Protein AF-A0A067CZQ4-F1 (afdb_monomer_lite)

pLDDT: mean 78.73, std 13.31, range [30.05, 96.69]

Structure (mmCIF, N/CA/C/O backbone):
data_AF-A0A067CZQ4-F1
#
_entry.id   AF-A0A067CZQ4-F1
#
loop_
_atom_site.group_PDB
_atom_site.id
_atom_site.type_symbol
_atom_site.label_atom_id
_atom_site.label_alt_id
_atom_site.label_comp_id
_atom_site.label_asym_id
_atom_site.label_entity_id
_atom_site.label_seq_id
_atom_site.pdbx_PDB_ins_code
_atom_site.Cartn_x
_atom_site.Cartn_y
_atom_site.Cartn_z
_atom_site.occupancy
_atom_site.B_iso_or_equiv
_atom_site.auth_seq_id
_atom_site.auth_comp_id
_atom_site.auth_asym_id
_atom_site.auth_atom_id
_atom_site.pdbx_PDB_model_num
ATOM 1 N N . MET A 1 1 ? -3.164 3.197 13.784 1.00 30.05 1 MET A N 1
ATOM 2 C CA . MET A 1 1 ? -3.552 1.801 13.519 1.00 30.05 1 MET A CA 1
ATOM 3 C C . MET A 1 1 ? -5.019 1.728 13.877 1.00 30.05 1 MET A C 1
ATOM 5 O O . MET A 1 1 ? -5.330 1.657 15.057 1.00 30.05 1 MET A O 1
ATOM 9 N N . ASP A 1 2 ? -5.895 1.887 12.885 1.00 39.47 2 ASP A N 1
ATOM 10 C CA . ASP A 1 2 ? -7.339 1.704 13.065 1.00 39.47 2 ASP A CA 1
ATOM 11 C C . ASP A 1 2 ? -7.541 0.216 13.352 1.00 39.47 2 ASP A C 1
ATOM 13 O O . ASP A 1 2 ? -7.455 -0.596 12.438 1.00 39.47 2 ASP A O 1
ATOM 17 N N . SER A 1 3 ? -7.626 -0.162 14.625 1.00 44.22 3 SER A N 1
ATOM 18 C CA . SER A 1 3 ? -7.657 -1.563 15.040 1.00 44.22 3 SER A CA 1
ATOM 19 C C . SER A 1 3 ? -9.029 -1.899 15.615 1.00 44.22 3 SER A C 1
ATOM 21 O O . SER A 1 3 ? -9.411 -1.411 16.672 1.00 44.22 3 SER A O 1
ATOM 23 N N . GLY A 1 4 ? -9.763 -2.741 14.885 1.00 53.41 4 GLY A N 1
ATOM 24 C CA . GLY A 1 4 ? -10.615 -3.786 15.451 1.00 53.41 4 GLY A CA 1
ATOM 25 C C . GLY A 1 4 ? -12.120 -3.548 15.400 1.00 53.41 4 GLY A C 1
ATOM 26 O O . GLY A 1 4 ? -12.855 -4.451 15.005 1.00 53.41 4 GLY A O 1
ATOM 27 N N . TYR A 1 5 ? -12.599 -2.364 15.794 1.00 62.78 5 TYR A N 1
ATOM 28 C CA . TYR A 1 5 ? -14.003 -2.236 16.228 1.00 62.78 5 TYR A CA 1
ATOM 29 C C . TYR A 1 5 ? -14.887 -1.297 15.396 1.00 62.78 5 TYR A C 1
ATOM 31 O O . TYR A 1 5 ? -16.045 -1.064 15.745 1.00 62.78 5 TYR A O 1
ATOM 39 N N . SER A 1 6 ? -14.375 -0.762 14.284 1.00 64.56 6 SER A N 1
ATOM 40 C CA . SER A 1 6 ? -15.075 0.269 13.495 1.00 64.56 6 SER A CA 1
ATOM 41 C C . SER A 1 6 ? -16.430 -0.177 12.920 1.00 64.56 6 SER A C 1
ATOM 43 O O . SER A 1 6 ? -17.340 0.639 12.796 1.00 64.56 6 SER A O 1
ATOM 45 N N . GLY A 1 7 ? -16.606 -1.465 12.617 1.00 71.31 7 GLY A N 1
ATOM 46 C CA . GLY A 1 7 ? -17.822 -2.006 12.007 1.00 71.31 7 GLY A CA 1
ATOM 47 C C . GLY A 1 7 ? -18.922 -2.452 12.977 1.00 71.31 7 GLY A C 1
ATOM 48 O O . GLY A 1 7 ? -20.035 -2.724 12.525 1.00 71.31 7 GLY A O 1
ATOM 49 N N . TYR A 1 8 ? -18.689 -2.508 14.295 1.00 76.19 8 TYR A N 1
ATOM 50 C CA . TYR A 1 8 ? -19.726 -2.943 15.251 1.00 76.19 8 TYR A CA 1
ATOM 51 C C . TYR A 1 8 ? -20.922 -2.000 15.358 1.00 76.19 8 TYR A C 1
ATOM 53 O O . TYR A 1 8 ? -22.048 -2.502 15.324 1.00 76.19 8 TYR A O 1
ATOM 61 N N . PRO A 1 9 ? -20.745 -0.667 15.470 1.00 74.12 9 PRO A N 1
ATOM 62 C CA . PRO A 1 9 ? -21.879 0.258 15.475 1.00 74.12 9 PRO A CA 1
ATOM 63 C C . PRO A 1 9 ? -22.804 0.022 14.278 1.00 74.12 9 PRO A C 1
ATOM 65 O O . PRO A 1 9 ? -24.026 -0.033 14.410 1.00 74.12 9 PRO A O 1
ATOM 68 N N . THR A 1 10 ? -22.194 -0.204 13.116 1.00 75.38 10 THR A N 1
ATOM 69 C CA . THR A 1 10 ? -22.863 -0.515 11.859 1.00 75.38 10 THR A CA 1
ATOM 70 C C . THR A 1 10 ? -23.594 -1.861 11.892 1.00 75.38 10 THR A C 1
ATOM 72 O O . THR A 1 10 ? -24.752 -1.941 11.466 1.00 75.38 10 THR A O 1
ATOM 75 N N . LEU A 1 11 ? -22.939 -2.920 12.379 1.00 79.38 11 LEU A N 1
ATOM 76 C CA . LEU A 1 11 ? -23.550 -4.241 12.530 1.00 79.38 11 LEU A CA 1
ATOM 77 C C . LEU A 1 11 ? -24.815 -4.128 13.391 1.00 79.38 11 LEU A C 1
ATOM 79 O O . LEU A 1 11 ? -25.890 -4.573 13.001 1.00 79.38 11 LEU A O 1
ATOM 83 N N . LEU A 1 12 ? -24.713 -3.435 14.520 1.00 77.12 12 LEU A N 1
ATOM 84 C CA . LEU A 1 12 ? -25.805 -3.285 15.475 1.00 77.12 12 LEU A CA 1
ATOM 85 C C . LEU A 1 12 ? -26.935 -2.407 14.942 1.00 77.12 12 LEU A C 1
ATOM 87 O O . LEU A 1 12 ? -28.098 -2.755 15.112 1.00 77.12 12 LEU A O 1
ATOM 91 N N . ALA A 1 13 ? -26.627 -1.337 14.207 1.00 77.31 13 ALA A N 1
ATOM 92 C CA . ALA A 1 13 ? -27.644 -0.554 13.507 1.00 77.31 13 ALA A CA 1
ATOM 93 C C . ALA A 1 13 ? -28.374 -1.369 12.422 1.00 77.31 13 ALA A C 1
ATOM 95 O O . ALA A 1 13 ? -29.557 -1.145 12.172 1.00 77.31 13 ALA A O 1
ATOM 96 N N . THR A 1 14 ? -27.681 -2.313 11.777 1.00 81.50 14 THR A N 1
ATOM 97 C CA . THR A 1 14 ? -28.240 -3.145 10.700 1.00 81.50 14 THR A CA 1
ATOM 98 C C . THR A 1 14 ? -29.171 -4.232 11.231 1.00 81.50 14 THR A C 1
ATOM 100 O O . THR A 1 14 ? -30.248 -4.440 10.674 1.00 81.50 14 THR A O 1
ATOM 103 N N . PHE A 1 15 ? -28.767 -4.925 12.297 1.00 82.88 15 PHE A N 1
ATOM 104 C CA . PHE A 1 15 ? -29.570 -5.988 12.905 1.00 82.88 15 PHE A CA 1
ATOM 105 C C . PHE A 1 15 ? -30.594 -5.458 13.923 1.00 82.88 15 PHE A C 1
ATOM 107 O O . PHE A 1 15 ? -31.581 -6.140 14.201 1.00 82.88 15 PHE A O 1
ATOM 114 N N . GLY A 1 16 ? -30.409 -4.235 14.428 1.00 80.62 16 GLY A N 1
ATOM 115 C CA . GLY A 1 16 ? -31.331 -3.563 15.340 1.00 80.62 16 GLY A CA 1
ATOM 116 C C . GLY A 1 16 ? -31.624 -4.397 16.586 1.00 80.62 16 GLY A C 1
ATOM 117 O O . GLY A 1 16 ? -30.732 -5.016 17.163 1.00 80.62 16 GLY A O 1
ATOM 118 N N . ASP A 1 17 ? -32.901 -4.468 16.956 1.00 80.62 17 ASP A N 1
ATOM 119 C CA . ASP A 1 17 ? -33.373 -5.175 18.154 1.00 80.62 17 ASP A CA 1
ATOM 120 C C . ASP A 1 17 ? -33.202 -6.705 18.089 1.00 80.62 17 ASP A C 1
ATOM 122 O O . ASP A 1 17 ? -33.404 -7.391 19.090 1.00 80.62 17 ASP A O 1
ATOM 126 N N . LEU A 1 18 ? -32.827 -7.264 16.929 1.00 81.56 18 LEU A N 1
ATOM 127 C CA . LEU A 1 18 ? -32.521 -8.694 16.805 1.00 81.56 18 LEU A CA 1
ATOM 128 C C . LEU A 1 18 ? -31.219 -9.072 17.505 1.00 81.56 18 LEU A C 1
ATOM 130 O O . LEU A 1 18 ? -30.957 -10.261 17.681 1.00 81.56 18 LEU A O 1
ATOM 134 N N . VAL A 1 19 ? -30.388 -8.089 17.847 1.00 78.69 19 VAL A N 1
ATOM 135 C CA . VAL A 1 19 ? -29.086 -8.293 18.464 1.00 78.69 19 VAL A CA 1
ATOM 136 C C . VAL A 1 19 ? -28.979 -7.456 19.720 1.00 78.69 19 VAL A C 1
ATOM 138 O O . VAL A 1 19 ? -28.894 -6.232 19.685 1.00 78.69 19 VAL A O 1
ATOM 141 N N . ARG A 1 20 ? -28.891 -8.144 20.852 1.00 80.62 20 ARG A N 1
ATOM 142 C CA . ARG A 1 20 ? -28.494 -7.555 22.118 1.00 80.62 20 ARG A CA 1
ATOM 143 C C . ARG A 1 20 ? -26.996 -7.733 22.305 1.00 80.62 20 ARG A C 1
ATOM 145 O O . ARG A 1 20 ? -26.544 -8.828 22.621 1.00 80.62 20 ARG A O 1
ATOM 152 N N . PHE A 1 21 ? -26.254 -6.649 22.116 1.00 80.31 21 PHE A N 1
ATOM 153 C CA . PHE A 1 21 ? -24.850 -6.548 22.503 1.00 80.31 21 PHE A CA 1
ATOM 154 C C . PHE A 1 21 ? -24.740 -6.455 24.025 1.00 80.31 21 PHE A C 1
ATOM 156 O O . PHE A 1 21 ? -25.475 -5.689 24.646 1.00 80.31 21 PHE A O 1
ATOM 163 N N . THR A 1 22 ? -23.842 -7.215 24.639 1.00 80.94 22 THR A N 1
ATOM 164 C CA . THR A 1 22 ? -23.490 -7.056 26.055 1.00 80.94 22 THR A CA 1
ATOM 165 C C . THR A 1 22 ? -21.972 -7.194 26.202 1.00 80.94 22 THR A C 1
ATOM 167 O O . THR A 1 22 ? -21.436 -8.254 25.863 1.00 80.94 22 THR A O 1
ATOM 170 N N . PRO A 1 23 ? -21.265 -6.123 26.618 1.00 81.94 23 PRO A N 1
ATOM 171 C CA . PRO A 1 23 ? -19.828 -6.185 26.847 1.00 81.94 23 PRO A CA 1
ATOM 172 C C . PRO A 1 23 ? -19.539 -6.912 28.162 1.00 81.94 23 PRO A C 1
ATOM 174 O O . PRO A 1 23 ? -20.279 -6.735 29.129 1.00 81.94 23 PRO A O 1
ATOM 177 N N . HIS A 1 24 ? -18.460 -7.688 28.190 1.00 84.88 24 HIS A N 1
ATOM 178 C CA . HIS A 1 24 ? -17.907 -8.284 29.401 1.00 84.88 24 HIS A CA 1
ATOM 179 C C . HIS A 1 24 ? -16.457 -7.859 29.589 1.00 84.88 24 HIS A C 1
ATOM 181 O O . HIS A 1 24 ? -15.715 -7.684 28.617 1.00 84.88 24 HIS A O 1
ATOM 187 N N . PHE A 1 25 ? -16.059 -7.722 30.847 1.00 86.19 25 PHE A N 1
ATOM 188 C CA . PHE A 1 25 ? -14.769 -7.158 31.232 1.00 86.19 25 PHE A CA 1
ATOM 189 C C . PHE A 1 25 ? -13.936 -8.190 31.970 1.00 86.19 25 PHE A C 1
ATOM 191 O O . PHE A 1 25 ? -14.467 -8.983 32.751 1.00 86.19 25 PHE A O 1
ATOM 198 N N . GLU A 1 26 ? -12.626 -8.185 31.725 1.00 86.19 26 GLU A N 1
ATOM 199 C CA . GLU A 1 26 ? -11.723 -9.114 32.393 1.00 86.19 26 GLU A CA 1
ATOM 200 C C . GLU A 1 26 ? -11.608 -8.761 33.872 1.00 86.19 26 GLU A C 1
ATOM 202 O O . GLU A 1 26 ? -10.860 -7.871 34.272 1.00 86.19 26 GLU A O 1
ATOM 207 N N . MET A 1 27 ? -12.387 -9.462 34.689 1.00 88.50 27 MET A N 1
ATOM 208 C CA . MET A 1 27 ? -12.544 -9.156 36.099 1.00 88.50 27 MET A CA 1
ATOM 209 C C . MET A 1 27 ? -12.575 -10.427 36.938 1.00 88.50 27 MET A C 1
ATOM 211 O O . MET A 1 27 ? -13.267 -11.401 36.635 1.00 88.50 27 MET A O 1
ATOM 215 N N . TYR A 1 28 ? -11.867 -10.385 38.060 1.00 88.25 28 TYR A N 1
ATOM 216 C CA . TYR A 1 28 ? -11.765 -11.485 39.004 1.00 88.25 28 TYR A CA 1
ATOM 217 C C . TYR A 1 28 ? -12.162 -11.027 40.399 1.00 88.25 28 TYR A C 1
ATOM 219 O O . TYR A 1 28 ? -11.927 -9.890 40.804 1.00 88.25 28 TYR A O 1
ATOM 227 N N . ARG A 1 29 ? -12.759 -11.934 41.171 1.00 88.69 29 ARG A N 1
ATOM 228 C CA . ARG A 1 29 ? -13.016 -11.672 42.585 1.00 88.69 29 ARG A CA 1
ATOM 229 C C . ARG A 1 29 ? -11.698 -11.590 43.339 1.00 88.69 29 ARG A C 1
ATOM 231 O O . ARG A 1 29 ? -10.853 -12.472 43.189 1.00 88.69 29 ARG A O 1
ATOM 238 N N . ALA A 1 30 ? -11.582 -10.602 44.219 1.00 88.81 30 ALA A N 1
ATOM 239 C CA . ALA A 1 30 ? -10.378 -10.384 45.006 1.00 88.81 30 ALA A CA 1
ATOM 240 C C . ALA A 1 30 ? -9.949 -11.618 45.806 1.00 88.81 30 ALA A C 1
ATOM 242 O O . ALA A 1 30 ? -8.774 -11.965 45.808 1.00 88.81 30 ALA A O 1
ATOM 243 N N . ASP A 1 31 ? -10.879 -12.350 46.416 1.00 86.62 31 ASP A N 1
ATOM 244 C CA . ASP A 1 31 ? -10.545 -13.553 47.180 1.00 86.62 31 ASP A CA 1
ATOM 245 C C . ASP A 1 31 ? -10.052 -14.717 46.305 1.00 86.62 31 ASP A C 1
ATOM 247 O O . ASP A 1 31 ? -9.091 -15.394 46.669 1.00 86.62 31 ASP A O 1
ATOM 251 N N . ALA A 1 32 ? -10.651 -14.908 45.128 1.00 84.88 32 ALA A N 1
ATOM 252 C CA . ALA A 1 32 ? -10.211 -15.893 44.141 1.00 84.88 32 ALA A CA 1
ATOM 253 C C . ALA A 1 32 ? -8.842 -15.541 43.530 1.00 84.88 32 ALA A C 1
ATOM 255 O O . ALA A 1 32 ? -8.086 -16.440 43.171 1.00 84.88 32 ALA A O 1
ATOM 256 N N . TRP A 1 33 ? -8.513 -14.248 43.462 1.00 84.56 33 TRP A N 1
ATOM 257 C CA . TRP A 1 33 ? -7.228 -13.727 42.986 1.00 84.56 33 TRP A CA 1
ATOM 258 C C . TRP A 1 33 ? -6.114 -13.768 44.051 1.00 84.56 33 TRP A C 1
ATOM 260 O O . TRP A 1 33 ? -4.967 -13.434 43.772 1.00 84.56 33 TRP A O 1
ATOM 270 N N . GLY A 1 34 ? -6.429 -14.168 45.290 1.00 86.06 34 GLY A N 1
ATOM 271 C CA . GLY A 1 34 ? -5.477 -14.163 46.411 1.00 86.06 34 GLY A CA 1
ATOM 272 C C . GLY A 1 34 ? -5.373 -12.823 47.152 1.00 86.06 34 GLY A C 1
ATOM 273 O O . GLY A 1 34 ? -4.539 -12.673 48.039 1.00 86.06 34 GLY A O 1
ATOM 274 N N . CYS A 1 35 ? -6.259 -11.879 46.843 1.00 86.69 35 CYS A N 1
ATOM 275 C CA . CYS A 1 35 ? -6.392 -10.553 47.445 1.00 86.69 35 CYS A CA 1
ATOM 276 C C . CYS A 1 35 ? -7.585 -10.462 48.415 1.00 86.69 35 CYS A C 1
ATOM 278 O O . CYS A 1 35 ? -8.273 -9.446 48.473 1.00 86.69 35 CYS A O 1
ATOM 280 N N . GLY A 1 36 ? -7.848 -11.528 49.181 1.00 74.56 36 GLY A N 1
ATOM 281 C CA . GLY A 1 36 ? -8.959 -11.578 50.145 1.00 74.56 36 GLY A CA 1
ATOM 282 C C . GLY A 1 36 ? -8.897 -10.488 51.225 1.00 74.56 36 GLY A C 1
ATOM 283 O O . GLY A 1 36 ? -9.942 -10.064 51.713 1.00 74.56 36 GLY A O 1
ATOM 284 N N . ASP A 1 37 ? -7.693 -9.997 51.538 1.00 73.12 37 ASP A N 1
ATOM 285 C CA . ASP A 1 37 ? -7.477 -8.739 52.255 1.00 73.12 37 ASP A CA 1
ATOM 286 C C . ASP A 1 37 ? -6.598 -7.807 51.407 1.00 73.12 37 ASP A C 1
ATOM 288 O O . ASP A 1 37 ? -5.368 -7.890 51.391 1.00 73.12 37 ASP A O 1
ATOM 292 N N . VAL A 1 38 ? -7.253 -6.918 50.656 1.00 65.06 38 VAL A N 1
ATOM 293 C CA . VAL A 1 38 ? -6.615 -5.986 49.710 1.00 65.06 38 VAL A CA 1
ATOM 294 C C . VAL A 1 38 ? -5.631 -5.027 50.405 1.00 65.06 38 VAL A C 1
ATOM 296 O O . VAL A 1 38 ? -4.807 -4.402 49.740 1.00 65.06 38 VAL A O 1
ATOM 299 N N . SER A 1 39 ? -5.701 -4.908 51.738 1.00 63.69 39 SER A N 1
ATOM 300 C CA . SER A 1 39 ? -4.852 -4.019 52.536 1.00 63.69 39 SER A CA 1
ATOM 301 C C . SER A 1 39 ? -3.487 -4.614 52.909 1.00 63.69 39 SER A C 1
ATOM 303 O O . SER A 1 39 ? -2.581 -3.859 53.263 1.00 63.69 39 SER A O 1
ATOM 305 N N . GLU A 1 40 ? -3.305 -5.936 52.794 1.00 59.56 40 GLU A N 1
ATOM 306 C CA . GLU A 1 40 ? -2.112 -6.626 53.313 1.00 59.56 40 GLU A CA 1
ATOM 307 C C . GLU A 1 40 ? -1.017 -6.896 52.263 1.00 59.56 40 GLU A C 1
ATOM 309 O O . GLU A 1 40 ? 0.138 -7.127 52.626 1.00 59.56 40 GLU A O 1
ATOM 314 N N . ALA A 1 41 ? -1.328 -6.812 50.965 1.00 71.06 41 ALA A N 1
ATOM 315 C CA . ALA A 1 41 ? -0.369 -7.035 49.881 1.00 71.06 41 ALA A CA 1
ATOM 316 C C . ALA A 1 41 ? -0.279 -5.813 48.956 1.00 71.06 41 ALA A C 1
ATOM 318 O O . ALA A 1 41 ? -1.262 -5.421 48.330 1.00 71.06 41 ALA A O 1
ATOM 319 N N . SER A 1 42 ? 0.922 -5.235 48.820 1.00 73.88 42 SER A N 1
ATOM 320 C CA . SER A 1 42 ? 1.166 -4.046 47.985 1.00 73.88 42 SER A CA 1
ATOM 321 C C . SER A 1 42 ? 0.739 -4.231 46.526 1.00 73.88 42 SER A C 1
ATOM 323 O O . SER A 1 42 ? 0.325 -3.269 45.893 1.00 73.88 42 SER A O 1
ATOM 325 N N . LEU A 1 43 ? 0.797 -5.466 46.018 1.00 80.94 43 LEU A N 1
ATOM 326 C CA . LEU A 1 43 ? 0.327 -5.826 44.680 1.00 80.94 43 LEU A CA 1
ATOM 327 C C . LEU A 1 43 ? -1.208 -5.754 44.575 1.00 80.94 43 LEU A C 1
ATOM 329 O O . LEU A 1 43 ? -1.739 -5.156 43.649 1.00 80.94 43 LEU A O 1
ATOM 333 N N . CYS A 1 44 ? -1.939 -6.289 45.556 1.00 86.19 44 CYS A N 1
ATOM 334 C CA . CYS A 1 44 ? -3.405 -6.239 45.579 1.00 86.19 44 CYS A CA 1
ATOM 335 C C . CYS A 1 44 ? -3.930 -4.802 45.644 1.00 86.19 44 CYS A C 1
ATOM 337 O O . CYS A 1 44 ? -4.939 -4.472 45.026 1.00 86.19 44 CYS A O 1
ATOM 339 N N . ALA A 1 45 ? -3.211 -3.927 46.349 1.00 84.44 45 ALA A N 1
ATOM 340 C CA . ALA A 1 45 ? -3.529 -2.509 46.395 1.00 84.44 45 ALA A CA 1
ATOM 341 C C . ALA A 1 45 ? -3.333 -1.788 45.048 1.00 84.44 45 ALA A C 1
ATOM 343 O O . ALA A 1 45 ? -3.881 -0.701 44.906 1.00 84.44 45 ALA A O 1
ATOM 344 N N . ALA A 1 46 ? -2.593 -2.345 44.087 1.00 85.44 46 ALA A N 1
ATOM 345 C CA . ALA A 1 46 ? -2.457 -1.801 42.730 1.00 85.44 46 ALA A CA 1
ATOM 346 C C . ALA A 1 46 ? -3.426 -2.466 41.735 1.00 85.44 46 ALA A C 1
ATOM 348 O O . ALA A 1 46 ? -3.907 -1.823 40.815 1.00 85.44 46 ALA A O 1
ATOM 349 N N . LEU A 1 47 ? -3.778 -3.738 41.945 1.00 88.31 47 LEU A N 1
ATOM 350 C CA . LEU A 1 47 ? -4.573 -4.511 40.981 1.00 88.31 47 LEU A CA 1
ATOM 351 C C . LEU A 1 47 ? -6.085 -4.519 41.240 1.00 88.31 47 LEU A C 1
ATOM 353 O O . LEU A 1 47 ? -6.851 -4.916 40.363 1.00 88.31 47 LEU A O 1
ATOM 357 N N . CYS A 1 48 ? -6.523 -4.146 42.447 1.00 89.88 48 CYS A N 1
ATOM 358 C CA . CYS A 1 48 ? -7.894 -4.392 42.891 1.00 89.88 48 CYS A CA 1
ATOM 359 C C . CYS A 1 48 ? -8.599 -3.153 43.454 1.00 89.88 48 CYS A C 1
ATOM 361 O O . CYS A 1 48 ? -8.032 -2.404 44.252 1.00 89.88 48 CYS A O 1
ATOM 363 N N . VAL A 1 49 ? -9.886 -2.994 43.144 1.00 89.38 49 VAL A N 1
ATOM 364 C CA . VAL A 1 49 ? -10.785 -1.994 43.741 1.00 89.38 49 VAL A CA 1
ATOM 365 C C . VAL A 1 49 ? -12.153 -2.621 44.022 1.00 89.38 49 VAL A C 1
ATOM 367 O O . VAL A 1 49 ? -12.654 -3.416 43.234 1.00 89.38 49 VAL A O 1
ATOM 370 N N . ASP A 1 50 ? -12.746 -2.306 45.179 1.00 86.94 50 ASP A N 1
ATOM 371 C CA . ASP A 1 50 ? -14.107 -2.727 45.560 1.00 86.94 50 ASP A CA 1
ATOM 372 C C . ASP A 1 50 ? -14.395 -4.241 45.425 1.00 86.94 50 ASP A C 1
ATOM 374 O O . ASP A 1 50 ? -15.508 -4.665 45.116 1.00 86.94 50 ASP A O 1
ATOM 378 N N . GLY A 1 51 ? -13.388 -5.081 45.688 1.00 86.94 51 GLY A N 1
ATOM 379 C CA . GLY A 1 51 ? -13.511 -6.544 45.640 1.00 86.94 51 GLY A CA 1
ATOM 380 C C . GLY A 1 51 ? -13.368 -7.160 44.244 1.00 86.94 51 GLY A C 1
ATOM 381 O O . GLY A 1 51 ? -13.437 -8.386 44.122 1.00 86.94 51 GLY A O 1
ATOM 382 N N . ALA A 1 52 ? -13.119 -6.341 43.224 1.00 90.75 52 ALA A N 1
ATOM 383 C CA . ALA A 1 52 ? -12.715 -6.767 41.895 1.00 90.75 52 ALA A CA 1
ATOM 384 C C . ALA A 1 52 ? -11.218 -6.540 41.667 1.00 90.75 52 ALA A C 1
ATOM 386 O O . ALA A 1 52 ? -10.650 -5.578 42.177 1.00 90.75 52 ALA A O 1
ATOM 387 N N . CYS A 1 53 ? -10.599 -7.419 40.888 1.00 90.75 53 CYS A N 1
ATOM 388 C CA . CYS A 1 53 ? -9.206 -7.348 40.462 1.00 90.75 53 CYS A CA 1
ATOM 389 C C . CYS A 1 53 ? -9.105 -7.624 38.964 1.00 90.75 53 CYS A C 1
ATOM 391 O O . CYS A 1 53 ? -9.914 -8.383 38.425 1.00 90.75 53 CYS A O 1
ATOM 393 N N . THR A 1 54 ? -8.080 -7.079 38.321 1.00 90.25 54 THR A N 1
ATOM 394 C CA . THR A 1 54 ? -7.700 -7.445 36.952 1.00 90.25 54 THR A CA 1
ATOM 395 C C . THR A 1 54 ? -6.179 -7.460 36.796 1.00 90.25 54 THR A C 1
ATOM 397 O O . THR A 1 54 ? -5.446 -7.188 37.752 1.00 90.25 54 THR A O 1
ATOM 400 N N . TYR A 1 55 ? -5.714 -7.865 35.620 1.00 85.94 55 TYR A N 1
ATOM 401 C CA . TYR A 1 55 ? -4.302 -7.961 35.287 1.00 85.94 55 TYR A CA 1
ATOM 402 C C . TYR A 1 55 ? -3.716 -6.595 34.905 1.00 85.94 55 TYR A C 1
ATOM 404 O O . TYR A 1 55 ? -4.413 -5.725 34.390 1.00 85.94 55 TYR A O 1
ATOM 412 N N . ASP A 1 56 ? -2.423 -6.432 35.159 1.00 81.69 56 ASP A N 1
ATOM 413 C CA . ASP A 1 56 ? -1.624 -5.294 34.711 1.00 81.69 56 ASP A CA 1
ATOM 414 C C . ASP A 1 56 ? -1.164 -5.552 33.267 1.00 81.69 56 ASP A C 1
ATOM 416 O O . ASP A 1 56 ? -0.398 -6.494 33.062 1.00 81.69 56 ASP A O 1
ATOM 420 N N . PRO A 1 57 ? -1.624 -4.802 32.250 1.00 77.50 57 PRO A N 1
ATOM 421 C CA . PRO A 1 57 ? -1.362 -5.119 30.845 1.00 77.50 57 PRO A CA 1
ATOM 422 C C . PRO A 1 57 ? 0.125 -5.228 30.488 1.00 77.50 57 PRO A C 1
ATOM 424 O O . PRO A 1 57 ? 0.478 -5.948 29.550 1.00 77.50 57 PRO A O 1
ATOM 427 N N . GLU A 1 58 ? 0.990 -4.528 31.220 1.00 73.25 58 GLU A N 1
ATOM 428 C CA . GLU A 1 58 ? 2.434 -4.525 31.020 1.00 73.25 58 GLU A CA 1
ATOM 429 C C . GLU A 1 58 ? 3.163 -5.649 31.789 1.00 73.25 58 GLU A C 1
ATOM 431 O O . GLU A 1 58 ? 4.359 -5.861 31.574 1.00 73.25 58 GLU A O 1
ATOM 436 N N . ASP A 1 59 ? 2.441 -6.419 32.613 1.00 73.88 59 ASP A N 1
ATOM 437 C CA . ASP A 1 59 ? 2.972 -7.407 33.568 1.00 73.88 59 ASP A CA 1
ATOM 438 C C . ASP A 1 59 ? 4.020 -6.810 34.516 1.00 73.88 59 ASP A C 1
ATOM 440 O O . ASP A 1 59 ? 4.985 -7.473 34.921 1.00 73.88 59 ASP A O 1
ATOM 444 N N . ASP A 1 60 ? 3.884 -5.527 34.855 1.00 70.25 60 ASP A N 1
ATOM 445 C CA . ASP A 1 60 ? 4.843 -4.880 35.729 1.00 70.25 60 ASP A CA 1
ATOM 446 C C . ASP A 1 60 ? 4.183 -3.883 36.680 1.00 70.25 60 ASP A C 1
ATOM 448 O O . ASP A 1 60 ? 3.501 -2.955 36.292 1.00 70.25 60 ASP A O 1
ATOM 452 N N . ALA A 1 61 ? 4.434 -4.044 37.979 1.00 57.88 61 ALA A N 1
ATOM 453 C CA . ALA A 1 61 ? 3.751 -3.269 39.015 1.00 57.88 61 ALA A CA 1
ATOM 454 C C . ALA A 1 61 ? 4.214 -1.796 39.124 1.00 57.88 61 ALA A C 1
ATOM 456 O O . ALA A 1 61 ? 4.040 -1.183 40.182 1.00 57.88 61 ALA A O 1
ATOM 457 N N . THR A 1 62 ? 4.930 -1.254 38.131 1.00 61.91 62 THR A N 1
ATOM 458 C CA . THR A 1 62 ? 5.679 0.008 38.278 1.00 61.91 62 THR A CA 1
ATOM 459 C C . THR A 1 62 ? 5.665 0.945 37.072 1.00 61.91 62 THR A C 1
ATOM 461 O O . THR A 1 62 ? 5.970 2.130 37.241 1.00 61.91 62 THR A O 1
ATOM 464 N N . LEU A 1 63 ? 5.353 0.459 35.876 1.00 66.94 63 LEU A N 1
ATOM 465 C CA . LEU A 1 63 ? 5.367 1.195 34.621 1.00 66.94 63 LEU A CA 1
ATOM 466 C C . LEU A 1 63 ? 4.097 0.865 33.841 1.00 66.94 63 LEU A C 1
ATOM 468 O O . LEU A 1 63 ? 3.856 -0.278 33.497 1.00 66.94 63 LEU A O 1
ATOM 472 N N . GLY A 1 64 ? 3.353 1.899 33.460 1.00 73.56 64 GLY A N 1
ATOM 473 C CA . GLY A 1 64 ? 2.161 1.719 32.636 1.00 73.56 64 GLY A CA 1
ATOM 474 C C . GLY A 1 64 ? 0.881 1.844 33.440 1.00 73.56 64 GLY A C 1
ATOM 475 O O . GLY A 1 64 ? 0.800 2.725 34.300 1.00 73.56 64 GLY A O 1
ATOM 476 N N . LEU A 1 65 ? -0.122 1.064 33.051 1.00 77.81 65 LEU A N 1
ATOM 477 C CA . LEU A 1 65 ? -1.444 1.038 33.662 1.00 77.81 65 LEU A CA 1
ATOM 478 C C . LEU A 1 65 ? -1.480 -0.111 34.665 1.00 77.81 65 LEU A C 1
ATOM 480 O O . LEU A 1 65 ? -1.257 -1.254 34.290 1.00 77.81 65 LEU A O 1
ATOM 484 N N . ASP A 1 66 ? -1.827 0.164 35.918 1.00 85.94 66 ASP A N 1
ATOM 485 C CA . ASP A 1 66 ? -2.074 -0.930 36.856 1.00 85.94 66 ASP A CA 1
ATOM 486 C C . ASP A 1 66 ? -3.498 -1.501 36.690 1.00 85.94 66 ASP A C 1
ATOM 488 O O . ASP A 1 66 ? -4.345 -0.981 35.954 1.00 85.94 66 ASP A O 1
ATOM 492 N N . GLY A 1 67 ? -3.800 -2.595 37.392 1.00 87.31 67 GLY A N 1
ATOM 493 C CA . GLY A 1 67 ? -5.132 -3.200 37.328 1.00 87.31 67 GLY A CA 1
ATOM 494 C C . GLY A 1 67 ? -6.259 -2.250 37.774 1.00 87.31 67 GLY A C 1
ATOM 495 O O . GLY A 1 67 ? -7.369 -2.329 37.251 1.00 87.31 67 GLY A O 1
ATOM 496 N N . LYS A 1 68 ? -6.018 -1.304 38.692 1.00 87.88 68 LYS A N 1
ATOM 497 C CA . LYS A 1 68 ? -7.034 -0.298 39.052 1.00 87.88 68 LYS A CA 1
ATOM 498 C C . LYS A 1 68 ? -7.292 0.680 37.917 1.00 87.88 68 LYS A C 1
ATOM 500 O O . LYS A 1 68 ? -8.445 1.067 37.721 1.00 87.88 68 LYS A O 1
ATOM 505 N N . ASP A 1 69 ? -6.253 1.067 37.189 1.00 88.19 69 ASP A N 1
ATOM 506 C CA . ASP A 1 69 ? -6.375 1.931 36.022 1.00 88.19 69 ASP A CA 1
ATOM 507 C C . ASP A 1 69 ? -7.196 1.242 34.920 1.00 88.19 69 ASP A C 1
ATOM 509 O O . ASP A 1 69 ? -8.101 1.854 34.347 1.00 88.19 69 ASP A O 1
ATOM 513 N N . VAL A 1 70 ? -6.966 -0.057 34.690 1.00 88.75 70 VAL A N 1
ATOM 514 C CA . VAL A 1 70 ? -7.774 -0.876 33.768 1.00 88.75 70 VAL A CA 1
ATOM 515 C C . VAL A 1 70 ? -9.237 -0.935 34.219 1.00 88.75 70 VAL A C 1
ATOM 517 O O . VAL A 1 70 ? -10.130 -0.623 33.434 1.00 88.75 70 VAL A O 1
ATOM 520 N N . LEU A 1 71 ? -9.508 -1.215 35.498 1.00 90.56 71 LEU A N 1
ATOM 521 C CA . LEU A 1 71 ? -10.879 -1.233 36.033 1.00 90.56 71 LEU A CA 1
ATOM 522 C C . LEU A 1 71 ? -11.577 0.135 35.913 1.00 90.56 71 LEU A C 1
ATOM 524 O O . LEU A 1 71 ? -12.785 0.206 35.668 1.00 90.56 71 LEU A O 1
ATOM 528 N N . ALA A 1 72 ? -10.825 1.234 36.036 1.00 90.25 72 ALA A N 1
ATOM 529 C CA . ALA A 1 72 ? -11.328 2.588 35.816 1.00 90.25 72 ALA A CA 1
ATOM 530 C C . ALA A 1 72 ? -11.662 2.866 34.336 1.00 90.25 72 ALA A C 1
ATOM 532 O O . ALA A 1 72 ? -12.602 3.611 34.038 1.00 90.25 72 ALA A O 1
ATOM 533 N N . HIS A 1 73 ? -10.925 2.268 33.401 1.00 90.69 73 HIS A N 1
ATOM 534 C CA . HIS A 1 73 ? -11.244 2.298 31.974 1.00 90.69 73 HIS A CA 1
ATOM 535 C C . HIS A 1 73 ? -12.476 1.438 31.644 1.00 90.69 73 HIS A C 1
ATOM 537 O O . HIS A 1 73 ? -13.340 1.878 30.880 1.00 90.69 73 HIS A O 1
ATOM 543 N N . ASP A 1 74 ? -12.614 0.274 32.278 1.00 90.50 74 ASP A N 1
ATOM 544 C CA . ASP A 1 74 ? -13.737 -0.646 32.080 1.00 90.50 74 ASP A CA 1
ATOM 545 C C . ASP A 1 74 ? -15.070 -0.030 32.512 1.00 90.50 74 ASP A C 1
ATOM 547 O O . ASP A 1 74 ? -16.031 -0.002 31.738 1.00 90.50 74 ASP A O 1
ATOM 551 N N . ILE A 1 75 ? -15.126 0.567 33.709 1.00 91.44 75 ILE A N 1
ATOM 552 C CA . ILE A 1 75 ? -16.334 1.269 34.162 1.00 91.44 75 ILE A CA 1
ATOM 553 C C . ILE A 1 75 ? -16.667 2.471 33.268 1.00 91.44 75 ILE A C 1
ATOM 555 O O . ILE A 1 75 ? -17.841 2.762 33.034 1.00 91.44 75 ILE A O 1
ATOM 559 N N . LEU A 1 76 ? -15.662 3.171 32.732 1.00 91.62 76 LEU A N 1
ATOM 560 C CA . LEU A 1 76 ? -15.889 4.278 31.805 1.00 91.62 76 LEU A CA 1
ATOM 561 C C . LEU A 1 76 ? -16.564 3.784 30.519 1.00 91.62 76 LEU A C 1
ATOM 563 O O . LEU A 1 76 ? -17.539 4.394 30.067 1.00 91.62 76 LEU A O 1
ATOM 567 N N . ALA A 1 77 ? -16.088 2.670 29.961 1.00 90.25 77 ALA A N 1
ATOM 568 C CA . ALA A 1 77 ? -16.694 2.032 28.798 1.00 90.25 77 ALA A CA 1
ATOM 569 C C . ALA A 1 77 ? -18.110 1.513 29.106 1.00 90.25 77 ALA A C 1
ATOM 571 O O . ALA A 1 77 ? -19.038 1.758 28.330 1.00 90.25 77 ALA A O 1
ATOM 572 N N . PHE A 1 78 ? -18.317 0.883 30.265 1.00 89.75 78 PHE A N 1
ATOM 573 C CA . PHE A 1 78 ? -19.633 0.425 30.720 1.00 89.75 78 PHE A CA 1
ATOM 574 C C . PHE A 1 78 ? -20.637 1.577 30.889 1.00 89.75 78 PHE A C 1
ATOM 576 O O . PHE A 1 78 ? -21.756 1.522 30.386 1.00 89.75 78 PHE A O 1
ATOM 583 N N . CYS A 1 79 ? -20.243 2.670 31.535 1.00 91.19 79 CYS A N 1
ATOM 584 C CA . CYS A 1 79 ? -21.119 3.826 31.709 1.00 91.19 79 CYS A CA 1
ATOM 585 C C . CYS A 1 79 ? -21.450 4.514 30.374 1.00 91.19 79 CYS A C 1
ATOM 587 O O . CYS A 1 79 ? -22.549 5.048 30.209 1.00 91.19 79 CYS A O 1
ATOM 589 N N . ALA A 1 80 ? -20.537 4.484 29.397 1.00 89.62 80 ALA A N 1
ATOM 590 C CA . ALA A 1 80 ? -20.831 4.926 28.034 1.00 89.62 80 ALA A CA 1
ATOM 591 C C . ALA A 1 80 ? -21.849 4.014 27.333 1.00 89.62 80 ALA A C 1
ATOM 593 O O . ALA A 1 80 ? -22.718 4.507 26.603 1.00 89.62 80 ALA A O 1
ATOM 594 N N . TYR A 1 81 ? -21.782 2.708 27.601 1.00 87.00 81 TYR A N 1
ATOM 595 C CA . TYR A 1 81 ? -22.783 1.744 27.159 1.00 87.00 81 TYR A CA 1
ATOM 596 C C . TYR A 1 81 ? -24.172 2.028 27.756 1.00 87.00 81 TYR A C 1
ATOM 598 O O . TYR A 1 81 ? -25.151 2.062 27.013 1.00 87.00 81 TYR A O 1
ATOM 606 N N . GLU A 1 82 ? -24.277 2.302 29.061 1.00 85.75 82 GLU A N 1
ATOM 607 C CA . GLU A 1 82 ? -25.572 2.539 29.725 1.00 85.75 82 GLU A CA 1
ATOM 608 C C . GLU A 1 82 ? -26.241 3.876 29.357 1.00 85.75 82 GLU A C 1
ATOM 610 O O . GLU A 1 82 ? -27.470 3.970 29.340 1.00 85.75 82 GLU A O 1
ATOM 615 N N . HIS A 1 83 ? -25.459 4.928 29.089 1.00 83.12 83 HIS A N 1
ATOM 616 C CA . HIS A 1 83 ? -25.973 6.304 29.004 1.00 83.12 83 HIS A CA 1
ATOM 617 C C . HIS A 1 83 ? -25.991 6.921 27.599 1.00 83.12 83 HIS A C 1
ATOM 619 O O . HIS A 1 83 ? -26.301 8.109 27.452 1.00 83.12 83 HIS A O 1
ATOM 625 N N . SER A 1 84 ? -25.697 6.148 26.556 1.00 73.69 84 SER A N 1
ATOM 626 C CA . SER A 1 84 ? -25.782 6.612 25.168 1.00 73.69 84 SER A CA 1
ATOM 627 C C . SER A 1 84 ? -27.016 6.047 24.464 1.00 73.69 84 SER A C 1
ATOM 629 O O . SER A 1 84 ? -27.401 4.908 24.667 1.00 73.69 84 SER A O 1
ATOM 631 N N . THR A 1 85 ? -27.656 6.830 23.594 1.00 58.16 85 THR A N 1
ATOM 632 C CA . THR A 1 85 ? -28.909 6.449 22.903 1.00 58.16 85 THR A CA 1
ATOM 633 C C . THR A 1 85 ? -28.768 5.297 21.898 1.00 58.16 85 THR A C 1
ATOM 635 O O . THR A 1 85 ? -29.765 4.843 21.345 1.00 58.16 85 THR A O 1
ATOM 638 N N . THR A 1 86 ? -27.542 4.843 21.639 1.00 61.06 86 THR A N 1
ATOM 639 C CA . THR A 1 86 ? -27.190 3.744 20.727 1.00 61.06 86 THR A CA 1
ATOM 640 C C . THR A 1 86 ? -26.276 2.726 21.417 1.00 61.06 86 THR A C 1
ATOM 642 O O . THR A 1 86 ? -25.462 2.103 20.741 1.00 61.06 86 THR A O 1
ATOM 645 N N . ASN A 1 87 ? -26.409 2.593 22.748 1.00 63.28 87 ASN A N 1
ATOM 646 C CA . ASN A 1 87 ? -25.765 1.690 23.716 1.00 63.28 87 ASN A CA 1
ATOM 647 C C . ASN A 1 87 ? -24.379 1.148 23.318 1.00 63.28 87 ASN A C 1
ATOM 649 O O . ASN A 1 87 ? -23.356 1.522 23.876 1.00 63.28 87 ASN A O 1
ATOM 653 N N . ALA A 1 88 ? -24.300 0.280 22.322 1.00 71.56 88 ALA A N 1
ATOM 654 C CA . ALA A 1 88 ? -23.046 -0.310 21.889 1.00 71.56 88 ALA A CA 1
ATOM 655 C C . ALA A 1 88 ? -22.121 0.603 21.062 1.00 71.56 88 ALA A C 1
ATOM 657 O O . ALA A 1 88 ? -20.914 0.390 21.081 1.00 71.56 88 ALA A O 1
ATOM 658 N N . SER A 1 89 ? -22.619 1.612 20.335 1.00 72.75 89 SER A N 1
ATOM 659 C CA . SER A 1 89 ? -21.719 2.453 19.525 1.00 72.75 89 SER A CA 1
ATOM 660 C C . SER A 1 89 ? -20.813 3.322 20.395 1.00 72.75 89 SER A C 1
ATOM 662 O O . SER A 1 89 ? -19.616 3.402 20.145 1.00 72.75 89 SER A O 1
ATOM 664 N N . ALA A 1 90 ? -21.364 3.917 21.457 1.00 79.81 90 ALA A N 1
ATOM 665 C CA . ALA A 1 90 ? -20.582 4.738 22.375 1.00 79.81 90 ALA A CA 1
ATOM 666 C C . ALA A 1 90 ? -19.584 3.906 23.182 1.00 79.81 90 ALA A C 1
ATOM 668 O O . ALA A 1 90 ? -18.495 4.393 23.464 1.00 79.81 90 ALA A O 1
ATOM 669 N N . PHE A 1 91 ? -19.934 2.660 23.521 1.00 85.25 91 PHE A N 1
ATOM 670 C CA . PHE A 1 91 ? -18.993 1.711 24.113 1.00 85.25 91 PHE A CA 1
ATOM 671 C C . PHE A 1 91 ? -17.751 1.548 23.231 1.00 85.25 91 PHE A C 1
ATOM 673 O O . PHE A 1 91 ? -16.634 1.754 23.697 1.00 85.25 91 PHE A O 1
ATOM 680 N N . TRP A 1 92 ? -17.947 1.245 21.943 1.00 79.50 92 TRP A N 1
ATOM 681 C CA . TRP A 1 92 ? -16.839 1.042 21.009 1.00 79.50 92 TRP A CA 1
ATOM 682 C C . TRP A 1 92 ? -16.053 2.324 20.728 1.00 79.50 92 TRP A C 1
ATOM 684 O O . TRP A 1 92 ? -14.829 2.273 20.613 1.00 79.50 92 TRP A O 1
ATOM 694 N N . ASP A 1 93 ? -16.719 3.479 20.681 1.00 79.00 93 ASP A N 1
ATOM 695 C CA . ASP A 1 93 ? -16.044 4.775 20.578 1.00 79.00 93 ASP A CA 1
ATOM 696 C C . ASP A 1 93 ? -15.148 5.043 21.796 1.00 79.00 93 ASP A C 1
ATOM 698 O O . ASP A 1 93 ? -14.008 5.483 21.637 1.00 79.00 93 ASP A O 1
ATOM 702 N N . VAL A 1 94 ? -15.629 4.746 23.010 1.00 85.94 94 VAL A N 1
ATOM 703 C CA . VAL A 1 94 ? -14.832 4.859 24.239 1.00 85.94 94 VAL A CA 1
ATOM 704 C C . VAL A 1 94 ? -13.671 3.872 24.236 1.00 85.94 94 VAL A C 1
ATOM 706 O O . VAL A 1 94 ? -12.543 4.296 24.474 1.00 85.94 94 VAL A O 1
ATOM 709 N N . ALA A 1 95 ? -13.909 2.599 23.913 1.00 83.19 95 ALA A N 1
ATOM 710 C CA . ALA A 1 95 ? -12.866 1.576 23.859 1.00 83.19 95 ALA A CA 1
ATOM 711 C C . ALA A 1 95 ? -11.744 1.964 22.878 1.00 83.19 95 ALA A C 1
ATOM 713 O O . ALA A 1 95 ? -10.567 1.950 23.237 1.00 83.19 95 ALA A O 1
ATOM 714 N N . ASN A 1 96 ? -12.106 2.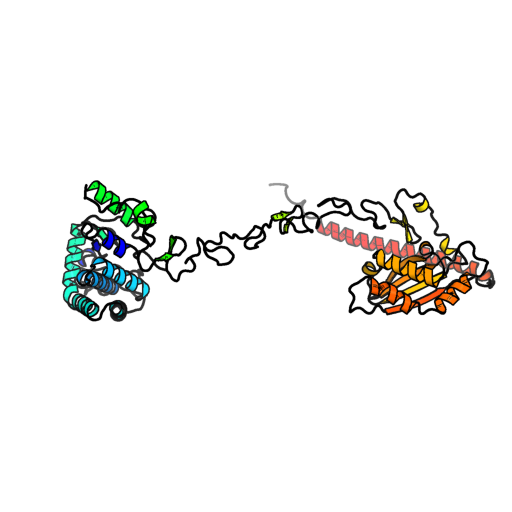413 21.670 1.00 79.25 96 ASN A N 1
ATOM 715 C CA . ASN A 1 96 ? -11.146 2.910 20.683 1.00 79.25 96 ASN A CA 1
ATOM 716 C C . ASN A 1 96 ? -10.346 4.103 21.214 1.00 79.25 96 ASN A C 1
ATOM 718 O O . ASN A 1 96 ? -9.125 4.153 21.058 1.00 79.25 96 ASN A O 1
ATOM 722 N N . ARG A 1 97 ? -11.011 5.060 21.868 1.00 84.50 97 ARG A N 1
ATOM 723 C CA . ARG A 1 97 ? -10.336 6.242 22.409 1.00 84.50 97 ARG A CA 1
ATOM 724 C C . ARG A 1 97 ? -9.419 5.916 23.569 1.00 84.50 97 ARG A C 1
ATOM 726 O O . ARG A 1 97 ? -8.328 6.466 23.586 1.00 84.50 97 ARG A O 1
ATOM 733 N N . ILE A 1 98 ? -9.800 5.019 24.475 1.00 86.12 98 ILE A N 1
ATOM 734 C CA . ILE A 1 98 ? -8.917 4.553 25.553 1.00 86.12 98 ILE A CA 1
ATOM 735 C C . ILE A 1 98 ? -7.619 4.011 24.944 1.00 86.12 98 ILE A C 1
ATOM 737 O O . ILE A 1 98 ? -6.541 4.487 25.292 1.00 86.12 98 ILE A O 1
ATOM 741 N N . MET A 1 99 ? -7.715 3.136 23.936 1.00 80.25 99 MET A N 1
ATOM 742 C CA . MET A 1 99 ? -6.534 2.591 23.253 1.00 80.25 99 MET A CA 1
ATOM 743 C C . MET A 1 99 ? -5.655 3.668 22.595 1.00 80.25 99 MET A C 1
ATOM 745 O O . MET A 1 99 ? -4.433 3.537 22.566 1.00 80.25 99 MET A O 1
ATOM 749 N N . THR A 1 100 ? -6.248 4.732 22.041 1.00 80.31 100 THR A N 1
ATOM 750 C CA . THR A 1 100 ? -5.489 5.752 21.290 1.00 80.31 100 THR A CA 1
ATOM 751 C C . THR A 1 100 ? -5.050 6.970 22.106 1.00 80.31 100 THR A C 1
ATOM 753 O O . THR A 1 100 ? -4.046 7.600 21.778 1.00 80.31 100 THR A O 1
ATOM 756 N N . GLU A 1 101 ? -5.801 7.343 23.140 1.00 83.75 101 GLU A N 1
ATOM 757 C CA . GLU A 1 101 ? -5.659 8.605 23.881 1.00 83.75 101 GLU A CA 1
ATOM 758 C C . GLU A 1 101 ? -5.132 8.407 25.306 1.00 83.75 101 GLU A C 1
ATOM 760 O O . GLU A 1 101 ? -4.726 9.393 25.943 1.00 83.75 101 GLU A O 1
ATOM 765 N N . CYS A 1 102 ? -5.104 7.157 25.782 1.00 85.44 102 CYS A N 1
ATOM 766 C CA . CYS A 1 102 ? -4.675 6.774 27.124 1.00 85.44 102 CYS A CA 1
ATOM 767 C C . CYS A 1 102 ? -3.485 5.794 27.090 1.00 85.44 102 CYS A C 1
ATOM 769 O O . CYS A 1 102 ? -3.592 4.674 27.582 1.00 85.44 102 CYS A O 1
ATOM 771 N N . PRO A 1 103 ? -2.344 6.186 26.488 1.00 79.19 103 PRO A N 1
ATOM 772 C CA . PRO A 1 103 ? -1.134 5.372 26.512 1.00 79.19 103 PRO A CA 1
ATOM 773 C C . PRO A 1 103 ? -0.537 5.286 27.925 1.00 79.19 103 PRO A C 1
ATOM 775 O O . PRO A 1 103 ? -0.820 6.129 28.781 1.00 79.19 103 PRO A O 1
ATOM 778 N N . ALA A 1 104 ? 0.367 4.321 28.119 1.00 72.12 104 ALA A N 1
ATOM 779 C CA . ALA A 1 104 ? 1.143 4.132 29.343 1.00 72.12 104 ALA A CA 1
ATOM 780 C C . ALA A 1 104 ? 1.678 5.461 29.920 1.00 72.12 104 ALA A C 1
ATOM 782 O O . ALA A 1 104 ? 2.328 6.250 29.224 1.00 72.12 104 ALA A O 1
ATOM 783 N N . GLY A 1 105 ? 1.396 5.709 31.203 1.00 72.38 105 GLY A N 1
ATOM 784 C CA . GLY A 1 105 ? 1.796 6.921 31.928 1.00 72.38 105 GLY A CA 1
ATOM 785 C C . GLY A 1 105 ? 0.803 8.090 31.875 1.00 72.38 105 GLY A C 1
ATOM 786 O O . GLY A 1 105 ? 1.076 9.139 32.462 1.00 72.38 105 GLY A O 1
ATOM 787 N N . VAL A 1 106 ? -0.340 7.945 31.196 1.00 81.75 106 VAL A N 1
ATOM 788 C CA . VAL A 1 106 ? -1.478 8.866 31.339 1.00 81.75 106 VAL A CA 1
ATOM 789 C C . VAL A 1 106 ? -2.373 8.368 32.468 1.00 81.75 106 VAL A C 1
ATOM 791 O O . VAL A 1 106 ? -2.890 7.262 32.392 1.00 81.75 106 VAL A O 1
ATOM 794 N N . ASP A 1 107 ? -2.587 9.194 33.495 1.00 83.69 107 ASP A N 1
ATOM 795 C CA . ASP A 1 107 ? -3.446 8.817 34.618 1.00 83.69 107 ASP A CA 1
ATOM 796 C C . ASP A 1 107 ? -4.926 8.665 34.188 1.00 83.69 107 ASP A C 1
ATOM 798 O O . ASP A 1 107 ? -5.385 9.394 33.290 1.00 83.69 107 ASP A O 1
ATOM 802 N N . PRO A 1 108 ? -5.715 7.796 34.850 1.00 83.44 108 PRO A N 1
ATOM 803 C CA . PRO A 1 108 ? -7.108 7.549 34.473 1.00 83.44 108 PRO A CA 1
ATOM 804 C C . PRO A 1 108 ? -8.004 8.788 34.499 1.00 83.44 108 PRO A C 1
ATOM 806 O O . PRO A 1 108 ? -8.967 8.871 33.737 1.00 83.44 108 PRO A O 1
ATOM 809 N N . THR A 1 109 ? -7.710 9.782 35.345 1.00 87.44 109 THR A N 1
ATOM 810 C CA . THR A 1 109 ? -8.522 11.008 35.423 1.00 87.44 109 THR A CA 1
ATOM 811 C C . THR A 1 109 ? -8.311 11.863 34.178 1.00 87.44 109 THR A C 1
ATOM 813 O O . THR A 1 109 ? -9.277 12.338 33.570 1.00 87.44 109 THR A O 1
ATOM 816 N N . THR A 1 110 ? -7.056 12.021 33.753 1.00 90.00 110 THR A N 1
ATOM 817 C CA . THR A 1 110 ? -6.703 12.687 32.497 1.00 90.00 110 THR A CA 1
ATOM 818 C C . THR A 1 110 ? -7.243 11.919 31.292 1.00 90.00 110 THR A C 1
ATOM 820 O O . THR A 1 110 ? -7.815 12.543 30.394 1.00 90.00 110 THR A O 1
ATOM 823 N N . CYS A 1 111 ? -7.113 10.588 31.274 1.00 89.88 111 CYS A N 1
ATOM 824 C CA . CYS A 1 111 ? -7.694 9.733 30.237 1.00 89.88 111 CYS A CA 1
ATOM 825 C C . CYS A 1 111 ? -9.208 9.954 30.119 1.00 89.88 111 CYS A C 1
ATOM 827 O O . CYS A 1 111 ? -9.707 10.347 29.061 1.00 89.88 111 CYS A O 1
ATOM 829 N N . ARG A 1 112 ? -9.935 9.815 31.235 1.00 91.69 112 ARG A N 1
ATOM 830 C CA . ARG A 1 112 ? -11.382 10.042 31.315 1.00 91.69 112 ARG A CA 1
ATOM 831 C C . ARG A 1 112 ? -11.769 11.415 30.780 1.00 91.69 112 ARG A C 1
ATOM 833 O O . ARG A 1 112 ? -12.702 11.518 29.988 1.00 91.69 112 ARG A O 1
ATOM 840 N N . ALA A 1 113 ? -11.060 12.472 31.174 1.00 91.31 113 ALA A N 1
ATOM 841 C CA . ALA A 1 113 ? -11.344 13.820 30.691 1.00 91.31 113 ALA A CA 1
ATOM 842 C C . ALA A 1 113 ? -11.212 13.930 29.161 1.00 91.31 113 ALA A C 1
ATOM 844 O O . ALA A 1 113 ? -12.085 14.520 28.526 1.00 91.31 113 ALA A O 1
ATOM 845 N N . ARG A 1 114 ? -10.165 13.337 28.565 1.00 91.69 114 ARG A N 1
ATOM 846 C CA . ARG A 1 114 ? -9.957 13.320 27.105 1.00 91.69 114 ARG A CA 1
ATOM 847 C C . ARG A 1 114 ? -11.079 12.579 26.388 1.00 91.69 114 ARG A C 1
ATOM 849 O O . ARG A 1 114 ? -11.745 13.173 25.540 1.00 91.69 114 ARG A O 1
ATOM 856 N N . VAL A 1 115 ? -11.373 11.353 26.820 1.00 90.44 115 VAL A N 1
ATOM 857 C CA . VAL A 1 115 ? -12.427 10.513 26.236 1.00 90.44 115 VAL A CA 1
ATOM 858 C C . VAL A 1 115 ? -13.781 11.228 26.276 1.00 90.44 115 VAL A C 1
ATOM 860 O O . VAL A 1 115 ? -14.472 11.314 25.258 1.00 90.44 115 VAL A O 1
ATOM 863 N N . LEU A 1 116 ? -14.148 11.816 27.421 1.00 90.69 116 LEU A N 1
ATOM 864 C CA . LEU A 1 116 ? -15.442 12.480 27.600 1.00 90.69 116 LEU A CA 1
ATOM 865 C C . LEU A 1 116 ? -15.614 13.744 26.745 1.00 90.69 116 LEU A C 1
ATOM 867 O O . LEU A 1 116 ? -16.749 14.105 26.438 1.00 90.69 116 LEU A O 1
ATOM 871 N N . THR A 1 117 ? -14.528 14.396 26.309 1.00 88.94 117 THR A N 1
ATOM 872 C CA . THR A 1 117 ? -14.623 15.574 25.421 1.00 88.94 117 THR A CA 1
ATOM 873 C C . THR A 1 117 ? -15.188 15.256 24.037 1.00 88.94 117 THR A C 1
ATOM 875 O O . THR A 1 117 ? -15.648 16.160 23.341 1.00 88.94 117 THR A O 1
ATOM 878 N N . SER A 1 118 ? -15.181 13.981 23.640 1.00 81.62 118 SER A N 1
ATOM 879 C CA . SER A 1 118 ? -15.749 13.530 22.368 1.00 81.62 118 SER A CA 1
ATOM 880 C C . SER A 1 118 ? -17.277 13.430 22.371 1.00 81.62 118 SER A C 1
ATOM 882 O O . SER A 1 118 ? -17.896 13.375 21.308 1.00 81.62 118 SER A O 1
ATOM 884 N N . PHE A 1 119 ? -17.892 13.449 23.554 1.00 84.94 119 PHE A N 1
ATOM 885 C CA . PHE A 1 119 ? -19.335 13.389 23.720 1.00 84.94 119 PHE A CA 1
ATOM 886 C C . PHE A 1 119 ? -19.939 14.786 23.838 1.00 84.94 119 PHE A C 1
ATOM 888 O O . PHE A 1 119 ? -19.285 15.761 24.211 1.00 84.94 119 PHE A O 1
ATOM 895 N N . THR A 1 120 ? -21.241 14.890 23.563 1.00 88.50 120 THR A N 1
ATOM 896 C CA . THR A 1 120 ? -21.965 16.123 23.892 1.00 88.50 120 THR A CA 1
ATOM 897 C C . THR A 1 120 ? -21.868 16.397 25.400 1.00 88.50 120 THR A C 1
ATOM 899 O O . THR A 1 120 ? -21.864 15.442 26.181 1.00 88.50 120 THR A O 1
ATOM 902 N N . PRO A 1 121 ? -21.856 17.668 25.848 1.00 90.81 121 PRO A N 1
ATOM 903 C CA . PRO A 1 121 ? -21.714 17.991 27.270 1.00 90.81 121 PRO A CA 1
ATOM 904 C C . PRO A 1 121 ? -22.731 17.286 28.179 1.00 90.81 121 PRO A C 1
ATOM 906 O O . PRO A 1 121 ? -22.396 16.904 29.296 1.00 90.81 121 PRO A O 1
ATOM 909 N N . ALA A 1 122 ? -23.960 17.076 27.696 1.00 90.31 122 ALA A N 1
ATOM 910 C CA . ALA A 1 122 ? -25.001 16.371 28.439 1.00 90.31 122 ALA A CA 1
ATOM 911 C C . ALA A 1 122 ? -24.686 14.875 28.614 1.00 90.31 122 ALA A C 1
ATOM 913 O O . ALA A 1 122 ? -24.790 14.356 29.723 1.00 90.31 122 ALA A O 1
ATOM 914 N N . VAL A 1 123 ? -24.270 14.196 27.538 1.00 88.31 123 VAL A N 1
ATOM 915 C CA . VAL A 1 123 ? -23.913 12.767 27.575 1.00 88.31 123 VAL A CA 1
ATOM 916 C C . VAL A 1 123 ? -22.636 12.557 28.386 1.00 88.31 123 VAL A C 1
ATOM 918 O O . VAL A 1 123 ? -22.612 11.708 29.270 1.00 88.31 123 VAL A O 1
ATOM 921 N N . GLY A 1 124 ? -21.606 13.379 28.164 1.00 90.88 124 GLY A N 1
ATOM 922 C CA . GLY A 1 124 ? -20.355 13.299 28.918 1.00 90.88 124 GLY A CA 1
ATOM 923 C C . GLY A 1 124 ? -20.559 13.481 30.427 1.00 90.88 124 GLY A C 1
ATOM 924 O O . GLY A 1 124 ? -19.969 12.749 31.218 1.00 90.88 124 GLY A O 1
ATOM 925 N N . ALA A 1 125 ? -21.448 14.396 30.837 1.00 91.75 125 ALA A N 1
ATOM 926 C CA . ALA A 1 125 ? -21.803 14.581 32.245 1.00 91.75 125 ALA A CA 1
ATOM 927 C C . ALA A 1 125 ? -22.562 13.380 32.838 1.00 91.75 125 ALA A C 1
ATOM 929 O O . ALA A 1 125 ? -22.319 13.021 33.989 1.00 91.75 125 ALA A O 1
ATOM 930 N N . ALA A 1 126 ? -23.451 12.743 32.068 1.00 91.31 126 ALA A N 1
ATOM 931 C CA . ALA A 1 126 ? -24.164 11.544 32.509 1.00 91.31 126 ALA A CA 1
ATOM 932 C C . ALA A 1 126 ? -23.212 10.352 32.699 1.00 91.31 126 ALA A C 1
ATOM 934 O O . ALA A 1 126 ? -23.250 9.706 33.743 1.00 91.31 126 ALA A O 1
ATOM 935 N N . ILE A 1 127 ? -22.307 10.118 31.740 1.00 91.69 127 ILE A N 1
ATOM 936 C CA . ILE A 1 127 ? -21.278 9.071 31.838 1.00 91.69 127 ILE A CA 1
ATOM 937 C C . ILE A 1 127 ? -20.380 9.332 33.050 1.00 91.69 127 ILE A C 1
ATOM 939 O O . ILE A 1 127 ? -20.141 8.429 33.846 1.00 91.69 127 ILE A O 1
ATOM 943 N N . ALA A 1 128 ? -19.927 10.576 33.236 1.00 92.81 128 ALA A N 1
ATOM 944 C CA . ALA A 1 128 ? -19.127 10.952 34.394 1.00 92.81 128 ALA A CA 1
ATOM 945 C C . ALA A 1 128 ? -19.848 10.650 35.718 1.00 92.81 128 ALA A C 1
ATOM 947 O O . ALA A 1 128 ? -19.269 10.019 36.596 1.00 92.81 128 ALA A O 1
ATOM 948 N N . ALA A 1 129 ? -21.116 11.047 35.840 1.00 93.69 129 ALA A N 1
ATOM 949 C CA . ALA A 1 129 ? -21.903 10.775 37.036 1.00 93.69 129 ALA A CA 1
ATOM 950 C C . ALA A 1 129 ? -22.100 9.270 37.279 1.00 93.69 129 ALA A C 1
ATOM 952 O O . ALA A 1 129 ? -22.099 8.844 38.430 1.00 93.69 129 ALA A O 1
ATOM 953 N N . CYS A 1 130 ? -22.247 8.463 36.227 1.00 92.94 130 CYS A N 1
ATOM 954 C CA . CYS A 1 130 ? -22.306 7.008 36.352 1.00 92.94 130 CYS A CA 1
ATOM 955 C C . CYS A 1 130 ? -20.999 6.439 36.915 1.00 92.94 130 CYS A C 1
ATOM 957 O O . CYS A 1 130 ? -21.038 5.713 37.906 1.00 92.94 130 CYS A O 1
ATOM 959 N N . VAL A 1 131 ? -19.847 6.839 36.365 1.00 92.06 131 VAL A N 1
ATOM 960 C CA . VAL A 1 131 ? -18.532 6.367 36.832 1.00 92.06 131 VAL A CA 1
ATOM 961 C C . VAL A 1 131 ? -18.328 6.676 38.317 1.00 92.06 131 VAL A C 1
ATOM 963 O O . VAL A 1 131 ? -17.882 5.818 39.072 1.00 92.06 131 VAL A O 1
ATOM 966 N N . ASP A 1 132 ? -18.711 7.878 38.754 1.00 91.00 132 ASP A N 1
ATOM 967 C CA . ASP A 1 132 ? -18.494 8.318 40.136 1.00 91.00 132 ASP A CA 1
ATOM 968 C C . ASP A 1 132 ? -19.419 7.630 41.157 1.00 91.00 132 ASP A C 1
ATOM 970 O O . ASP A 1 132 ? -19.076 7.562 42.336 1.00 91.00 132 ASP A O 1
ATOM 974 N N . ASN A 1 133 ? -20.589 7.132 40.735 1.00 90.38 133 ASN A N 1
ATOM 975 C CA . ASN A 1 133 ? -21.616 6.621 41.652 1.00 90.38 133 ASN A CA 1
ATOM 976 C C . ASN A 1 133 ? -21.858 5.106 41.563 1.00 90.38 133 ASN A C 1
ATOM 978 O O . ASN A 1 133 ? -22.347 4.523 42.530 1.00 90.38 133 ASN A O 1
ATOM 982 N N . ASN A 1 134 ? -21.538 4.463 40.436 1.00 87.75 134 ASN A N 1
ATOM 983 C CA . ASN A 1 134 ? -21.961 3.086 40.161 1.00 87.75 134 ASN A CA 1
ATOM 984 C C . ASN A 1 134 ? -20.827 2.054 40.190 1.00 87.75 134 ASN A C 1
ATOM 986 O O . ASN A 1 134 ? -21.100 0.886 39.932 1.00 87.75 134 ASN A O 1
ATOM 990 N N . ALA A 1 135 ? -19.589 2.422 40.534 1.00 85.50 135 ALA A N 1
ATOM 991 C CA . ALA A 1 135 ? -18.437 1.518 40.433 1.00 85.50 135 ALA A CA 1
ATOM 992 C C . ALA A 1 135 ? -18.617 0.182 41.155 1.00 85.50 135 ALA A C 1
ATOM 994 O O . ALA A 1 135 ? -18.556 -0.877 40.533 1.00 85.50 135 ALA A O 1
ATOM 995 N N . THR A 1 136 ? -18.958 0.217 42.440 1.00 87.38 136 THR A N 1
ATOM 996 C CA . THR A 1 136 ? -19.188 -1.002 43.221 1.00 87.38 136 THR A CA 1
ATOM 997 C C . THR A 1 136 ? -20.340 -1.848 42.656 1.00 87.38 136 THR A C 1
ATOM 999 O O . THR A 1 136 ? -20.277 -3.080 42.651 1.00 87.38 136 THR A O 1
ATOM 1002 N N . HIS A 1 137 ? -21.404 -1.205 42.158 1.00 87.56 137 HIS A N 1
ATOM 1003 C CA . HIS A 1 137 ? -22.530 -1.901 41.528 1.00 87.56 137 HIS A CA 1
ATOM 1004 C C . HIS A 1 137 ? -22.104 -2.577 40.220 1.00 87.56 137 HIS A C 1
ATOM 1006 O O . HIS A 1 137 ? -22.405 -3.749 40.023 1.00 87.56 137 HIS A O 1
ATOM 1012 N N . PHE A 1 138 ? -21.363 -1.867 39.369 1.00 90.38 138 PHE A N 1
ATOM 1013 C CA . PHE A 1 138 ? -20.817 -2.396 38.124 1.00 90.38 138 PHE A CA 1
ATOM 1014 C C . PHE A 1 138 ? -19.934 -3.620 38.386 1.00 90.38 138 PHE A C 1
ATOM 1016 O O . PHE A 1 138 ? -20.223 -4.693 37.867 1.00 90.38 138 PHE A O 1
ATOM 1023 N N . TYR A 1 139 ? -18.934 -3.503 39.261 1.00 90.62 139 TYR A N 1
ATOM 1024 C CA . TYR A 1 139 ? -18.003 -4.598 39.533 1.00 90.62 139 TYR A CA 1
ATOM 1025 C C . TYR A 1 139 ? -18.693 -5.841 40.102 1.00 90.62 139 TYR A C 1
ATOM 1027 O O . TYR A 1 139 ? -18.414 -6.964 39.686 1.00 90.62 139 TYR A O 1
ATOM 1035 N N . SER A 1 140 ? -19.619 -5.657 41.046 1.00 88.06 140 SER A N 1
ATOM 1036 C CA . SER A 1 140 ? -20.355 -6.781 41.634 1.00 88.06 140 SER A CA 1
ATOM 1037 C C . SER A 1 140 ? -21.311 -7.445 40.640 1.00 88.06 140 SER A C 1
ATOM 1039 O O . SER A 1 140 ? -21.420 -8.675 40.639 1.00 88.06 140 SER A O 1
ATOM 1041 N N . ALA A 1 141 ? -21.968 -6.662 39.780 1.00 86.75 141 ALA A N 1
ATOM 1042 C CA . ALA A 1 141 ? -22.829 -7.177 38.724 1.00 86.75 141 ALA A CA 1
ATOM 1043 C C . ALA A 1 141 ? -22.019 -7.925 37.659 1.00 86.75 141 ALA A C 1
ATOM 1045 O O . ALA A 1 141 ? -22.372 -9.055 37.331 1.00 86.75 141 ALA A O 1
ATOM 1046 N N . GLU A 1 142 ? -20.921 -7.347 37.170 1.00 87.81 142 GLU A N 1
ATOM 1047 C CA . GLU A 1 142 ? -20.093 -7.958 36.127 1.00 87.81 142 GLU A CA 1
ATOM 1048 C C . GLU A 1 142 ? -19.487 -9.277 36.599 1.00 87.81 142 GLU A C 1
ATOM 1050 O O . GLU A 1 142 ? -19.623 -10.290 35.918 1.00 87.81 142 GLU A O 1
ATOM 1055 N N . LEU A 1 143 ? -18.939 -9.324 37.819 1.00 87.44 143 LEU A N 1
ATOM 1056 C CA . LEU A 1 143 ? -18.477 -10.580 38.406 1.00 87.44 143 LEU A CA 1
ATOM 1057 C C . LEU A 1 143 ? -19.620 -11.606 38.474 1.00 87.44 143 LEU A C 1
ATOM 1059 O O . LEU A 1 143 ? -19.454 -12.744 38.047 1.00 87.44 143 LEU A O 1
ATOM 1063 N N . ALA A 1 144 ? -20.810 -11.237 38.955 1.00 84.94 144 ALA A N 1
ATOM 1064 C CA . ALA A 1 144 ? -21.934 -12.174 39.000 1.00 84.94 144 ALA A CA 1
ATOM 1065 C C . ALA A 1 144 ? -22.338 -12.684 37.601 1.00 84.94 144 ALA A C 1
ATOM 1067 O O . ALA A 1 144 ? -22.616 -13.876 37.439 1.00 84.94 144 ALA A O 1
ATOM 1068 N N . HIS A 1 145 ? -22.344 -11.803 36.598 1.00 78.69 145 HIS A N 1
ATOM 1069 C CA . HIS A 1 145 ? -22.713 -12.119 35.222 1.00 78.69 145 HIS A CA 1
ATOM 1070 C C . HIS A 1 145 ? -21.673 -12.987 34.515 1.00 78.69 145 HIS A C 1
ATOM 1072 O O . HIS A 1 145 ? -22.044 -14.030 33.976 1.00 78.69 145 HIS A O 1
ATOM 1078 N N . ALA A 1 146 ? -20.393 -12.617 34.561 1.00 74.94 146 ALA A N 1
ATOM 1079 C CA . ALA A 1 146 ? -19.310 -13.365 33.930 1.00 74.94 146 ALA A CA 1
ATOM 1080 C C . ALA A 1 146 ? -19.240 -14.806 34.465 1.00 74.94 146 ALA A C 1
ATOM 1082 O O . ALA A 1 146 ? -19.171 -15.765 33.690 1.00 74.94 146 ALA A O 1
ATOM 1083 N N . TYR A 1 147 ? -19.383 -14.980 35.787 1.00 74.31 147 TYR A N 1
ATOM 1084 C CA . TYR A 1 147 ? -19.453 -16.304 36.413 1.00 74.31 147 TYR A CA 1
ATOM 1085 C C . TYR A 1 147 ? -20.704 -17.092 35.999 1.00 74.31 147 TYR A C 1
ATOM 1087 O O . TYR A 1 147 ? -20.607 -18.290 35.730 1.00 74.31 147 TYR A O 1
ATOM 1095 N N . ALA A 1 148 ? -21.878 -16.453 35.942 1.00 73.62 148 ALA A N 1
ATOM 1096 C CA . ALA A 1 148 ? -23.120 -17.121 35.546 1.00 73.62 148 ALA A CA 1
ATOM 1097 C C . ALA A 1 148 ? -23.126 -17.537 34.065 1.00 73.62 148 ALA A C 1
ATOM 1099 O O . ALA A 1 148 ? -23.667 -18.590 33.729 1.00 73.62 148 ALA A O 1
ATOM 1100 N N . ALA A 1 149 ? -22.511 -16.734 33.194 1.00 68.06 149 ALA A N 1
ATOM 1101 C CA . ALA A 1 149 ? -22.395 -16.999 31.763 1.00 68.06 149 ALA A CA 1
ATOM 1102 C C . ALA A 1 149 ? -21.243 -17.961 31.408 1.00 68.06 149 ALA A C 1
ATOM 1104 O O . ALA A 1 149 ? -21.122 -18.368 30.254 1.00 68.06 149 ALA A O 1
ATOM 1105 N N . GLY A 1 150 ? -20.415 -18.367 32.380 1.00 69.81 150 GLY A N 1
ATOM 1106 C CA . GLY A 1 150 ? -19.281 -19.265 32.140 1.00 69.81 150 GLY A CA 1
ATOM 1107 C C . GLY A 1 150 ? -18.178 -18.626 31.290 1.00 69.81 150 GLY A C 1
ATOM 1108 O O . GLY A 1 150 ? -17.489 -19.324 30.546 1.00 69.81 150 GLY A O 1
ATOM 1109 N N . VAL A 1 151 ? -18.028 -17.303 31.379 1.00 67.31 151 VAL A N 1
ATOM 1110 C CA . VAL A 1 151 ? -17.008 -16.542 30.655 1.00 67.31 151 VAL A CA 1
ATOM 1111 C C . VAL A 1 151 ? -15.644 -16.853 31.261 1.00 67.31 151 VAL A C 1
ATOM 1113 O O . VAL A 1 151 ? -15.391 -16.553 32.423 1.00 67.31 151 VAL A O 1
ATOM 1116 N N . ALA A 1 152 ? -14.775 -17.493 30.480 1.00 63.78 152 ALA A N 1
ATOM 1117 C CA . ALA A 1 152 ? -13.430 -17.886 30.912 1.00 63.78 152 ALA A CA 1
ATOM 1118 C C . ALA A 1 152 ? -12.314 -17.304 30.027 1.00 63.78 152 ALA A C 1
ATOM 1120 O O . ALA A 1 152 ? -11.142 -17.596 30.245 1.00 63.78 152 ALA A O 1
ATOM 1121 N N . THR A 1 153 ? -12.674 -16.518 29.009 1.00 62.41 153 THR A N 1
ATOM 1122 C CA . THR A 1 153 ? -11.753 -15.920 28.035 1.00 62.41 153 THR A CA 1
ATOM 1123 C C . THR A 1 153 ? -12.207 -14.500 27.726 1.00 62.41 153 THR A C 1
ATOM 1125 O O . THR A 1 153 ? -13.382 -14.310 27.413 1.00 62.41 153 THR A O 1
ATOM 1128 N N . TYR A 1 154 ? -11.284 -13.541 27.774 1.00 67.06 154 TYR A N 1
ATOM 1129 C CA . TYR A 1 154 ? -11.524 -12.121 27.509 1.00 67.06 154 TYR A CA 1
ATOM 1130 C C . TYR A 1 154 ? -10.649 -11.622 26.338 1.00 67.06 154 TYR A C 1
ATOM 1132 O O . TYR A 1 154 ? -9.630 -12.255 26.048 1.00 67.06 154 TYR A O 1
ATOM 1140 N N . PRO A 1 155 ? -11.013 -10.516 25.654 1.00 59.97 155 PRO A N 1
ATOM 1141 C CA . PRO A 1 155 ? -12.275 -9.778 25.774 1.00 59.97 155 PRO A CA 1
ATOM 1142 C C . PRO A 1 155 ? -13.458 -10.636 25.310 1.00 59.97 155 PRO A C 1
ATOM 1144 O O . PRO A 1 155 ? -13.320 -11.419 24.370 1.00 59.97 155 PRO A O 1
ATOM 1147 N N . LEU A 1 156 ? -14.609 -10.512 25.980 1.00 68.12 156 LEU A N 1
ATOM 1148 C CA . LEU A 1 156 ? -15.836 -11.190 25.568 1.00 68.12 156 LEU A CA 1
ATOM 1149 C C . LEU A 1 156 ? -16.957 -10.178 25.367 1.00 68.12 156 LEU A C 1
ATOM 1151 O O . LEU A 1 156 ? -17.276 -9.374 26.231 1.00 68.12 156 LEU A O 1
ATOM 1155 N N . VAL A 1 157 ? -17.618 -10.288 24.229 1.00 7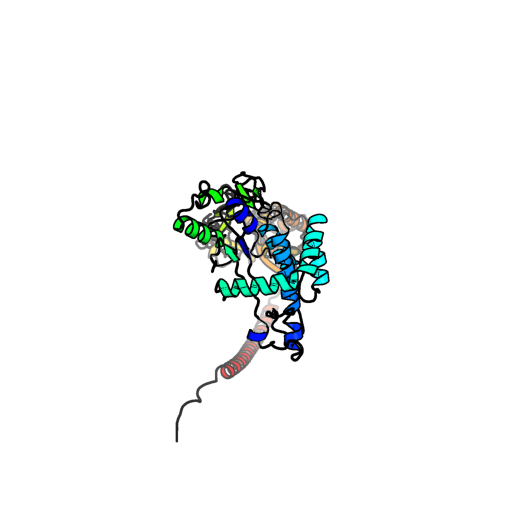3.81 157 VAL A N 1
ATOM 1156 C CA . VAL A 1 157 ? -18.949 -9.739 24.011 1.00 73.81 157 VAL A CA 1
ATOM 1157 C C . VAL A 1 157 ? -19.897 -10.908 23.824 1.00 73.81 157 VAL A C 1
ATOM 1159 O O . VAL A 1 157 ? -19.582 -11.884 23.133 1.00 73.81 157 VAL A O 1
ATOM 1162 N N . THR A 1 158 ? -21.084 -10.793 24.402 1.00 76.38 158 THR A N 1
ATOM 1163 C CA . THR A 1 158 ? -22.194 -11.671 24.051 1.00 76.38 158 THR A CA 1
ATOM 1164 C C . THR A 1 158 ? -23.149 -10.965 23.097 1.00 76.38 158 THR A C 1
ATOM 1166 O O . THR A 1 158 ? -23.429 -9.767 23.216 1.00 76.38 158 THR A O 1
ATOM 1169 N N . ILE A 1 159 ? -23.639 -11.718 22.113 1.00 75.75 159 ILE A N 1
ATOM 1170 C CA . ILE A 1 159 ? -24.762 -11.314 21.269 1.00 75.75 159 ILE A CA 1
ATOM 1171 C C . ILE A 1 159 ? -25.936 -12.227 21.598 1.00 75.75 159 ILE A C 1
ATOM 1173 O O . ILE A 1 159 ? -25.856 -13.433 21.380 1.00 75.75 159 ILE A O 1
ATOM 1177 N N . ASN A 1 160 ? -27.030 -11.656 22.108 1.00 77.56 160 ASN A N 1
ATOM 1178 C CA . ASN A 1 160 ? -28.196 -12.416 22.580 1.00 77.56 160 ASN A CA 1
ATOM 1179 C C . ASN A 1 160 ? -27.801 -13.516 23.579 1.00 77.56 160 ASN A C 1
ATOM 1181 O O . ASN A 1 160 ? -28.206 -14.670 23.432 1.00 77.56 160 ASN A O 1
ATOM 1185 N N . ASP A 1 161 ? -26.956 -13.159 24.550 1.00 76.81 161 ASP A N 1
ATOM 1186 C CA . ASP A 1 161 ? -26.420 -14.059 25.578 1.00 76.81 161 ASP A CA 1
ATOM 1187 C C . ASP A 1 161 ? -25.573 -15.229 25.026 1.00 76.81 161 ASP A C 1
ATOM 1189 O O . ASP A 1 161 ? -25.233 -16.152 25.765 1.00 76.81 161 ASP A O 1
ATOM 1193 N N . GLN A 1 162 ? -25.207 -15.209 23.736 1.00 75.06 162 GLN A N 1
ATOM 1194 C CA . GLN A 1 162 ? -24.270 -16.167 23.150 1.00 75.06 162 GLN A CA 1
ATOM 1195 C C . GLN A 1 162 ? -22.859 -15.577 23.086 1.00 75.06 162 GLN A C 1
ATOM 1197 O O . GLN A 1 162 ? -22.683 -14.504 22.498 1.00 75.06 162 GLN A O 1
ATOM 1202 N N . PRO A 1 163 ? -21.849 -16.264 23.645 1.00 74.31 163 PRO A N 1
ATOM 1203 C CA . PRO A 1 163 ? -20.464 -15.836 23.530 1.00 74.31 163 PRO A CA 1
ATOM 1204 C C . PRO A 1 163 ? -19.982 -15.964 22.081 1.00 74.31 163 PRO A C 1
ATOM 1206 O O . PRO A 1 163 ? -20.225 -16.973 21.414 1.00 74.31 163 PRO A O 1
ATOM 1209 N N . LEU A 1 164 ? -19.271 -14.947 21.599 1.00 71.81 164 LEU A N 1
ATOM 1210 C CA . LEU A 1 164 ? -18.570 -15.003 20.319 1.00 71.81 164 LEU A CA 1
ATOM 1211 C C . LEU A 1 164 ? -17.100 -15.355 20.571 1.00 71.81 164 LEU A C 1
ATOM 1213 O O . LEU A 1 164 ? -16.361 -14.561 21.138 1.00 71.81 164 LEU A O 1
ATOM 1217 N N . TYR A 1 165 ? -16.686 -16.555 20.160 1.00 70.06 165 TYR A N 1
ATOM 1218 C CA . TYR A 1 165 ? -15.306 -17.048 20.288 1.00 70.06 165 TYR A CA 1
ATOM 1219 C C . TYR A 1 165 ? -14.534 -16.919 18.965 1.00 70.06 165 TYR A C 1
ATOM 1221 O O . TYR A 1 165 ? -14.013 -17.905 18.452 1.00 70.06 165 TYR A O 1
ATOM 1229 N N . GLU A 1 166 ? -14.510 -15.728 18.374 1.00 70.12 166 GLU A N 1
ATOM 1230 C CA . GLU A 1 166 ? -13.789 -15.452 17.123 1.00 70.12 166 GLU A CA 1
ATOM 1231 C C . GLU A 1 166 ? -12.975 -14.161 17.249 1.00 70.12 166 GLU A C 1
ATOM 1233 O O . GLU A 1 166 ? -13.078 -13.445 18.246 1.00 70.12 166 GLU A O 1
ATOM 1238 N N . ASP A 1 167 ? -12.170 -13.862 16.227 1.00 71.88 167 ASP A N 1
ATOM 1239 C CA . ASP A 1 167 ? -11.528 -12.556 16.104 1.00 71.88 167 ASP A CA 1
ATOM 1240 C C . ASP A 1 167 ? -12.592 -11.446 16.112 1.00 71.88 167 ASP A C 1
ATOM 1242 O O . ASP A 1 167 ? -13.605 -11.508 15.410 1.00 71.88 167 ASP A O 1
ATOM 1246 N N . TRP A 1 168 ? -12.359 -10.421 16.927 1.00 69.88 168 TRP A N 1
ATOM 1247 C CA . TRP A 1 168 ? -13.258 -9.286 17.053 1.00 69.88 168 TRP A CA 1
ATOM 1248 C C . TRP A 1 168 ? -13.121 -8.308 15.892 1.00 69.88 168 TRP A C 1
ATOM 1250 O O . TRP A 1 168 ? -13.872 -7.339 15.858 1.00 69.88 168 TRP A O 1
ATOM 1260 N N . THR A 1 169 ? -12.214 -8.534 14.941 1.00 72.75 169 THR A N 1
ATOM 1261 C CA . THR A 1 169 ? -12.070 -7.662 13.776 1.00 72.75 169 THR A CA 1
ATOM 1262 C C . THR A 1 169 ? -13.360 -7.602 12.957 1.00 72.75 169 THR A C 1
ATOM 1264 O O . THR A 1 169 ? -13.875 -8.585 12.416 1.00 72.75 169 THR A O 1
ATOM 1267 N N . CYS A 1 170 ? -13.911 -6.396 12.880 1.00 75.94 170 CYS A N 1
ATOM 1268 C CA . CYS A 1 170 ? -14.995 -6.058 11.976 1.00 75.94 170 CYS A CA 1
ATOM 1269 C C . CYS A 1 170 ? -14.660 -4.719 11.340 1.00 75.94 170 CYS A C 1
ATOM 1271 O O . CYS A 1 170 ? -15.225 -3.684 11.689 1.00 75.94 170 CYS A O 1
ATOM 1273 N N . ASP A 1 171 ? -13.681 -4.735 10.444 1.00 74.69 171 ASP A N 1
ATOM 1274 C CA . ASP A 1 171 ? -13.242 -3.523 9.773 1.00 74.69 171 ASP A CA 1
ATOM 1275 C C . ASP A 1 171 ? -14.080 -3.267 8.528 1.00 74.69 171 ASP A C 1
ATOM 1277 O O . ASP A 1 171 ? -14.433 -4.173 7.767 1.00 74.69 171 ASP A O 1
ATOM 1281 N N . GLU A 1 172 ? -14.390 -1.997 8.293 1.00 71.62 172 GLU A N 1
ATOM 1282 C CA . GLU A 1 172 ? -15.004 -1.616 7.035 1.00 71.62 172 GLU A CA 1
ATOM 1283 C C . GLU A 1 172 ? -14.016 -1.779 5.856 1.00 71.62 172 GLU A C 1
ATOM 1285 O O . GLU A 1 172 ? -12.817 -1.513 6.008 1.00 71.62 172 GLU A O 1
ATOM 1290 N N . PRO A 1 173 ? -14.487 -2.134 4.644 1.00 78.06 173 PRO A N 1
ATOM 1291 C CA . PRO A 1 173 ? -15.859 -2.522 4.314 1.00 78.06 173 PRO A CA 1
ATOM 1292 C C . PRO A 1 173 ? -16.242 -3.871 4.936 1.00 78.06 173 PRO A C 1
ATOM 1294 O O . PRO A 1 173 ? -15.516 -4.857 4.806 1.00 78.06 173 PRO A O 1
ATOM 1297 N N . ILE A 1 174 ? -17.405 -3.909 5.589 1.00 78.81 174 ILE A N 1
ATOM 1298 C CA . ILE A 1 174 ? -17.913 -5.113 6.250 1.00 78.81 174 ILE A CA 1
ATOM 1299 C C . ILE A 1 174 ? -18.262 -6.146 5.183 1.00 78.81 174 ILE A C 1
ATOM 1301 O O . ILE A 1 174 ? -18.951 -5.851 4.213 1.00 78.81 174 ILE A O 1
ATOM 1305 N N . SER A 1 175 ? -17.795 -7.373 5.367 1.00 82.62 175 SER A N 1
ATOM 1306 C CA . SER A 1 175 ? -18.144 -8.530 4.551 1.00 82.62 175 SER A CA 1
ATOM 1307 C C . SER A 1 175 ? -18.044 -9.791 5.400 1.00 82.62 175 SER A C 1
ATOM 1309 O O . SER A 1 175 ? -17.441 -9.776 6.473 1.00 82.62 175 SER A O 1
ATOM 1311 N N . MET A 1 176 ? -18.559 -10.911 4.893 1.00 81.38 176 MET A N 1
ATOM 1312 C CA . MET A 1 176 ? -18.421 -12.212 5.562 1.00 81.38 176 MET A CA 1
ATOM 1313 C C . MET A 1 176 ? -16.958 -12.637 5.775 1.00 81.38 176 MET A C 1
ATOM 1315 O O . MET A 1 176 ? -16.696 -13.492 6.612 1.00 81.38 176 MET A O 1
ATOM 1319 N N . THR A 1 177 ? -16.012 -12.063 5.024 1.00 79.94 177 THR A N 1
ATOM 1320 C CA . THR A 1 177 ? -14.575 -12.364 5.129 1.00 79.94 177 THR A CA 1
ATOM 1321 C C . THR A 1 177 ? -13.785 -11.348 5.947 1.00 79.94 177 THR A C 1
ATOM 1323 O O . THR A 1 177 ? -12.713 -11.681 6.434 1.00 79.94 177 THR A O 1
ATOM 1326 N N . THR A 1 178 ? -14.272 -10.111 6.065 1.00 79.06 178 THR A N 1
ATOM 1327 C CA . THR A 1 178 ? -13.582 -9.012 6.773 1.00 79.06 178 THR A CA 1
ATOM 1328 C C . THR A 1 178 ? -14.182 -8.715 8.147 1.00 79.06 178 THR A C 1
ATOM 1330 O O . THR A 1 178 ? -13.601 -7.951 8.909 1.00 79.06 178 THR A O 1
ATOM 1333 N N . CYS A 1 179 ? -15.340 -9.301 8.462 1.00 82.44 179 CYS A N 1
ATOM 1334 C CA . CYS A 1 179 ? -16.008 -9.178 9.749 1.00 82.44 179 CYS A CA 1
ATOM 1335 C C . CYS A 1 179 ? -16.413 -10.567 10.253 1.00 82.44 179 CYS A C 1
ATOM 1337 O O . CYS A 1 179 ? -17.490 -11.078 9.928 1.00 82.44 179 CYS A O 1
ATOM 1339 N N . ALA A 1 180 ? -15.550 -11.183 11.061 1.00 82.75 180 ALA A N 1
ATOM 1340 C CA . ALA A 1 180 ? -15.838 -12.477 11.676 1.00 82.75 180 ALA A CA 1
ATOM 1341 C C . ALA A 1 180 ? -17.134 -12.467 12.524 1.00 82.75 180 ALA A C 1
ATOM 1343 O O . ALA A 1 180 ? -17.939 -13.393 12.355 1.00 82.75 180 ALA A O 1
ATOM 1344 N N . PRO A 1 181 ? -17.448 -11.415 13.314 1.00 81.69 181 PRO A N 1
ATOM 1345 C CA . PRO A 1 181 ? -18.701 -11.334 14.072 1.00 81.69 181 PRO A CA 1
ATOM 1346 C C . PRO A 1 181 ? -19.964 -11.444 13.209 1.00 81.69 181 PRO A C 1
ATOM 1348 O O . PRO A 1 181 ? -20.921 -12.108 13.607 1.00 81.69 181 PRO A O 1
ATOM 1351 N N . LEU A 1 182 ? -19.966 -10.849 12.008 1.00 86.25 182 LEU A N 1
ATOM 1352 C CA . LEU A 1 182 ? -21.091 -10.938 11.070 1.00 86.25 182 LEU A CA 1
ATOM 1353 C C . LEU A 1 182 ? -21.360 -12.395 10.672 1.00 86.25 182 LEU A C 1
ATOM 1355 O O . LEU A 1 182 ? -22.511 -12.831 10.664 1.00 86.25 182 LEU A O 1
ATOM 1359 N N . SER A 1 183 ? -20.305 -13.158 10.374 1.00 85.38 183 SER A N 1
ATOM 1360 C CA . SER A 1 183 ? -20.432 -14.555 9.945 1.00 85.38 183 SER A CA 1
ATOM 1361 C C . SER A 1 183 ? -21.031 -15.447 11.041 1.00 85.38 183 SER A C 1
ATOM 1363 O O . SER A 1 183 ? -21.931 -16.252 10.776 1.00 85.38 183 SER A O 1
ATOM 1365 N N . VAL A 1 184 ? -20.591 -15.267 12.292 1.00 83.19 184 VAL A N 1
ATOM 1366 C CA . VAL A 1 184 ? -21.090 -16.033 13.441 1.00 83.19 184 VAL A CA 1
ATOM 1367 C C . VAL A 1 184 ? -22.532 -15.664 13.746 1.00 83.19 184 VAL A C 1
ATOM 1369 O O . VAL A 1 184 ? -23.362 -16.554 13.936 1.00 83.19 184 VAL A O 1
ATOM 1372 N N . LEU A 1 185 ? -22.834 -14.365 13.748 1.00 84.44 185 LEU A N 1
ATOM 1373 C CA . LEU A 1 185 ? -24.170 -13.855 14.005 1.00 84.44 185 LEU A CA 1
ATOM 1374 C C . LEU A 1 185 ? -25.184 -14.398 12.997 1.00 84.44 185 LEU A C 1
ATOM 1376 O O . LEU A 1 185 ? -26.233 -14.909 13.387 1.00 84.44 185 LEU A O 1
ATOM 1380 N N . CYS A 1 186 ? -24.861 -14.331 11.707 1.00 88.00 186 CYS A N 1
ATOM 1381 C CA . CYS A 1 186 ? -25.738 -14.825 10.654 1.00 88.00 186 CYS A CA 1
ATOM 1382 C C . CYS A 1 186 ? -26.023 -16.321 10.789 1.00 88.00 186 CYS A C 1
ATOM 1384 O O . CYS A 1 186 ? -27.182 -16.729 10.736 1.00 88.00 186 CYS A O 1
ATOM 1386 N N . ARG A 1 187 ? -24.993 -17.125 11.076 1.00 87.06 187 ARG A N 1
ATOM 1387 C CA . ARG A 1 187 ? -25.142 -18.561 11.350 1.00 87.06 187 ARG A CA 1
ATOM 1388 C C . ARG A 1 187 ? -26.017 -18.829 12.581 1.00 87.06 187 ARG A C 1
ATOM 1390 O O . ARG A 1 187 ? -26.826 -19.754 12.566 1.00 87.06 187 ARG A O 1
ATOM 1397 N N . TYR A 1 188 ? -25.871 -18.035 13.644 1.00 84.25 188 TYR A N 1
ATOM 1398 C CA . TYR A 1 188 ? -26.677 -18.172 14.861 1.00 84.25 188 TYR A CA 1
ATOM 1399 C C . TYR A 1 188 ? -28.152 -17.826 14.631 1.00 84.25 188 TYR A C 1
ATOM 1401 O O . TYR A 1 188 ? -29.035 -18.573 15.058 1.00 84.25 188 TYR A O 1
ATOM 1409 N N . LEU A 1 189 ? -28.433 -16.708 13.957 1.00 85.19 189 LEU A N 1
ATOM 1410 C CA . LEU A 1 189 ? -29.804 -16.271 13.685 1.00 85.19 189 LEU A CA 1
ATOM 1411 C C . LEU A 1 189 ? -30.518 -17.217 12.710 1.00 85.19 189 LEU A C 1
ATOM 1413 O O . LEU A 1 189 ? -31.704 -17.493 12.899 1.00 85.19 189 LEU A O 1
ATOM 1417 N N . GLU A 1 190 ? -29.788 -17.768 11.735 1.00 84.62 190 GLU A N 1
ATOM 1418 C CA . GLU A 1 190 ? -30.282 -18.825 10.848 1.00 84.62 190 GLU A CA 1
ATOM 1419 C C . GLU A 1 190 ? -30.630 -20.095 11.639 1.00 84.62 190 GLU A C 1
ATOM 1421 O O . GLU A 1 190 ? -31.744 -20.607 11.523 1.00 84.62 190 GLU A O 1
ATOM 1426 N N . TYR A 1 191 ? -29.732 -20.559 12.517 1.00 84.50 191 TYR A N 1
ATOM 1427 C CA . TYR A 1 191 ? -29.998 -21.709 13.390 1.00 84.50 191 TYR A CA 1
ATOM 1428 C C . TYR A 1 191 ? -31.195 -21.479 14.327 1.00 84.50 191 TYR A C 1
ATOM 1430 O O . TYR A 1 191 ? -31.984 -22.390 14.579 1.00 84.50 191 TYR A O 1
ATOM 1438 N N . SER A 1 192 ? -31.356 -20.251 14.819 1.00 82.81 192 SER A N 1
ATOM 1439 C CA . SER A 1 192 ? -32.428 -19.861 15.743 1.00 82.81 192 SER A CA 1
ATOM 1440 C C . SER A 1 192 ? -33.769 -19.592 15.049 1.00 82.81 192 SER A C 1
ATOM 1442 O O . SER A 1 192 ? -34.745 -19.255 15.719 1.00 82.81 192 SER A O 1
ATOM 1444 N N . ASN A 1 193 ? -33.836 -19.751 13.721 1.00 82.06 193 ASN A N 1
ATOM 1445 C CA . ASN A 1 193 ? -35.030 -19.544 12.900 1.00 82.06 193 ASN A CA 1
ATOM 1446 C C . ASN A 1 193 ? -35.671 -18.153 13.098 1.00 82.06 193 ASN A C 1
ATOM 1448 O O . ASN A 1 193 ? -36.897 -18.000 13.096 1.00 82.06 193 ASN A O 1
ATOM 1452 N N . VAL A 1 194 ? -34.831 -17.135 13.309 1.00 82.94 194 VAL A N 1
ATOM 1453 C CA . VAL A 1 194 ? -35.253 -15.739 13.468 1.00 82.94 194 VAL A CA 1
ATOM 1454 C C . VAL A 1 194 ? -35.542 -15.155 12.086 1.00 82.94 194 VAL A C 1
ATOM 1456 O O . VAL A 1 194 ? -34.778 -15.354 11.145 1.00 82.94 194 VAL A O 1
ATOM 1459 N N . THR A 1 195 ? -36.645 -14.417 11.940 1.00 84.12 195 THR A N 1
ATOM 1460 C CA . THR A 1 195 ? -36.930 -13.704 10.686 1.00 84.12 195 THR A CA 1
ATOM 1461 C C . THR A 1 195 ? -35.956 -12.540 10.533 1.00 84.12 195 THR A C 1
ATOM 1463 O O . THR A 1 195 ? -36.001 -11.582 11.303 1.00 84.12 195 THR A O 1
ATOM 1466 N N . LEU A 1 196 ? -35.063 -12.645 9.552 1.00 82.69 196 LEU A N 1
ATOM 1467 C CA . LEU A 1 196 ? -34.039 -11.645 9.274 1.00 82.69 196 LEU A CA 1
ATOM 1468 C C . LEU A 1 196 ? -34.576 -10.527 8.366 1.00 82.69 196 LEU A C 1
ATOM 1470 O O . LEU A 1 196 ? -35.414 -10.802 7.505 1.00 82.69 196 LEU A O 1
ATOM 1474 N N . PRO A 1 197 ? -34.073 -9.286 8.497 1.00 80.56 197 PRO A N 1
ATOM 1475 C CA . PRO A 1 197 ? -34.282 -8.253 7.493 1.00 80.56 197 PRO A CA 1
ATOM 1476 C C . PRO A 1 197 ? -33.707 -8.709 6.145 1.00 80.56 197 PRO A C 1
ATOM 1478 O O . PRO A 1 197 ? -32.697 -9.415 6.100 1.00 80.56 197 PRO A O 1
ATOM 1481 N N . ASP A 1 198 ? -34.347 -8.307 5.048 1.00 80.12 198 ASP A N 1
ATOM 1482 C CA . ASP A 1 198 ? -34.066 -8.843 3.713 1.00 80.12 198 ASP A CA 1
ATOM 1483 C C . ASP A 1 198 ? -32.570 -8.806 3.352 1.00 80.12 198 ASP A C 1
ATOM 1485 O O . ASP A 1 198 ? -31.967 -7.744 3.176 1.00 80.12 198 ASP A O 1
ATOM 1489 N N . GLY A 1 199 ? -31.980 -9.998 3.224 1.00 82.12 199 GLY A N 1
ATOM 1490 C CA . GLY A 1 199 ? -30.633 -10.200 2.697 1.00 82.12 199 GLY A CA 1
ATOM 1491 C C . GLY A 1 199 ? -29.476 -9.805 3.617 1.00 82.12 199 GLY A C 1
ATOM 1492 O O . GLY A 1 199 ? -28.346 -9.900 3.170 1.00 82.12 199 GLY A O 1
ATOM 1493 N N . VAL A 1 200 ? -29.677 -9.417 4.885 1.00 86.38 200 VAL A N 1
ATOM 1494 C CA . VAL A 1 200 ? -28.563 -8.957 5.763 1.00 86.38 200 VAL A CA 1
ATOM 1495 C C . VAL A 1 200 ? -27.448 -9.990 5.976 1.00 86.38 200 VAL A C 1
ATOM 1497 O O . VAL A 1 200 ? -26.325 -9.633 6.327 1.00 86.38 200 VAL A O 1
ATOM 1500 N N . CYS A 1 201 ? -27.750 -11.267 5.746 1.00 88.19 201 CYS A N 1
ATOM 1501 C CA . CYS A 1 201 ? -26.801 -12.377 5.794 1.00 88.19 201 CYS A CA 1
ATOM 1502 C C . CYS A 1 201 ? -26.385 -12.895 4.407 1.00 88.19 201 CYS A C 1
ATOM 1504 O O . CYS A 1 201 ? -25.698 -13.907 4.306 1.00 88.19 201 CYS A O 1
ATOM 1506 N N . ASP A 1 202 ? -26.770 -12.201 3.338 1.00 86.94 202 ASP A N 1
ATOM 1507 C CA . ASP A 1 202 ? -26.310 -12.453 1.977 1.00 86.94 202 ASP A CA 1
ATOM 1508 C C . ASP A 1 202 ? -25.051 -11.606 1.697 1.00 86.94 202 ASP A C 1
ATOM 1510 O O . ASP A 1 202 ? -25.054 -10.396 1.951 1.00 86.94 202 ASP A O 1
ATOM 1514 N N . PRO A 1 203 ? -23.961 -12.180 1.153 1.00 83.38 203 PRO A N 1
ATOM 1515 C CA . PRO A 1 203 ? -22.784 -11.410 0.752 1.00 83.38 203 PRO A CA 1
ATOM 1516 C C . PRO A 1 203 ? -23.095 -10.213 -0.164 1.00 83.38 203 PRO A C 1
ATOM 1518 O O . PRO A 1 203 ? -22.438 -9.177 -0.055 1.00 83.38 203 PRO A O 1
ATOM 1521 N N . ALA A 1 204 ? -24.099 -10.319 -1.041 1.00 83.25 204 ALA A N 1
ATOM 1522 C CA . ALA A 1 204 ? -24.487 -9.258 -1.970 1.00 83.25 204 ALA A CA 1
ATOM 1523 C C . ALA A 1 204 ? -25.044 -8.013 -1.261 1.00 83.25 204 ALA A C 1
ATOM 1525 O O . ALA A 1 204 ? -24.891 -6.897 -1.764 1.00 83.25 204 ALA A O 1
ATOM 1526 N N . TYR A 1 205 ? -25.642 -8.175 -0.076 1.00 84.88 205 TYR A N 1
ATOM 1527 C CA . TYR A 1 205 ? -26.143 -7.056 0.720 1.00 84.88 205 TYR A CA 1
ATOM 1528 C C . TYR A 1 205 ? -25.021 -6.094 1.101 1.00 84.88 205 TYR A C 1
ATOM 1530 O O . TYR A 1 205 ? -25.154 -4.879 0.958 1.00 84.88 205 TYR A O 1
ATOM 1538 N N . TRP A 1 206 ? -23.881 -6.641 1.517 1.00 80.25 206 TRP A N 1
ATOM 1539 C CA . TRP A 1 206 ? -22.747 -5.861 1.999 1.00 80.25 206 TRP A CA 1
ATOM 1540 C C . TRP A 1 206 ? -21.878 -5.286 0.875 1.00 80.25 206 TRP A C 1
ATOM 1542 O O . TRP A 1 206 ? -21.283 -4.229 1.051 1.00 80.25 206 TRP A O 1
ATOM 1552 N N . GLN A 1 207 ? -21.876 -5.896 -0.316 1.00 74.75 207 GLN A N 1
ATOM 1553 C CA . GLN A 1 207 ? -21.132 -5.386 -1.481 1.00 74.75 207 GLN A CA 1
ATOM 1554 C C . GLN A 1 207 ? -21.577 -3.989 -1.941 1.00 74.75 207 GLN A C 1
ATOM 1556 O O . GLN A 1 207 ? -20.793 -3.263 -2.544 1.00 74.75 207 GLN A O 1
ATOM 1561 N N . SER A 1 208 ? -22.828 -3.607 -1.667 1.00 68.75 208 SER A N 1
ATOM 1562 C CA . SER A 1 208 ? -23.401 -2.314 -2.071 1.00 68.75 208 SER A CA 1
ATOM 1563 C C . SER A 1 208 ? -23.444 -1.273 -0.946 1.00 68.75 208 SER A C 1
ATOM 1565 O O . SER A 1 208 ? -23.931 -0.158 -1.145 1.00 68.75 208 SER A O 1
ATOM 1567 N N . ARG A 1 209 ? -22.955 -1.625 0.249 1.00 74.25 209 ARG A N 1
ATOM 1568 C CA . ARG A 1 209 ? -23.001 -0.780 1.444 1.00 74.25 209 ARG A CA 1
ATOM 1569 C C . ARG A 1 209 ? -21.605 -0.239 1.726 1.00 74.25 209 ARG A C 1
ATOM 1571 O O . ARG A 1 209 ? -20.654 -0.991 1.890 1.00 74.25 209 ARG A O 1
ATOM 1578 N N . CYS A 1 210 ? -21.504 1.078 1.835 1.00 76.31 210 CYS A N 1
ATOM 1579 C CA . CYS A 1 210 ? -20.379 1.733 2.482 1.00 76.31 210 CYS A CA 1
ATOM 1580 C C . CYS A 1 210 ? -20.941 2.670 3.530 1.00 76.31 210 CYS A C 1
ATOM 1582 O O . CYS A 1 210 ? -21.855 3.443 3.228 1.00 76.31 210 CYS A O 1
ATOM 1584 N N . LEU A 1 211 ? -20.463 2.533 4.758 1.00 72.31 211 LEU A N 1
ATOM 1585 C CA . LEU A 1 211 ? -21.079 3.161 5.910 1.00 72.31 211 LEU A CA 1
ATOM 1586 C C . LEU A 1 211 ? -20.094 4.155 6.543 1.00 72.31 211 LEU A C 1
ATOM 1588 O O . LEU A 1 211 ? -18.888 4.037 6.336 1.00 72.31 211 LEU A O 1
ATOM 1592 N N . PRO A 1 212 ? -20.587 5.226 7.192 1.00 66.31 212 PRO A N 1
ATOM 1593 C CA . PRO A 1 212 ? -19.715 6.258 7.739 1.00 66.31 212 PRO A CA 1
ATOM 1594 C C . PRO A 1 212 ? -18.749 5.696 8.797 1.00 66.31 212 PRO A C 1
ATOM 1596 O O . PRO A 1 212 ? -19.168 4.877 9.610 1.00 66.31 212 PRO A O 1
ATOM 1599 N N . PRO A 1 213 ? -17.495 6.185 8.855 1.00 66.88 213 PRO A N 1
ATOM 1600 C CA . PRO A 1 213 ? -16.983 7.384 8.184 1.00 66.88 213 PRO A CA 1
ATOM 1601 C C . PRO A 1 213 ? -16.511 7.159 6.738 1.00 66.88 213 PRO A C 1
ATOM 1603 O O . PRO A 1 213 ? -16.015 8.097 6.106 1.00 66.88 213 PRO A O 1
ATOM 1606 N N . ARG A 1 214 ? -16.625 5.940 6.203 1.00 77.44 214 ARG A N 1
ATOM 1607 C CA . ARG A 1 214 ? -16.282 5.642 4.813 1.00 77.44 214 ARG A CA 1
ATOM 1608 C C . ARG A 1 214 ? -17.432 6.000 3.874 1.00 77.44 214 ARG A C 1
ATOM 1610 O O . ARG A 1 214 ? -18.577 6.193 4.279 1.00 77.44 214 ARG A O 1
ATOM 1617 N N . ALA A 1 215 ? -17.108 6.147 2.597 1.00 83.81 215 ALA A N 1
ATOM 1618 C CA . ALA A 1 215 ? -18.085 6.413 1.552 1.00 83.81 215 ALA A CA 1
ATOM 1619 C C . ALA A 1 215 ? -17.719 5.654 0.272 1.00 83.81 215 ALA A C 1
ATOM 1621 O O . ALA A 1 215 ? -16.561 5.288 0.055 1.00 83.81 215 ALA A O 1
ATOM 1622 N N . ILE A 1 216 ? -18.734 5.380 -0.551 1.00 84.62 216 ILE A N 1
ATOM 1623 C CA . ILE A 1 216 ? -18.522 4.842 -1.895 1.00 84.62 216 ILE A CA 1
ATOM 1624 C C . ILE A 1 216 ? -17.881 5.955 -2.720 1.00 84.62 216 ILE A C 1
ATOM 1626 O O . ILE A 1 216 ? -18.447 7.043 -2.834 1.00 84.62 216 ILE A O 1
ATOM 1630 N N . ASP A 1 217 ? -16.696 5.685 -3.248 1.00 89.81 217 ASP A N 1
ATOM 1631 C CA . ASP A 1 217 ? -15.982 6.602 -4.122 1.00 89.81 217 ASP A CA 1
ATOM 1632 C C . ASP A 1 217 ? -16.573 6.586 -5.552 1.00 89.81 217 ASP A C 1
ATOM 1634 O O . ASP A 1 217 ? -17.468 5.799 -5.873 1.00 89.81 217 ASP A O 1
ATOM 1638 N N . ASP A 1 218 ? -16.095 7.448 -6.448 1.00 91.69 218 ASP A N 1
ATOM 1639 C CA . ASP A 1 218 ? -16.601 7.553 -7.829 1.00 91.69 218 ASP A CA 1
ATOM 1640 C C . ASP A 1 218 ? -16.346 6.279 -8.663 1.00 91.69 218 ASP A C 1
ATOM 1642 O O . ASP A 1 218 ? -16.838 6.149 -9.791 1.00 91.69 218 ASP A O 1
ATOM 1646 N N . CYS A 1 219 ? -15.563 5.339 -8.128 1.00 90.56 219 CYS A N 1
ATOM 1647 C CA . CYS A 1 219 ? -15.297 4.031 -8.709 1.00 90.56 219 CYS A CA 1
ATOM 1648 C C . CYS A 1 219 ? -16.246 2.944 -8.193 1.00 90.56 219 CYS A C 1
ATOM 1650 O O . CYS A 1 219 ? -16.156 1.804 -8.648 1.00 90.56 219 CYS A O 1
ATOM 1652 N N . GLY A 1 220 ? -17.143 3.267 -7.258 1.00 87.31 220 GLY A N 1
ATOM 1653 C CA . GLY A 1 220 ? -18.017 2.289 -6.621 1.00 87.31 220 GLY A CA 1
ATOM 1654 C C . GLY A 1 220 ? -17.347 1.515 -5.482 1.00 87.31 220 GLY A C 1
ATOM 1655 O O . GLY A 1 220 ? -17.907 0.518 -5.032 1.00 87.31 220 GLY A O 1
ATOM 1656 N N . VAL A 1 221 ? -16.167 1.937 -5.009 1.00 87.12 221 VAL A N 1
ATOM 1657 C CA . VAL A 1 221 ? -15.411 1.235 -3.962 1.00 87.12 221 VAL A CA 1
ATOM 1658 C C . VAL A 1 221 ? -15.580 1.942 -2.620 1.00 87.12 221 VAL A C 1
ATOM 1660 O O . VAL A 1 221 ? -15.475 3.162 -2.523 1.00 87.12 221 VAL A O 1
ATOM 1663 N N . CYS A 1 222 ? -15.830 1.174 -1.559 1.00 83.19 222 CYS A N 1
ATOM 1664 C CA . CYS A 1 222 ? -15.953 1.709 -0.205 1.00 83.19 222 CYS A CA 1
ATOM 1665 C C . CYS A 1 222 ? -14.580 2.047 0.394 1.00 83.19 222 CYS A C 1
ATOM 1667 O O . CYS A 1 222 ? -13.831 1.153 0.790 1.00 83.19 222 CYS A O 1
ATOM 1669 N N . ASN A 1 223 ? -14.266 3.338 0.496 1.00 85.06 223 ASN A N 1
ATOM 1670 C CA . ASN A 1 223 ? -12.990 3.842 1.002 1.00 85.06 223 ASN A CA 1
ATOM 1671 C C . ASN A 1 223 ? -13.205 4.968 2.023 1.00 85.06 223 ASN A C 1
ATOM 1673 O O . ASN A 1 223 ? -14.250 5.616 2.064 1.00 85.06 223 ASN A O 1
ATOM 1677 N N . ALA A 1 224 ? -12.197 5.248 2.851 1.00 84.62 224 ALA A N 1
ATOM 1678 C CA . ALA A 1 224 ? -12.205 6.480 3.637 1.00 84.62 224 ALA A CA 1
ATOM 1679 C C . ALA A 1 224 ? -11.989 7.684 2.706 1.00 84.62 224 ALA A C 1
ATOM 1681 O O . ALA A 1 224 ? -11.076 7.659 1.874 1.00 84.62 224 ALA A O 1
ATOM 1682 N N . HIS A 1 225 ? -12.786 8.745 2.883 1.00 83.25 225 HIS A N 1
ATOM 1683 C CA . HIS A 1 225 ? -12.797 9.931 2.010 1.00 83.25 225 HIS A CA 1
ATOM 1684 C C . HIS A 1 225 ? -11.416 10.583 1.830 1.00 83.25 225 HIS A C 1
ATOM 1686 O O . HIS A 1 225 ? -11.093 11.111 0.771 1.00 83.25 225 HIS A O 1
ATOM 1692 N N . ASN A 1 226 ? -10.571 10.509 2.860 1.00 85.00 226 ASN A N 1
ATOM 1693 C CA . ASN A 1 226 ? -9.235 11.109 2.866 1.00 85.00 226 ASN A CA 1
ATOM 1694 C C . ASN A 1 226 ? -8.107 10.080 2.668 1.00 85.00 226 ASN A C 1
ATOM 1696 O O . ASN A 1 226 ? -6.946 10.378 2.942 1.00 85.00 226 ASN A O 1
ATOM 1700 N N . SER A 1 227 ? -8.427 8.856 2.237 1.00 87.94 227 SER A N 1
ATOM 1701 C CA . SER A 1 227 ? -7.416 7.826 1.984 1.00 87.94 227 SER A CA 1
ATOM 1702 C C . SER A 1 227 ? -6.745 8.007 0.623 1.00 87.94 227 SER A C 1
ATOM 1704 O O . SER A 1 227 ? -7.363 8.464 -0.337 1.00 87.94 227 SER A O 1
ATOM 1706 N N . ALA A 1 228 ? -5.491 7.561 0.505 1.00 91.19 228 ALA A N 1
ATOM 1707 C CA . ALA A 1 228 ? -4.788 7.494 -0.781 1.00 91.19 228 ALA A CA 1
ATOM 1708 C C . ALA A 1 228 ? -5.487 6.569 -1.802 1.00 91.19 228 ALA A C 1
ATOM 1710 O O . ALA A 1 228 ? -5.253 6.682 -3.004 1.00 91.19 228 ALA A O 1
ATOM 1711 N N . ASN A 1 229 ? -6.366 5.685 -1.321 1.00 89.62 229 ASN A N 1
ATOM 1712 C CA . ASN A 1 229 ? -7.146 4.764 -2.139 1.00 89.62 229 ASN A CA 1
ATOM 1713 C C . ASN A 1 229 ? -8.426 5.399 -2.701 1.00 89.62 229 ASN A C 1
ATOM 1715 O O . ASN A 1 229 ? -9.064 4.787 -3.555 1.00 89.62 229 ASN A O 1
ATOM 1719 N N . TRP A 1 230 ? -8.792 6.615 -2.271 1.00 92.00 230 TRP A N 1
ATOM 1720 C CA . TRP A 1 230 ? -9.979 7.301 -2.771 1.00 92.00 230 TRP A CA 1
ATOM 1721 C C . TRP A 1 230 ? -9.899 7.504 -4.287 1.00 92.00 230 TRP A C 1
ATOM 1723 O O . TRP A 1 230 ? -8.978 8.152 -4.813 1.00 92.00 230 TRP A O 1
ATOM 1733 N N . ASN A 1 231 ? -10.875 6.934 -4.995 1.00 93.62 231 ASN A N 1
ATOM 1734 C CA . ASN A 1 231 ? -10.969 6.907 -6.446 1.00 93.62 231 ASN A CA 1
ATOM 1735 C C . ASN A 1 231 ? -9.827 6.155 -7.158 1.00 93.62 231 ASN A C 1
ATOM 1737 O O . ASN A 1 231 ? -9.689 6.256 -8.375 1.00 93.62 231 ASN A O 1
ATOM 1741 N N . LEU A 1 232 ? -8.964 5.425 -6.445 1.00 93.12 232 LEU A N 1
ATOM 1742 C CA . LEU A 1 232 ? -7.769 4.823 -7.045 1.00 93.12 232 LEU A CA 1
ATOM 1743 C C . LEU A 1 232 ? -8.114 3.684 -8.017 1.00 93.12 232 LEU A C 1
ATOM 1745 O O . LEU A 1 232 ? -7.444 3.533 -9.033 1.00 93.12 232 LEU A O 1
ATOM 1749 N N . ALA A 1 233 ? -9.176 2.924 -7.743 1.00 91.31 233 ALA A N 1
ATOM 1750 C CA . ALA A 1 233 ? -9.525 1.719 -8.500 1.00 91.31 233 ALA A CA 1
ATOM 1751 C C . ALA A 1 233 ? -9.918 1.979 -9.968 1.00 91.31 233 ALA A C 1
ATOM 1753 O O . ALA A 1 233 ? -9.693 1.127 -10.822 1.00 91.31 233 ALA A O 1
ATOM 1754 N N . CYS A 1 234 ? -10.496 3.144 -10.268 1.00 94.06 234 CYS A N 1
ATOM 1755 C CA . CYS A 1 234 ? -10.925 3.541 -11.616 1.00 94.06 234 CYS A CA 1
ATOM 1756 C C . CYS A 1 234 ? -10.166 4.756 -12.161 1.00 94.06 234 CYS A C 1
ATOM 1758 O O . CYS A 1 234 ? -10.463 5.241 -13.255 1.00 94.06 234 CYS A O 1
ATOM 1760 N N . ARG A 1 235 ? -9.196 5.279 -11.409 1.00 95.50 235 ARG A N 1
ATOM 1761 C CA . ARG A 1 235 ? -8.308 6.342 -11.871 1.00 95.50 235 ARG A CA 1
ATOM 1762 C C . ARG A 1 235 ? -7.329 5.749 -12.878 1.00 95.50 235 ARG A C 1
ATOM 1764 O O . ARG A 1 235 ? -6.531 4.883 -12.535 1.00 95.50 235 ARG A O 1
ATOM 1771 N N . GLY A 1 236 ? -7.376 6.229 -14.118 1.00 94.00 236 GLY A N 1
ATOM 1772 C CA . GLY A 1 236 ? -6.358 5.878 -15.101 1.00 94.00 236 GLY A CA 1
ATOM 1773 C C . GLY A 1 236 ? -4.997 6.472 -14.741 1.00 94.00 236 GLY A C 1
ATOM 1774 O O . GLY A 1 236 ? -4.877 7.359 -13.893 1.00 94.00 236 GLY A O 1
ATOM 1775 N N . CYS A 1 237 ? -3.953 6.026 -15.431 1.00 95.56 237 CYS A N 1
ATOM 1776 C CA . CYS A 1 237 ? -2.586 6.519 -15.231 1.00 95.56 237 CYS A CA 1
ATOM 1777 C C . CYS A 1 237 ? -2.406 8.027 -15.506 1.00 95.56 237 CYS A C 1
ATOM 1779 O O . CYS A 1 237 ? -1.376 8.599 -15.159 1.00 95.56 237 CYS A O 1
ATOM 1781 N N . ASP A 1 238 ? -3.394 8.676 -16.130 1.00 95.88 238 ASP A N 1
ATOM 1782 C CA . ASP A 1 238 ? -3.452 10.115 -16.391 1.00 95.88 238 ASP A CA 1
ATOM 1783 C C . ASP A 1 238 ? -4.170 10.892 -15.277 1.00 95.88 238 ASP A C 1
ATOM 1785 O O . ASP A 1 238 ? -4.436 12.083 -15.422 1.00 95.88 238 ASP A O 1
ATOM 1789 N N . ASN A 1 239 ? -4.469 10.226 -14.158 1.00 93.44 239 ASN A N 1
ATOM 1790 C CA . ASN A 1 239 ? -5.224 10.743 -13.021 1.00 93.44 239 ASN A CA 1
ATOM 1791 C C . ASN A 1 239 ? -6.677 11.134 -13.337 1.00 93.44 239 ASN A C 1
ATOM 1793 O O . ASN A 1 239 ? -7.313 11.801 -12.519 1.00 93.44 239 ASN A O 1
ATOM 1797 N N . ILE A 1 240 ? -7.218 10.693 -14.477 1.00 94.50 240 ILE A N 1
ATOM 1798 C CA . ILE A 1 240 ? -8.612 10.917 -14.866 1.00 94.50 240 ILE A CA 1
ATOM 1799 C C . ILE A 1 240 ? -9.434 9.672 -14.520 1.00 94.50 240 ILE A C 1
ATOM 1801 O O . ILE A 1 240 ? -9.046 8.543 -14.827 1.00 94.50 240 ILE A O 1
ATOM 1805 N N . LEU A 1 241 ? -10.581 9.876 -13.871 1.00 94.94 241 LEU A N 1
ATOM 1806 C CA . LEU A 1 241 ? -11.508 8.797 -13.524 1.00 94.94 241 LEU A CA 1
ATOM 1807 C C . LEU A 1 241 ? -12.107 8.177 -14.780 1.00 94.94 241 LEU A C 1
ATOM 1809 O O . LEU A 1 241 ? -12.496 8.895 -15.701 1.00 94.94 241 LEU A O 1
ATOM 1813 N N . HIS A 1 242 ? -12.194 6.849 -14.799 1.00 94.38 242 HIS A N 1
ATOM 1814 C CA . HIS A 1 242 ? -12.794 6.071 -15.883 1.00 94.38 242 HIS A CA 1
ATOM 1815 C C . HIS A 1 242 ? -12.165 6.335 -17.265 1.00 94.38 242 HIS A C 1
ATOM 1817 O O . HIS A 1 242 ? -12.789 6.077 -18.293 1.00 94.38 242 HIS A O 1
ATOM 1823 N N . SER A 1 243 ? -10.918 6.830 -17.324 1.00 95.12 243 SER A N 1
ATOM 1824 C CA . SER A 1 243 ? -10.218 7.064 -18.599 1.00 95.12 243 SER A CA 1
ATOM 1825 C C . SER A 1 243 ? -9.789 5.768 -19.287 1.00 95.12 243 SER A C 1
ATOM 1827 O O . SER A 1 243 ? -9.470 5.778 -20.476 1.00 95.12 243 SER A O 1
ATOM 1829 N N . ASN A 1 244 ? -9.769 4.659 -18.536 1.00 93.12 244 ASN A N 1
ATOM 1830 C CA . ASN A 1 244 ? -9.284 3.341 -18.947 1.00 93.12 244 ASN A CA 1
ATOM 1831 C C . ASN A 1 244 ? -7.835 3.336 -19.461 1.00 93.12 244 ASN A C 1
ATOM 1833 O O . ASN A 1 244 ? -7.395 2.349 -20.050 1.00 93.12 244 ASN A O 1
ATOM 1837 N N . LYS A 1 245 ? -7.072 4.417 -19.249 1.00 95.94 245 LYS A N 1
ATOM 1838 C CA . LYS A 1 245 ? -5.661 4.457 -19.625 1.00 95.94 245 LYS A CA 1
ATOM 1839 C C . LYS A 1 245 ? -4.829 3.726 -18.587 1.00 95.94 245 LYS A C 1
ATOM 1841 O O . LYS A 1 245 ? -4.864 4.054 -17.401 1.00 95.94 245 LYS A O 1
ATOM 1846 N N . THR A 1 246 ? -4.031 2.781 -19.059 1.00 94.88 246 THR A N 1
ATOM 1847 C CA . THR A 1 246 ? -3.047 2.049 -18.266 1.00 94.88 246 THR A CA 1
ATOM 1848 C C . THR A 1 246 ? -1.641 2.472 -18.664 1.00 94.88 246 THR A C 1
ATOM 1850 O O . THR A 1 246 ? -1.417 2.978 -19.764 1.00 94.88 246 THR A O 1
ATOM 1853 N N . ILE A 1 247 ? -0.686 2.282 -17.761 1.00 95.56 247 ILE A N 1
ATOM 1854 C CA . ILE A 1 247 ? 0.732 2.401 -18.096 1.00 95.56 247 ILE A CA 1
ATOM 1855 C C . ILE A 1 247 ? 1.079 1.212 -19.002 1.00 95.56 247 ILE A C 1
ATOM 1857 O O . ILE A 1 247 ? 0.749 0.074 -18.667 1.00 95.56 247 ILE A O 1
ATOM 1861 N N . ASP A 1 248 ? 1.685 1.474 -20.160 1.00 94.94 248 ASP A N 1
ATOM 1862 C CA . ASP A 1 248 ? 2.239 0.418 -21.008 1.00 94.94 248 ASP A CA 1
ATOM 1863 C C . ASP A 1 248 ? 3.514 -0.190 -20.394 1.00 94.94 248 ASP A C 1
ATOM 1865 O O . ASP A 1 248 ? 4.009 0.247 -19.352 1.00 94.94 248 ASP A O 1
ATOM 1869 N N . VAL A 1 249 ? 4.082 -1.214 -21.033 1.00 95.31 249 VAL A N 1
ATOM 1870 C CA . VAL A 1 249 ? 5.297 -1.873 -20.517 1.00 95.31 249 VAL A CA 1
ATOM 1871 C C . VAL A 1 249 ? 6.530 -0.953 -20.528 1.00 95.31 249 VAL A C 1
ATOM 1873 O O . VAL A 1 249 ? 7.515 -1.235 -19.849 1.00 95.31 249 VAL A O 1
ATOM 1876 N N . CYS A 1 250 ? 6.467 0.166 -21.253 1.00 94.75 250 CYS A N 1
ATOM 1877 C CA . CYS A 1 250 ? 7.510 1.186 -21.306 1.00 94.75 250 CYS A CA 1
ATOM 1878 C C . CYS A 1 250 ? 7.319 2.303 -20.275 1.00 94.75 250 CYS A C 1
ATOM 1880 O O . CYS A 1 250 ? 8.081 3.270 -20.279 1.00 94.75 250 CYS A O 1
ATOM 1882 N N . GLY A 1 251 ? 6.329 2.197 -19.386 1.00 94.88 251 GLY A N 1
ATOM 1883 C CA . GLY A 1 251 ? 6.074 3.219 -18.376 1.00 94.88 251 GLY A CA 1
ATOM 1884 C C . GLY A 1 251 ? 5.258 4.410 -18.891 1.00 94.88 251 GLY A C 1
ATOM 1885 O O . GLY A 1 251 ? 5.096 5.391 -18.165 1.00 94.88 251 GLY A O 1
ATOM 1886 N N . VAL A 1 252 ? 4.739 4.362 -20.122 1.00 95.06 252 VAL A N 1
ATOM 1887 C CA . VAL A 1 252 ? 4.008 5.475 -20.734 1.00 95.06 252 VAL A CA 1
ATOM 1888 C C . VAL A 1 252 ? 2.511 5.295 -20.526 1.00 95.06 252 VAL A C 1
ATOM 1890 O O . VAL A 1 252 ? 1.911 4.286 -20.895 1.00 95.06 252 VAL A O 1
ATOM 1893 N N . CYS A 1 253 ? 1.875 6.309 -19.944 1.00 96.69 253 CYS A N 1
ATOM 1894 C CA . CYS A 1 253 ? 0.438 6.294 -19.727 1.00 96.69 253 CYS A CA 1
ATOM 1895 C C . CYS A 1 253 ? -0.351 6.353 -21.046 1.00 96.69 253 CYS A C 1
ATOM 1897 O O . CYS A 1 253 ? -0.240 7.323 -21.797 1.00 96.69 253 CYS A O 1
ATOM 1899 N N . GLY A 1 254 ? -1.181 5.338 -21.305 1.00 95.00 254 GLY A N 1
ATOM 1900 C CA . GLY A 1 254 ? -1.954 5.204 -22.541 1.00 95.00 254 GLY A CA 1
ATOM 1901 C C . GLY A 1 254 ? -1.094 4.942 -23.781 1.00 95.00 254 GLY A C 1
ATOM 1902 O O . GLY A 1 254 ? -1.553 5.203 -24.893 1.00 95.00 254 GLY A O 1
ATOM 1903 N N . GLY A 1 255 ? 0.152 4.500 -23.593 1.00 94.81 255 GLY A N 1
ATOM 1904 C CA . GLY A 1 255 ? 1.060 4.167 -24.683 1.00 94.81 255 GLY A CA 1
ATO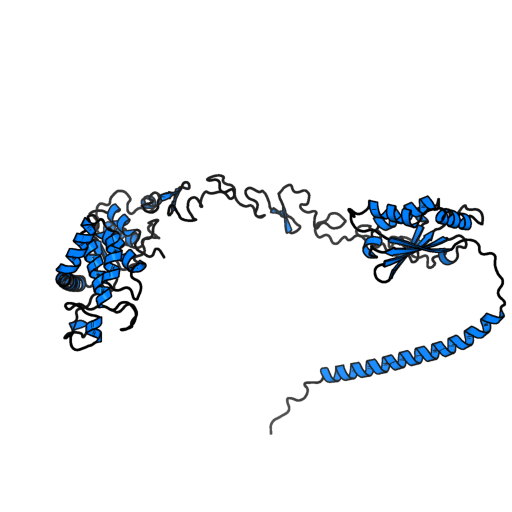M 1905 C C . GLY A 1 255 ? 0.798 2.784 -25.289 1.00 94.81 255 GLY A C 1
ATOM 1906 O O . GLY A 1 255 ? 0.017 1.986 -24.771 1.00 94.81 255 GLY A O 1
ATOM 1907 N N . ASP A 1 256 ? 1.447 2.524 -26.424 1.00 95.25 256 ASP A N 1
ATOM 1908 C CA . ASP A 1 256 ? 1.454 1.238 -27.137 1.00 95.25 256 ASP A CA 1
ATOM 1909 C C . ASP A 1 256 ? 2.845 0.577 -27.113 1.00 95.25 256 ASP A C 1
ATOM 1911 O O . ASP A 1 256 ? 3.187 -0.241 -27.974 1.00 95.25 256 ASP A O 1
ATOM 1915 N N . GLY A 1 257 ? 3.668 0.983 -26.145 1.00 95.38 257 GLY A N 1
ATOM 1916 C CA . GLY A 1 257 ? 5.055 0.591 -26.022 1.00 95.38 257 GLY A CA 1
ATOM 1917 C C . GLY A 1 257 ? 5.238 -0.906 -25.807 1.00 95.38 257 GLY A C 1
ATOM 1918 O O . GLY A 1 257 ? 4.441 -1.573 -25.147 1.00 95.38 257 GLY A O 1
ATOM 1919 N N . SER A 1 258 ? 6.315 -1.437 -26.379 1.00 95.81 258 SER A N 1
ATOM 1920 C CA . SER A 1 258 ? 6.771 -2.814 -26.191 1.00 95.81 258 SER A CA 1
ATOM 1921 C C . SER A 1 258 ? 8.273 -2.916 -26.412 1.00 95.81 258 SER A C 1
ATOM 1923 O O . SER A 1 258 ? 8.843 -2.128 -27.176 1.00 95.81 258 SER A O 1
ATOM 1925 N N . PHE A 1 259 ? 8.894 -3.907 -25.772 1.00 96.31 259 PHE A N 1
ATOM 1926 C CA . PHE A 1 259 ? 10.282 -4.267 -26.039 1.00 96.31 259 PHE A CA 1
ATOM 1927 C C . PHE A 1 259 ? 10.428 -4.793 -27.467 1.00 96.31 259 PHE A C 1
ATOM 1929 O O . PHE A 1 259 ? 9.638 -5.625 -27.917 1.00 96.31 259 PHE A O 1
ATOM 1936 N N . ASP A 1 260 ? 11.411 -4.267 -28.185 1.00 95.12 260 ASP A N 1
ATOM 1937 C CA . ASP A 1 260 ? 11.788 -4.725 -29.519 1.00 95.12 260 ASP A CA 1
ATOM 1938 C C . ASP A 1 260 ? 12.809 -5.881 -29.461 1.00 95.12 260 ASP A C 1
ATOM 1940 O O . ASP A 1 260 ? 13.179 -6.341 -28.376 1.00 95.12 260 ASP A O 1
ATOM 1944 N N . ILE A 1 261 ? 13.279 -6.380 -30.612 1.00 95.06 261 ILE A N 1
ATOM 1945 C CA . ILE A 1 261 ? 14.276 -7.472 -30.642 1.00 95.06 261 ILE A CA 1
ATOM 1946 C C . ILE A 1 261 ? 15.628 -7.063 -30.029 1.00 95.06 261 ILE A C 1
ATOM 1948 O O . ILE A 1 261 ? 16.430 -7.917 -29.643 1.00 95.06 261 ILE A O 1
ATOM 1952 N N . CYS A 1 262 ? 15.888 -5.760 -29.933 1.00 94.69 262 CYS A N 1
ATOM 1953 C CA . CYS A 1 262 ? 17.079 -5.191 -29.319 1.00 94.69 262 CYS A CA 1
ATOM 1954 C C . CYS A 1 262 ? 16.950 -5.054 -27.795 1.00 94.69 262 CYS A C 1
ATOM 1956 O O . CYS A 1 262 ? 17.926 -4.700 -27.139 1.00 94.69 262 CYS A O 1
ATOM 1958 N N . GLY A 1 263 ? 15.781 -5.364 -27.223 1.00 94.69 263 GLY A N 1
ATOM 1959 C CA . GLY A 1 263 ? 15.503 -5.196 -25.799 1.00 94.69 263 GLY A CA 1
ATOM 1960 C C . GLY A 1 263 ? 15.216 -3.748 -25.400 1.00 94.69 263 GLY A C 1
ATOM 1961 O O . GLY A 1 263 ? 15.150 -3.454 -24.208 1.00 94.69 263 GLY A O 1
ATOM 1962 N N . GLU A 1 264 ? 15.016 -2.850 -26.365 1.00 95.38 264 GLU A N 1
ATOM 1963 C CA . GLU A 1 264 ? 14.682 -1.451 -26.115 1.00 95.38 264 GLU A CA 1
ATOM 1964 C C . GLU A 1 264 ? 13.165 -1.280 -26.032 1.00 95.38 264 GLU A C 1
ATOM 1966 O O . GLU A 1 264 ? 12.412 -1.796 -26.862 1.00 95.38 264 GLU A O 1
ATOM 1971 N N . CYS A 1 265 ? 12.696 -0.537 -25.028 1.00 96.50 265 CYS A N 1
ATOM 1972 C CA . CYS A 1 265 ? 11.271 -0.259 -24.884 1.00 96.50 265 CYS A CA 1
ATOM 1973 C C . CYS A 1 265 ? 10.881 0.963 -25.716 1.00 96.50 265 CYS A C 1
ATOM 1975 O O . CYS A 1 265 ? 11.241 2.095 -25.391 1.00 96.50 265 CYS A O 1
ATOM 1977 N N . LEU A 1 266 ? 10.145 0.735 -26.804 1.00 95.75 266 LEU A N 1
ATOM 1978 C CA . LEU A 1 266 ? 9.797 1.765 -27.782 1.00 95.75 266 LEU A CA 1
ATOM 1979 C C . LEU A 1 266 ? 8.288 1.750 -28.081 1.00 95.75 266 LEU A C 1
ATOM 1981 O O . LEU A 1 266 ? 7.657 0.706 -27.921 1.00 95.75 266 LEU A O 1
ATOM 1985 N N . PRO A 1 267 ? 7.688 2.855 -28.567 1.00 95.31 267 PRO A N 1
ATOM 1986 C CA . PRO A 1 267 ? 6.342 2.858 -29.155 1.00 95.31 267 PRO A CA 1
ATOM 1987 C C . PRO A 1 267 ? 6.232 1.926 -30.366 1.00 95.31 267 PRO A C 1
ATOM 1989 O O . PRO A 1 267 ? 7.228 1.670 -31.054 1.00 95.31 267 PRO A O 1
ATOM 1992 N N . ALA A 1 268 ? 5.035 1.430 -30.687 1.00 92.62 268 ALA A N 1
ATOM 1993 C CA . ALA A 1 268 ? 4.863 0.434 -31.755 1.00 92.62 268 ALA A CA 1
ATOM 1994 C C . ALA A 1 268 ? 5.354 0.920 -33.137 1.00 92.62 268 ALA A C 1
ATOM 1996 O O . ALA A 1 268 ? 5.768 0.117 -33.969 1.00 92.62 268 ALA A O 1
ATOM 1997 N N . LYS A 1 269 ? 5.352 2.240 -33.374 1.00 93.56 269 LYS A N 1
ATOM 1998 C CA . LYS A 1 269 ? 5.730 2.876 -34.653 1.00 93.56 269 LYS A CA 1
ATOM 1999 C C . LYS A 1 269 ? 7.040 3.676 -34.601 1.00 93.56 269 LYS A C 1
ATOM 2001 O O . LYS A 1 269 ? 7.269 4.514 -35.476 1.00 93.56 269 LYS A O 1
ATOM 2006 N N . ASP A 1 270 ? 7.881 3.474 -33.587 1.00 95.00 270 ASP A N 1
ATOM 2007 C CA . ASP A 1 270 ? 9.193 4.133 -33.528 1.00 95.00 270 ASP A CA 1
ATOM 2008 C C . ASP A 1 270 ? 10.100 3.629 -34.665 1.00 95.00 270 ASP A C 1
ATOM 2010 O O . ASP A 1 270 ? 10.235 2.428 -34.880 1.00 95.00 270 ASP A O 1
ATOM 2014 N N . LYS A 1 271 ? 10.739 4.549 -35.400 1.00 94.94 271 LYS A N 1
ATOM 2015 C CA . LYS A 1 271 ? 11.621 4.219 -36.536 1.00 94.94 271 LYS A CA 1
ATOM 2016 C C . LYS A 1 271 ? 12.902 3.496 -36.125 1.00 94.94 271 LYS A C 1
ATOM 2018 O O . LYS A 1 271 ? 13.567 2.934 -36.985 1.00 94.94 271 LYS A O 1
ATOM 2023 N N . ARG A 1 272 ? 13.278 3.577 -34.849 1.00 93.50 272 ARG A N 1
ATOM 2024 C CA . ARG A 1 272 ? 14.478 2.940 -34.303 1.00 93.50 272 ARG A CA 1
ATOM 2025 C C . ARG A 1 272 ? 14.234 1.484 -33.910 1.00 93.50 272 ARG A C 1
ATOM 2027 O O . ARG A 1 272 ? 15.207 0.756 -33.719 1.00 93.50 272 ARG A O 1
ATOM 2034 N N . ARG A 1 273 ? 12.966 1.065 -33.821 1.00 94.38 273 ARG A N 1
ATOM 2035 C CA . ARG A 1 273 ? 12.571 -0.300 -33.466 1.00 94.38 273 ARG A CA 1
ATOM 2036 C C . ARG A 1 273 ? 13.297 -1.313 -34.347 1.00 94.38 273 ARG A C 1
ATOM 2038 O O . ARG A 1 273 ? 13.320 -1.158 -35.565 1.00 94.38 273 ARG A O 1
ATOM 2045 N N . ASP A 1 274 ? 13.907 -2.306 -33.713 1.00 93.00 274 ASP A N 1
ATOM 2046 C CA . ASP A 1 274 ? 14.665 -3.397 -34.332 1.00 93.00 274 ASP A CA 1
ATOM 2047 C C . ASP A 1 274 ? 15.914 -2.962 -35.127 1.00 93.00 274 ASP A C 1
ATOM 2049 O O . ASP A 1 274 ? 16.533 -3.781 -35.796 1.00 93.00 274 ASP A O 1
ATOM 2053 N N . THR A 1 275 ? 16.328 -1.690 -35.064 1.00 93.44 275 THR A N 1
ATOM 2054 C CA . THR A 1 275 ? 17.480 -1.186 -35.846 1.00 93.44 275 THR A CA 1
ATOM 2055 C C . THR A 1 275 ? 18.657 -0.727 -34.996 1.00 93.44 275 THR A C 1
ATOM 2057 O O . THR A 1 275 ? 19.773 -0.655 -35.501 1.00 93.44 275 THR A O 1
ATOM 2060 N N . ILE A 1 276 ? 18.451 -0.448 -33.706 1.00 92.75 276 ILE A N 1
ATOM 2061 C CA . ILE A 1 276 ? 19.517 0.039 -32.812 1.00 92.75 276 ILE A CA 1
ATOM 2062 C C . ILE A 1 276 ? 20.633 -1.001 -32.648 1.00 92.75 276 ILE A C 1
ATOM 2064 O O . ILE A 1 276 ? 21.809 -0.649 -32.645 1.00 92.75 276 ILE A O 1
ATOM 2068 N N . CYS A 1 277 ? 20.266 -2.277 -32.531 1.00 93.44 277 CYS A N 1
ATOM 2069 C CA . CYS A 1 277 ? 21.194 -3.401 -32.398 1.00 93.44 277 CYS A CA 1
ATOM 2070 C C . CYS A 1 277 ? 21.501 -4.092 -33.733 1.00 93.44 277 CYS A C 1
ATOM 2072 O O . CYS A 1 277 ? 22.059 -5.192 -33.743 1.00 93.44 277 CYS A O 1
ATOM 2074 N N . ALA A 1 278 ? 21.092 -3.498 -34.854 1.00 93.94 278 ALA A N 1
ATOM 2075 C CA . ALA A 1 278 ? 21.356 -4.067 -36.160 1.00 93.94 278 ALA A CA 1
ATOM 2076 C C . ALA A 1 278 ? 22.843 -3.959 -36.510 1.00 93.94 278 ALA A C 1
ATOM 2078 O O . ALA A 1 278 ? 23.490 -2.932 -36.292 1.00 93.94 278 ALA A O 1
ATOM 2079 N N . ASP A 1 279 ? 23.383 -5.038 -37.065 1.00 92.31 279 ASP A N 1
ATOM 2080 C CA . ASP A 1 279 ? 24.740 -5.090 -37.580 1.00 92.31 279 ASP A CA 1
ATOM 2081 C C . ASP A 1 279 ? 24.878 -4.251 -38.866 1.00 92.31 279 ASP A C 1
ATOM 2083 O O . ASP A 1 279 ? 23.933 -3.608 -39.337 1.00 92.31 279 ASP A O 1
ATOM 2087 N N . CYS A 1 280 ? 26.059 -4.230 -39.489 1.00 92.25 280 CYS A N 1
ATOM 2088 C CA . CYS A 1 280 ? 26.240 -3.395 -40.679 1.00 92.25 280 CYS A CA 1
ATOM 2089 C C . CYS A 1 280 ? 25.463 -3.871 -41.929 1.00 92.25 280 CYS A C 1
ATOM 2091 O O . CYS A 1 280 ? 25.460 -3.145 -42.929 1.00 92.25 280 CYS A O 1
ATOM 2093 N N . LYS A 1 281 ? 24.829 -5.056 -41.899 1.00 93.25 281 LYS A N 1
ATOM 2094 C CA . LYS A 1 281 ? 23.900 -5.554 -42.931 1.00 93.25 281 LYS A CA 1
ATOM 2095 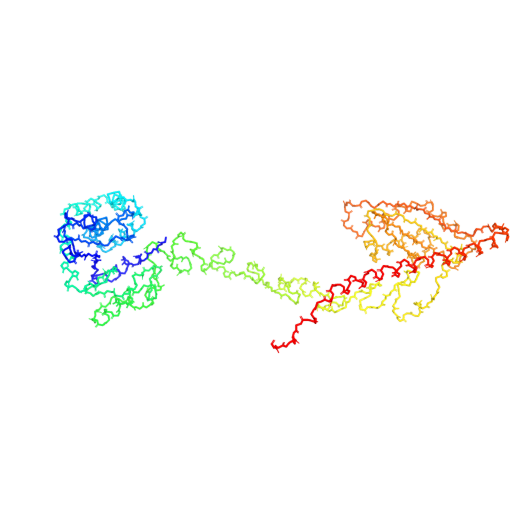C C . LYS A 1 281 ? 22.438 -5.271 -42.587 1.00 93.25 281 LYS A C 1
ATOM 2097 O O . LYS A 1 281 ? 21.573 -5.526 -43.422 1.00 93.25 281 LYS A O 1
ATOM 2102 N N . GLY A 1 282 ? 22.168 -4.710 -41.411 1.00 91.00 282 GLY A N 1
ATOM 2103 C CA . GLY A 1 282 ? 20.816 -4.465 -40.929 1.00 91.00 282 GLY A CA 1
ATOM 2104 C C . GLY A 1 282 ? 20.206 -5.660 -40.195 1.00 91.00 282 GLY A C 1
ATOM 2105 O O . GLY A 1 282 ? 19.004 -5.638 -39.948 1.00 91.00 282 GLY A O 1
ATOM 2106 N N . GLU A 1 283 ? 20.988 -6.691 -39.853 1.00 92.75 283 GLU A N 1
ATOM 2107 C CA . GLU A 1 283 ? 20.495 -7.845 -39.096 1.00 92.75 283 GLU A CA 1
ATOM 2108 C C . GLU A 1 283 ? 20.624 -7.579 -37.585 1.00 92.75 283 GLU A C 1
ATOM 2110 O O . GLU A 1 283 ? 21.740 -7.359 -37.101 1.00 92.75 283 GLU A O 1
ATOM 2115 N N . PRO A 1 284 ? 19.521 -7.589 -36.809 1.00 93.19 284 PRO A N 1
ATOM 2116 C CA . PRO A 1 284 ? 19.576 -7.425 -35.357 1.00 93.19 284 PRO A CA 1
ATOM 2117 C C . PRO A 1 284 ? 20.455 -8.491 -34.704 1.00 93.19 284 PRO A C 1
ATOM 2119 O O . PRO A 1 284 ? 20.264 -9.682 -34.947 1.00 93.19 284 PRO A O 1
ATOM 2122 N N . TRP A 1 285 ? 21.418 -8.061 -33.883 1.00 91.38 285 TRP A N 1
ATOM 2123 C CA . TRP A 1 285 ? 22.419 -8.936 -33.254 1.00 91.38 285 TRP A CA 1
ATOM 2124 C C . TRP A 1 285 ? 23.240 -9.778 -34.245 1.00 91.38 285 TRP A C 1
ATOM 2126 O O . TRP A 1 285 ? 23.819 -10.801 -33.871 1.00 91.38 285 TRP A O 1
ATOM 2136 N N . GLY A 1 286 ? 23.299 -9.357 -35.510 1.00 91.88 286 GLY A N 1
ATOM 2137 C CA . GLY A 1 286 ? 24.097 -10.016 -36.528 1.00 91.88 286 GLY A CA 1
ATOM 2138 C C . GLY A 1 286 ? 25.604 -9.883 -36.252 1.00 91.88 286 GLY A C 1
ATOM 2139 O O . GLY A 1 286 ? 26.058 -8.935 -35.604 1.00 91.88 286 GLY A O 1
ATOM 2140 N N . PRO A 1 287 ? 26.425 -10.839 -36.716 1.00 93.31 287 PRO A N 1
ATOM 2141 C CA . PRO A 1 287 ? 27.864 -10.821 -36.477 1.00 93.31 287 PRO A CA 1
ATOM 2142 C C . PRO A 1 287 ? 28.622 -9.894 -37.441 1.00 93.31 287 PRO A C 1
ATOM 2144 O O . PRO A 1 287 ? 29.848 -9.798 -37.340 1.00 93.31 287 PRO A O 1
ATOM 2147 N N . ALA A 1 288 ? 27.959 -9.268 -38.425 1.00 93.25 288 ALA A N 1
ATOM 2148 C CA . ALA A 1 288 ? 28.662 -8.525 -39.459 1.00 93.25 288 ALA A CA 1
ATOM 2149 C C . ALA A 1 288 ? 29.175 -7.183 -38.9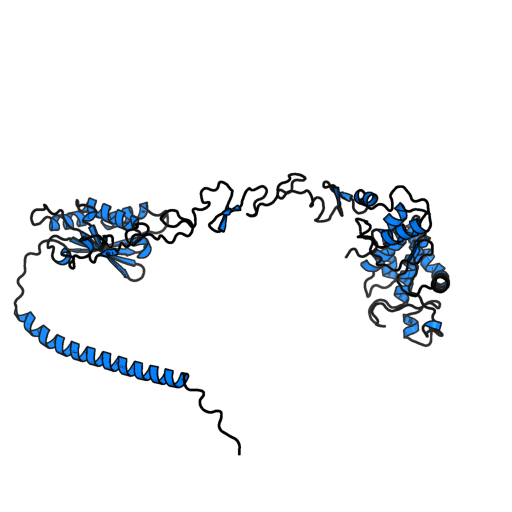26 1.00 93.25 288 ALA A C 1
ATOM 2151 O O . ALA A 1 288 ? 28.424 -6.264 -38.598 1.00 93.25 288 ALA A O 1
ATOM 2152 N N . THR A 1 289 ? 30.494 -7.038 -38.916 1.00 91.00 289 THR A N 1
ATOM 2153 C CA . THR A 1 289 ? 31.175 -5.778 -38.625 1.00 91.00 289 THR A CA 1
ATOM 2154 C C . THR A 1 289 ? 31.729 -5.171 -39.908 1.00 91.00 289 THR A C 1
ATOM 2156 O O . THR A 1 289 ? 31.935 -5.857 -40.914 1.00 91.00 289 THR A O 1
ATOM 2159 N N . ARG A 1 290 ? 31.937 -3.852 -39.911 1.00 89.94 290 ARG A N 1
ATOM 2160 C CA . ARG A 1 290 ? 32.674 -3.200 -40.998 1.00 89.94 290 ARG A CA 1
ATOM 2161 C C . ARG A 1 290 ? 34.157 -3.533 -40.857 1.00 89.94 290 ARG A C 1
ATOM 2163 O O . ARG A 1 290 ? 34.693 -3.471 -39.753 1.00 89.94 290 ARG A O 1
ATOM 2170 N N . ASP A 1 291 ? 34.801 -3.876 -41.965 1.00 86.44 291 ASP A N 1
ATOM 2171 C CA . ASP A 1 291 ? 36.249 -4.070 -42.015 1.00 86.44 291 ASP A CA 1
ATOM 2172 C C . ASP A 1 291 ? 37.009 -2.734 -41.970 1.00 86.44 291 ASP A C 1
ATOM 2174 O O . ASP A 1 291 ? 36.410 -1.655 -41.920 1.00 86.44 291 ASP A O 1
ATOM 2178 N N . ALA A 1 292 ? 38.344 -2.788 -42.017 1.00 82.50 292 ALA A N 1
ATOM 2179 C CA . ALA A 1 292 ? 39.181 -1.587 -42.008 1.00 82.50 292 ALA A CA 1
ATOM 2180 C C . ALA A 1 292 ? 38.928 -0.664 -43.221 1.00 82.50 292 ALA A C 1
ATOM 2182 O O . ALA A 1 292 ? 39.239 0.524 -43.168 1.00 82.50 292 ALA A O 1
ATOM 2183 N N . CYS A 1 293 ? 38.330 -1.192 -44.294 1.00 83.38 293 CYS A N 1
ATOM 2184 C CA . CYS A 1 293 ? 37.939 -0.454 -45.493 1.00 83.38 293 CYS A CA 1
ATOM 2185 C C . CYS A 1 293 ? 36.503 0.088 -45.426 1.00 83.38 293 CYS A C 1
ATOM 2187 O O . CYS A 1 293 ? 36.038 0.704 -46.384 1.00 83.38 293 CYS A O 1
ATOM 2189 N N . GLY A 1 294 ? 35.783 -0.142 -44.323 1.00 84.69 294 GLY A N 1
ATOM 2190 C CA . GLY A 1 294 ? 34.390 0.259 -44.143 1.00 84.69 294 GLY A CA 1
ATOM 2191 C C . GLY A 1 294 ? 33.366 -0.668 -44.811 1.00 84.69 294 GLY A C 1
ATOM 2192 O O . GLY A 1 294 ? 32.167 -0.365 -44.769 1.00 84.69 294 GLY A O 1
ATOM 2193 N N . VAL A 1 295 ? 33.798 -1.787 -45.404 1.00 89.00 295 VAL A N 1
ATOM 2194 C CA . VAL A 1 295 ? 32.931 -2.763 -46.080 1.00 89.00 295 VAL A CA 1
ATOM 2195 C C . VAL A 1 295 ? 32.348 -3.729 -45.056 1.00 89.00 295 VAL A C 1
ATOM 2197 O O . VAL A 1 295 ? 33.056 -4.300 -44.229 1.00 89.00 295 VAL A O 1
ATOM 2200 N N . CYS A 1 296 ? 31.032 -3.916 -45.100 1.00 91.75 296 CYS A N 1
ATOM 2201 C CA . CYS A 1 296 ? 30.335 -4.762 -44.145 1.00 91.75 296 CYS A CA 1
ATOM 2202 C C . CYS A 1 296 ? 30.583 -6.258 -44.389 1.00 91.75 296 CYS A C 1
ATOM 2204 O O . CYS A 1 296 ? 30.304 -6.764 -45.476 1.00 91.75 296 CYS A O 1
ATOM 2206 N N . GLY A 1 297 ? 31.074 -6.971 -43.371 1.00 88.44 297 GLY A N 1
ATOM 2207 C CA . GLY A 1 297 ? 31.470 -8.377 -43.475 1.00 88.44 297 GLY A CA 1
ATOM 2208 C C . GLY A 1 297 ? 32.693 -8.605 -44.367 1.00 88.44 297 GLY A C 1
ATOM 2209 O O . GLY A 1 297 ? 32.909 -9.729 -44.813 1.00 88.44 297 GLY A O 1
ATOM 2210 N N . GLY A 1 298 ? 33.449 -7.547 -44.672 1.00 87.94 298 GLY A N 1
ATOM 2211 C CA . GLY A 1 298 ? 34.675 -7.640 -45.453 1.00 87.94 298 GLY A CA 1
ATOM 2212 C C . GLY A 1 298 ? 35.866 -8.129 -44.625 1.00 87.94 298 GLY A C 1
ATOM 2213 O O . GLY A 1 298 ? 35.811 -8.259 -43.399 1.00 87.94 298 GLY A O 1
ATOM 2214 N N . HIS A 1 299 ? 36.970 -8.397 -45.313 1.00 86.81 299 HIS A N 1
ATOM 2215 C CA . HIS A 1 299 ? 38.255 -8.757 -44.698 1.00 86.81 299 HIS A CA 1
ATOM 2216 C C . HIS A 1 299 ? 39.358 -7.793 -45.131 1.00 86.81 299 HIS A C 1
ATOM 2218 O O . HIS A 1 299 ? 40.540 -8.144 -45.170 1.00 86.81 299 HIS A O 1
ATOM 2224 N N . GLY A 1 300 ? 38.953 -6.586 -45.519 1.00 84.75 300 GLY A N 1
ATOM 2225 C CA . GLY A 1 300 ? 39.841 -5.573 -46.024 1.00 84.75 300 GLY A CA 1
ATOM 2226 C C . GLY A 1 300 ? 40.837 -5.101 -44.977 1.00 84.75 300 GLY A C 1
ATOM 2227 O O . GLY A 1 300 ? 40.523 -4.947 -43.795 1.00 84.75 300 GLY A O 1
ATOM 2228 N N . SER A 1 301 ? 42.062 -4.878 -45.434 1.00 81.81 301 SER A N 1
ATOM 2229 C CA . SER A 1 301 ? 43.157 -4.343 -44.634 1.00 81.81 301 SER A CA 1
ATOM 2230 C C . SER A 1 301 ? 43.894 -3.282 -45.435 1.00 81.81 301 SER A C 1
ATOM 2232 O O . SER A 1 301 ? 43.977 -3.377 -46.661 1.00 81.81 301 SER A O 1
ATOM 2234 N N . PHE A 1 302 ? 44.490 -2.321 -44.741 1.00 79.12 302 PHE A N 1
ATOM 2235 C CA . PHE A 1 302 ? 45.434 -1.403 -45.365 1.00 79.12 302 PHE A CA 1
ATOM 2236 C C . PHE A 1 302 ? 46.734 -2.142 -45.719 1.00 79.12 302 PHE A C 1
ATOM 2238 O O . PHE A 1 302 ? 47.229 -2.945 -44.922 1.00 79.12 302 PHE A O 1
ATOM 2245 N N . ASP A 1 303 ? 47.265 -1.910 -46.919 1.00 75.56 303 ASP A N 1
ATOM 2246 C CA . ASP A 1 303 ? 48.609 -2.350 -47.296 1.00 75.56 303 ASP A CA 1
ATOM 2247 C C . ASP A 1 303 ? 49.694 -1.462 -46.651 1.00 75.56 303 ASP A C 1
ATOM 2249 O O . ASP A 1 303 ? 49.404 -0.501 -45.933 1.00 75.56 303 ASP A O 1
ATOM 2253 N N . ALA A 1 304 ? 50.973 -1.762 -46.909 1.00 65.19 304 ALA A N 1
ATOM 2254 C CA . ALA A 1 304 ? 52.094 -0.967 -46.395 1.00 65.19 304 ALA A CA 1
ATOM 2255 C C . ALA A 1 304 ? 52.112 0.490 -46.914 1.00 65.19 304 ALA A C 1
ATOM 2257 O O . ALA A 1 304 ? 52.881 1.309 -46.409 1.00 65.19 304 ALA A O 1
ATOM 2258 N N . CYS A 1 305 ? 51.289 0.805 -47.919 1.00 67.31 305 CYS A N 1
ATOM 2259 C CA . CYS A 1 305 ? 51.195 2.104 -48.573 1.00 67.31 305 CYS A CA 1
ATOM 2260 C C . CYS A 1 305 ? 49.928 2.876 -48.148 1.00 67.31 305 CYS A C 1
ATOM 2262 O O . CYS A 1 305 ? 49.681 3.967 -48.663 1.00 67.31 305 CYS A O 1
ATOM 2264 N N . GLY A 1 306 ? 49.134 2.335 -47.214 1.00 67.19 306 GLY A N 1
ATOM 2265 C CA . GLY A 1 306 ? 47.910 2.959 -46.707 1.00 67.19 306 GLY A CA 1
ATOM 2266 C C . GLY A 1 306 ? 46.697 2.823 -47.634 1.00 67.19 306 GLY A C 1
ATOM 2267 O O . GLY A 1 306 ? 45.697 3.509 -47.430 1.00 67.19 306 GLY A O 1
ATOM 2268 N N . LEU A 1 307 ? 46.751 1.958 -48.652 1.00 73.81 307 LEU A N 1
ATOM 2269 C CA . LEU A 1 307 ? 45.615 1.666 -49.527 1.00 73.81 307 LEU A CA 1
ATOM 2270 C C . LEU A 1 307 ? 44.796 0.506 -48.969 1.00 73.81 307 LEU A C 1
ATOM 2272 O O . LEU A 1 307 ? 45.344 -0.525 -48.581 1.00 73.81 307 LEU A O 1
ATOM 2276 N N . CYS A 1 308 ? 43.473 0.669 -48.937 1.00 80.25 308 CYS A N 1
ATOM 2277 C CA . CYS A 1 308 ? 42.586 -0.358 -48.413 1.00 80.25 308 CYS A CA 1
ATOM 2278 C C . CYS A 1 308 ? 42.154 -1.335 -49.506 1.00 80.25 308 CYS A C 1
ATOM 2280 O O . CYS A 1 308 ? 41.516 -0.942 -50.484 1.00 80.25 308 CYS A O 1
ATOM 2282 N N . PHE A 1 309 ? 42.487 -2.609 -49.319 1.00 82.75 309 PHE A N 1
ATOM 2283 C CA . PHE A 1 309 ? 42.184 -3.681 -50.260 1.00 82.75 309 PHE A CA 1
ATOM 2284 C C . PHE A 1 309 ? 41.469 -4.830 -49.559 1.00 82.75 309 PHE A C 1
ATOM 2286 O O . PHE A 1 309 ? 41.816 -5.171 -48.427 1.00 82.75 309 PHE A O 1
ATOM 2293 N N . GLN A 1 310 ? 40.507 -5.452 -50.248 1.00 82.38 310 GLN A N 1
ATOM 2294 C CA . GLN A 1 310 ? 39.901 -6.705 -49.793 1.00 82.38 310 GLN A CA 1
ATOM 2295 C C . GLN A 1 310 ? 40.939 -7.833 -49.784 1.00 82.38 310 GLN A C 1
ATOM 2297 O O . GLN A 1 310 ? 41.956 -7.774 -50.478 1.00 82.38 310 GLN A O 1
ATOM 2302 N N . ALA A 1 311 ? 40.707 -8.858 -48.963 1.00 79.75 311 ALA A N 1
ATOM 2303 C CA . ALA A 1 311 ? 41.670 -9.943 -48.768 1.00 79.75 311 ALA A CA 1
ATOM 2304 C C . ALA A 1 311 ? 42.006 -10.712 -50.061 1.00 79.75 311 ALA A C 1
ATOM 2306 O O . ALA A 1 311 ? 43.111 -11.246 -50.178 1.00 79.75 311 ALA A O 1
ATOM 2307 N N . ASP A 1 312 ? 41.075 -10.749 -51.013 1.00 79.62 312 ASP A N 1
ATOM 2308 C CA . ASP A 1 312 ? 41.176 -11.393 -52.324 1.00 79.62 312 ASP A CA 1
ATOM 2309 C C . ASP A 1 312 ? 41.682 -10.462 -53.438 1.00 79.62 312 ASP A C 1
ATOM 2311 O O . ASP A 1 312 ? 41.929 -10.919 -54.555 1.00 79.62 312 ASP A O 1
ATOM 2315 N N . ASP A 1 313 ? 41.883 -9.172 -53.154 1.00 76.94 313 ASP A N 1
ATOM 2316 C CA . ASP A 1 313 ? 42.364 -8.224 -54.150 1.00 76.94 313 ASP A CA 1
ATOM 2317 C C . ASP A 1 313 ? 43.842 -8.510 -54.490 1.00 76.94 313 ASP A C 1
ATOM 2319 O O . ASP A 1 313 ? 44.712 -8.424 -53.612 1.00 76.94 313 ASP A O 1
ATOM 2323 N N . PRO A 1 314 ? 44.183 -8.815 -55.757 1.00 72.00 314 PRO A N 1
ATOM 2324 C CA . PRO A 1 314 ? 45.545 -9.175 -56.153 1.00 72.00 314 PRO A CA 1
ATOM 2325 C C . PRO A 1 314 ? 46.561 -8.048 -55.920 1.00 72.00 314 PRO A C 1
ATOM 2327 O O . PRO A 1 314 ? 47.764 -8.305 -55.856 1.00 72.00 314 PRO A O 1
ATOM 2330 N N . ARG A 1 315 ? 46.105 -6.802 -55.739 1.00 70.12 315 ARG A N 1
ATOM 2331 C CA . ARG A 1 315 ? 46.966 -5.656 -55.414 1.00 70.12 315 ARG A CA 1
ATOM 2332 C C . ARG A 1 315 ? 47.528 -5.726 -53.990 1.00 70.12 315 ARG A C 1
ATOM 2334 O O . ARG A 1 315 ? 48.580 -5.146 -53.738 1.00 70.12 315 ARG A O 1
ATOM 2341 N N . ARG A 1 316 ? 46.905 -6.499 -53.089 1.00 69.19 316 ARG A N 1
ATOM 2342 C CA . ARG A 1 316 ? 47.304 -6.654 -51.677 1.00 69.19 316 ARG A CA 1
ATOM 2343 C C . ARG A 1 316 ? 48.681 -7.307 -51.481 1.00 69.19 316 ARG A C 1
ATOM 2345 O O . ARG A 1 316 ? 49.300 -7.107 -50.442 1.00 69.19 316 ARG A O 1
ATOM 2352 N N . GLN A 1 317 ? 49.166 -8.102 -52.442 1.00 57.28 317 GLN A N 1
ATOM 2353 C CA . GLN A 1 317 ? 50.400 -8.899 -52.301 1.00 57.28 317 GLN A CA 1
ATOM 2354 C C . GLN A 1 317 ? 51.662 -8.236 -52.872 1.00 57.28 317 GLN A C 1
ATOM 2356 O O . GLN A 1 317 ? 52.723 -8.865 -52.903 1.00 57.28 317 GLN A O 1
ATOM 2361 N N . ASN A 1 318 ? 51.590 -6.986 -53.334 1.00 55.38 318 ASN A N 1
ATOM 2362 C CA . ASN A 1 318 ? 52.756 -6.349 -53.933 1.00 55.38 318 ASN A CA 1
ATOM 2363 C C . ASN A 1 318 ? 53.703 -5.825 -52.834 1.00 55.38 318 ASN A C 1
ATOM 2365 O O . ASN A 1 318 ? 53.513 -4.744 -52.284 1.00 55.38 318 ASN A O 1
ATOM 2369 N N . TYR A 1 319 ? 54.711 -6.634 -52.489 1.00 52.62 319 TYR A N 1
ATOM 2370 C CA . TYR A 1 319 ? 55.666 -6.473 -51.376 1.00 52.62 319 TYR A CA 1
ATOM 2371 C C . TYR A 1 319 ? 56.668 -5.304 -51.506 1.00 52.62 319 TYR A C 1
ATOM 2373 O O . TYR A 1 319 ? 57.806 -5.376 -51.045 1.00 52.62 319 TYR A O 1
ATOM 2381 N N . GLY A 1 320 ? 56.259 -4.182 -52.083 1.00 53.50 320 GLY A N 1
ATOM 2382 C CA . GLY A 1 320 ? 57.062 -2.972 -52.074 1.00 53.50 320 GLY A CA 1
ATOM 2383 C C . GLY A 1 320 ? 56.212 -1.762 -52.388 1.00 53.50 320 GLY A C 1
ATOM 2384 O O . GLY A 1 320 ? 55.767 -1.598 -53.521 1.00 53.50 320 GLY A O 1
ATOM 2385 N N . CYS A 1 321 ? 56.053 -0.869 -51.413 1.00 56.94 321 CYS A N 1
ATOM 2386 C CA . CYS A 1 321 ? 55.730 0.510 -51.734 1.00 56.94 321 CYS A CA 1
ATOM 2387 C C . CYS A 1 321 ? 56.909 1.072 -52.534 1.00 56.94 321 CYS A C 1
ATOM 2389 O O . CYS A 1 321 ? 57.887 1.545 -51.962 1.00 56.94 321 CYS A O 1
ATOM 2391 N N . GLN A 1 322 ? 56.827 1.038 -53.866 1.00 52.00 322 GLN A N 1
ATOM 2392 C CA . GLN A 1 322 ? 57.750 1.773 -54.742 1.00 52.00 322 GLN A CA 1
ATOM 2393 C C . GLN A 1 322 ? 57.667 3.300 -54.543 1.00 52.00 322 GLN A C 1
ATOM 2395 O O . GLN A 1 322 ? 58.402 4.039 -55.183 1.00 52.00 322 GLN A O 1
ATOM 2400 N N . LEU A 1 323 ? 56.828 3.772 -53.618 1.00 53.12 323 LEU A N 1
ATOM 2401 C CA . LEU A 1 323 ? 56.732 5.161 -53.181 1.00 53.12 323 LEU A CA 1
ATOM 2402 C C . LEU A 1 323 ? 58.012 5.701 -52.524 1.00 53.12 323 LEU A C 1
ATOM 2404 O O . LEU A 1 323 ? 58.263 6.892 -52.634 1.00 53.12 323 LEU A O 1
ATOM 2408 N N . ASP A 1 324 ? 58.850 4.868 -51.891 1.00 49.53 324 ASP A N 1
ATOM 2409 C CA . ASP A 1 324 ? 60.100 5.357 -51.272 1.00 49.53 324 ASP A CA 1
ATOM 2410 C C . ASP A 1 324 ? 61.239 5.587 -52.294 1.00 49.53 324 ASP A C 1
ATOM 2412 O O . ASP A 1 324 ? 62.327 6.029 -51.924 1.00 49.53 324 ASP A O 1
ATOM 2416 N N . VAL A 1 325 ? 61.008 5.299 -53.583 1.00 54.03 325 VAL A N 1
ATOM 2417 C CA . VAL A 1 325 ? 61.996 5.478 -54.666 1.00 54.03 325 VAL A CA 1
ATOM 2418 C C . VAL A 1 325 ? 61.448 6.321 -55.818 1.00 54.03 325 VAL A C 1
ATOM 2420 O O . VAL A 1 325 ? 62.143 6.488 -56.817 1.00 54.03 325 VAL A O 1
ATOM 2423 N N . ASP A 1 326 ? 60.233 6.860 -55.703 1.00 61.66 326 ASP A N 1
ATOM 2424 C CA . ASP A 1 326 ? 59.705 7.775 -56.709 1.00 61.66 326 ASP A CA 1
ATOM 2425 C C . ASP A 1 326 ? 60.346 9.162 -56.496 1.00 61.66 326 ASP A C 1
ATOM 2427 O O . ASP A 1 326 ? 60.037 9.831 -55.504 1.00 61.66 326 ASP A O 1
ATOM 2431 N N . PRO A 1 327 ? 61.276 9.604 -57.371 1.00 62.75 327 PRO A N 1
ATOM 2432 C CA . PRO A 1 327 ? 61.933 10.902 -57.225 1.00 62.75 327 PRO A CA 1
ATOM 2433 C C . PRO A 1 327 ? 60.949 12.076 -57.329 1.00 62.75 327 PRO A C 1
ATOM 2435 O O . PRO A 1 327 ? 61.314 13.202 -56.980 1.00 62.75 327 PRO A O 1
ATOM 2438 N N . ASP A 1 328 ? 59.727 11.816 -57.800 1.00 69.31 328 ASP A N 1
ATOM 2439 C CA . ASP A 1 328 ? 58.687 12.807 -58.001 1.00 69.31 328 ASP A CA 1
ATOM 2440 C C . ASP A 1 328 ? 57.611 12.801 -56.903 1.00 69.31 328 ASP A C 1
ATOM 2442 O O . ASP A 1 328 ? 56.751 13.685 -56.894 1.00 69.31 328 ASP A O 1
ATOM 2446 N N . ALA A 1 329 ? 57.672 11.890 -55.926 1.00 73.88 329 ALA A N 1
ATOM 2447 C CA . ALA A 1 329 ? 56.772 11.929 -54.776 1.00 73.88 329 ALA A CA 1
ATOM 2448 C C . ALA A 1 329 ? 57.040 13.153 -53.882 1.00 73.88 329 ALA A C 1
ATOM 2450 O O . ALA A 1 329 ? 58.183 13.526 -53.605 1.00 73.88 329 ALA A O 1
ATOM 2451 N N . VAL A 1 330 ? 55.962 13.764 -53.384 1.00 83.31 330 VAL A N 1
ATOM 2452 C CA . VAL A 1 330 ? 56.018 14.828 -52.376 1.00 83.31 330 VAL A CA 1
ATOM 2453 C C . VAL A 1 330 ? 55.624 14.256 -51.020 1.00 83.31 330 VAL A C 1
ATOM 2455 O O . VAL A 1 330 ? 54.537 13.711 -50.843 1.00 83.31 330 VAL A O 1
ATOM 2458 N N . HIS A 1 331 ? 56.516 14.397 -50.051 1.00 85.25 331 HIS A N 1
ATOM 2459 C CA . HIS A 1 331 ? 56.359 13.964 -48.674 1.00 85.25 331 HIS A CA 1
ATOM 2460 C C . HIS A 1 331 ? 55.929 15.166 -47.840 1.00 85.25 331 HIS A C 1
ATOM 2462 O O . HIS A 1 331 ? 56.717 16.085 -47.616 1.00 85.25 331 HIS A O 1
ATOM 2468 N N . LEU A 1 332 ? 54.690 15.157 -47.363 1.00 87.94 332 LEU A N 1
ATOM 2469 C CA . LEU A 1 332 ? 54.122 16.192 -46.512 1.00 87.94 332 LEU A CA 1
ATOM 2470 C C . LEU A 1 332 ? 53.959 15.651 -45.092 1.00 87.94 332 LEU A C 1
ATOM 2472 O O . LEU A 1 332 ? 53.287 14.646 -44.871 1.00 87.94 332 LEU A O 1
ATOM 2476 N N . LYS A 1 333 ? 54.544 16.336 -44.113 1.00 90.81 333 LYS A N 1
ATOM 2477 C CA . LYS A 1 333 ? 54.423 15.991 -42.698 1.00 90.81 333 LYS A CA 1
ATOM 2478 C C . LYS A 1 333 ? 53.631 17.067 -41.972 1.00 90.81 333 LYS A C 1
ATOM 2480 O O . LYS A 1 333 ? 54.063 18.217 -41.908 1.00 90.81 333 LYS A O 1
ATOM 2485 N N . LEU A 1 334 ? 52.486 16.692 -41.413 1.00 91.44 334 LEU A N 1
ATOM 2486 C CA . LEU A 1 334 ? 51.599 17.585 -40.671 1.00 91.44 334 LEU A CA 1
ATOM 2487 C C . LEU A 1 334 ? 51.641 17.266 -39.179 1.00 91.44 334 LEU A C 1
ATOM 2489 O O . LEU A 1 334 ? 51.739 16.108 -38.792 1.00 91.44 334 LEU A O 1
ATOM 2493 N N . PHE A 1 335 ? 51.530 18.292 -38.350 1.00 90.69 335 PHE A N 1
ATOM 2494 C CA . PHE A 1 335 ? 51.312 18.204 -36.913 1.00 90.69 335 PHE A CA 1
ATOM 2495 C C . PHE A 1 335 ? 49.942 18.797 -36.605 1.00 90.69 335 PHE A C 1
ATOM 2497 O O . PHE A 1 335 ? 49.686 19.954 -36.944 1.00 90.69 335 PHE A O 1
ATOM 2504 N N . LEU A 1 336 ? 49.065 18.002 -35.999 1.00 90.06 336 LEU A N 1
ATOM 2505 C CA . LEU A 1 336 ? 47.681 18.358 -35.704 1.00 90.06 336 LEU A CA 1
ATOM 2506 C C . LEU A 1 336 ? 47.449 18.249 -34.200 1.00 90.06 336 LEU A C 1
ATOM 2508 O O . LEU A 1 336 ? 47.628 17.179 -33.625 1.00 90.06 336 LEU A O 1
ATOM 2512 N N . ARG A 1 337 ? 47.026 19.338 -33.562 1.00 90.56 337 ARG A N 1
ATOM 2513 C CA . ARG A 1 337 ? 46.700 19.368 -32.132 1.00 90.56 337 ARG A CA 1
ATOM 2514 C C . ARG A 1 337 ? 45.208 19.612 -31.938 1.00 90.56 337 ARG A C 1
ATOM 2516 O O . ARG A 1 337 ? 44.616 20.419 -32.651 1.00 90.56 337 ARG A O 1
ATOM 2523 N N . GLY A 1 338 ? 44.611 18.925 -30.964 1.00 85.50 338 GLY A N 1
ATOM 2524 C CA . GLY A 1 338 ? 43.172 19.011 -30.679 1.00 85.50 338 GLY A CA 1
ATOM 2525 C C . GLY A 1 338 ? 42.311 17.945 -31.366 1.00 85.50 338 GLY A C 1
ATOM 2526 O O . GLY A 1 338 ? 41.090 17.991 -31.240 1.00 85.50 338 GLY A O 1
ATOM 2527 N N . ILE A 1 339 ? 42.932 16.973 -32.045 1.00 83.69 339 ILE A N 1
ATOM 2528 C CA . ILE A 1 339 ? 42.272 15.802 -32.633 1.00 83.69 339 ILE A CA 1
ATOM 2529 C C . ILE A 1 339 ? 43.022 14.519 -32.244 1.00 83.69 339 ILE A C 1
ATOM 2531 O O . ILE A 1 339 ? 44.251 14.491 -32.260 1.00 83.69 339 ILE A O 1
ATOM 2535 N N . SER A 1 340 ? 42.291 13.466 -31.865 1.00 84.62 340 SER A N 1
ATOM 2536 C CA . SER A 1 340 ? 42.886 12.160 -31.550 1.00 84.62 340 SER A CA 1
ATOM 2537 C C . SER A 1 340 ? 43.166 11.358 -32.823 1.00 84.62 340 SER A C 1
ATOM 2539 O O . SER A 1 340 ? 42.518 11.561 -33.849 1.00 84.62 340 SER A O 1
ATOM 2541 N N . ALA A 1 341 ? 44.097 10.402 -32.760 1.00 79.06 341 ALA A N 1
ATOM 2542 C CA . ALA A 1 341 ? 44.384 9.509 -33.886 1.00 79.06 341 ALA A CA 1
ATOM 2543 C C . ALA A 1 341 ? 43.147 8.701 -34.330 1.00 79.06 341 ALA A C 1
ATOM 2545 O O . ALA A 1 341 ? 42.966 8.466 -35.520 1.00 79.06 341 ALA A O 1
ATOM 2546 N N . GLU A 1 342 ? 42.276 8.326 -33.389 1.00 77.81 342 GLU A N 1
ATOM 2547 C CA . GLU A 1 342 ? 41.021 7.611 -33.656 1.00 77.81 342 GLU A CA 1
ATOM 2548 C C . GLU A 1 342 ? 39.997 8.491 -34.386 1.00 77.81 342 GLU A C 1
ATOM 2550 O O . GLU A 1 342 ? 39.449 8.077 -35.404 1.00 77.81 342 GLU A O 1
ATOM 2555 N N . ALA A 1 343 ? 39.795 9.730 -33.922 1.00 79.31 343 ALA A N 1
ATOM 2556 C CA . ALA A 1 343 ? 38.912 10.690 -34.584 1.00 79.31 343 ALA A CA 1
ATOM 2557 C C . ALA A 1 343 ? 39.441 11.071 -35.977 1.00 79.31 343 ALA A C 1
ATOM 2559 O O . ALA A 1 343 ? 38.683 11.140 -36.941 1.00 79.31 343 ALA A O 1
ATOM 2560 N N . PHE A 1 344 ? 40.759 11.255 -36.107 1.00 80.75 344 PHE A N 1
ATOM 2561 C CA . PHE A 1 344 ? 41.403 11.511 -37.393 1.00 80.75 344 PHE A CA 1
ATOM 2562 C C . PHE A 1 344 ? 41.273 10.316 -38.348 1.00 80.75 344 PHE A C 1
ATOM 2564 O O . PHE A 1 344 ? 41.042 10.520 -39.536 1.00 80.75 344 PHE A O 1
ATOM 2571 N N . GLY A 1 345 ? 41.397 9.087 -37.834 1.00 76.12 345 GLY A N 1
ATOM 2572 C CA . GLY A 1 345 ? 41.338 7.838 -38.597 1.00 76.12 345 GLY A CA 1
ATOM 2573 C C . GLY A 1 345 ? 39.944 7.444 -39.094 1.00 76.12 345 GLY A C 1
ATOM 2574 O O . GLY A 1 345 ? 39.824 6.473 -39.843 1.00 76.12 345 GLY A O 1
ATOM 2575 N N . GLN A 1 346 ? 38.891 8.183 -38.730 1.00 78.31 346 GLN A N 1
ATOM 2576 C CA . GLN A 1 346 ? 37.566 7.978 -39.306 1.00 78.31 346 GLN A CA 1
ATOM 2577 C C . GLN A 1 346 ? 37.607 8.182 -40.829 1.00 78.31 346 GLN A C 1
ATOM 2579 O O . GLN A 1 346 ? 38.100 9.193 -41.334 1.00 78.31 346 GLN A O 1
ATOM 2584 N N . SER A 1 347 ? 37.050 7.220 -41.573 1.00 68.81 347 SER A N 1
ATOM 2585 C CA . SER A 1 347 ? 37.135 7.147 -43.042 1.00 68.81 347 SER A CA 1
ATOM 2586 C C . SER A 1 347 ? 36.736 8.451 -43.745 1.00 68.81 347 SER A C 1
ATOM 2588 O O . SER A 1 347 ? 37.384 8.861 -44.710 1.00 68.81 347 SER A O 1
ATOM 2590 N N . ALA A 1 348 ? 35.719 9.149 -43.245 1.00 73.69 348 ALA A N 1
ATOM 2591 C CA . ALA A 1 348 ? 35.239 10.375 -43.867 1.00 73.69 348 ALA A CA 1
ATOM 2592 C C . ALA A 1 348 ? 36.183 11.576 -43.671 1.00 73.69 348 ALA A C 1
ATOM 2594 O O . ALA A 1 348 ? 36.362 12.376 -44.593 1.00 73.69 348 ALA A O 1
ATOM 2595 N N . ALA A 1 349 ? 36.857 11.667 -42.523 1.00 74.38 349 ALA A N 1
ATOM 2596 C CA . ALA A 1 349 ? 37.843 12.705 -42.246 1.00 74.38 349 ALA A CA 1
ATOM 2597 C C . ALA A 1 349 ? 39.098 12.532 -43.121 1.00 74.38 349 ALA A C 1
ATOM 2599 O O . ALA A 1 349 ? 39.535 13.468 -43.798 1.00 74.38 349 ALA A O 1
ATOM 2600 N N . VAL A 1 350 ? 39.599 11.295 -43.208 1.00 79.88 350 VAL A N 1
ATOM 2601 C CA . VAL A 1 350 ? 40.710 10.909 -44.093 1.00 79.88 350 VAL A CA 1
ATOM 2602 C C . VAL A 1 350 ? 40.383 11.190 -45.562 1.00 79.88 350 VAL A C 1
ATOM 2604 O O . VAL A 1 350 ? 41.192 11.783 -46.277 1.00 79.88 350 VAL A O 1
ATOM 2607 N N . THR A 1 351 ? 39.184 10.813 -46.014 1.00 78.75 351 THR A N 1
ATOM 2608 C CA . THR A 1 351 ? 38.750 11.007 -47.409 1.00 78.75 351 THR A CA 1
ATOM 2609 C C . THR A 1 351 ? 38.641 12.492 -47.760 1.00 78.75 351 THR A C 1
ATOM 2611 O O . THR A 1 351 ? 39.095 12.921 -48.826 1.00 78.75 351 THR A O 1
ATOM 2614 N N . THR A 1 352 ? 38.092 13.300 -46.850 1.00 82.62 352 THR A N 1
ATOM 2615 C CA . THR A 1 352 ? 37.954 14.748 -47.050 1.00 82.62 352 THR A CA 1
ATOM 2616 C C . THR A 1 352 ? 39.328 15.411 -47.139 1.00 82.62 352 THR A C 1
ATOM 2618 O O . THR A 1 352 ? 39.596 16.140 -48.097 1.00 82.62 352 THR A O 1
ATOM 2621 N N . LEU A 1 353 ? 40.244 15.089 -46.222 1.00 84.62 353 LEU A N 1
ATOM 2622 C CA . LEU A 1 353 ? 41.620 15.586 -46.258 1.00 84.62 353 LEU A CA 1
ATOM 2623 C C . LEU A 1 353 ? 42.340 15.209 -47.564 1.00 84.62 353 LEU A C 1
ATOM 2625 O O . LEU A 1 353 ? 42.916 16.080 -48.219 1.00 84.62 353 LEU A O 1
ATOM 2629 N N . ALA A 1 354 ? 42.273 13.937 -47.966 1.00 85.06 354 ALA A N 1
ATOM 2630 C CA . ALA A 1 354 ? 42.915 13.447 -49.185 1.00 85.06 354 ALA A CA 1
ATOM 2631 C C . ALA A 1 354 ? 42.384 14.163 -50.438 1.00 85.06 354 ALA A C 1
ATOM 2633 O O . ALA A 1 354 ? 43.166 14.618 -51.272 1.00 85.06 354 ALA A O 1
ATOM 2634 N N . SER A 1 355 ? 41.062 14.337 -50.545 1.00 83.31 355 SER A N 1
ATOM 2635 C CA . SER A 1 355 ? 40.440 15.050 -51.669 1.00 83.31 355 SER A CA 1
ATOM 2636 C C . SER A 1 355 ? 40.836 16.529 -51.733 1.00 83.31 355 SER A C 1
ATOM 2638 O O . SER A 1 355 ? 41.104 17.056 -52.815 1.00 83.31 355 SER A O 1
ATOM 2640 N N . THR A 1 356 ? 40.948 17.183 -50.577 1.00 86.69 356 THR A N 1
ATOM 2641 C CA . THR A 1 356 ? 41.277 18.607 -50.487 1.00 86.69 356 THR A CA 1
ATOM 2642 C C . THR A 1 356 ? 42.743 18.855 -50.853 1.00 86.69 356 THR A C 1
ATOM 2644 O O . THR A 1 356 ? 43.046 19.741 -51.656 1.00 86.69 356 THR A O 1
ATOM 2647 N N . LEU A 1 357 ? 43.658 18.024 -50.340 1.00 86.81 357 LEU A N 1
ATOM 2648 C CA . LEU A 1 357 ? 45.075 18.065 -50.713 1.00 86.81 357 LEU A CA 1
ATOM 2649 C C . LEU A 1 357 ? 45.282 17.739 -52.194 1.00 86.81 357 LEU A C 1
ATOM 2651 O O . LEU A 1 357 ? 46.075 18.400 -52.863 1.00 86.81 357 LEU A O 1
ATOM 2655 N N . ALA A 1 358 ? 44.535 16.773 -52.730 1.00 86.00 358 ALA A N 1
ATOM 2656 C CA . ALA A 1 358 ? 44.601 16.431 -54.144 1.00 86.00 358 ALA A CA 1
ATOM 2657 C C . ALA A 1 358 ? 44.172 17.595 -55.043 1.00 86.00 358 ALA A C 1
ATOM 2659 O O . ALA A 1 358 ? 44.862 17.903 -56.016 1.00 86.00 358 ALA A O 1
ATOM 2660 N N . ALA A 1 359 ? 43.085 18.286 -54.689 1.00 85.56 359 ALA A N 1
ATOM 2661 C CA . ALA A 1 359 ? 42.630 19.473 -55.405 1.00 85.56 359 ALA A CA 1
ATOM 2662 C C . ALA A 1 359 ? 43.689 20.590 -55.388 1.00 85.56 359 ALA A C 1
ATOM 2664 O O . ALA A 1 359 ? 43.999 21.155 -56.439 1.00 85.56 359 ALA A O 1
ATOM 2665 N N . ALA A 1 360 ? 44.299 20.856 -54.226 1.00 84.69 360 ALA A N 1
ATOM 2666 C CA . ALA A 1 360 ? 45.365 21.851 -54.080 1.00 84.69 360 ALA A CA 1
ATOM 2667 C C . ALA A 1 360 ? 46.615 21.494 -54.908 1.00 84.69 360 ALA A C 1
ATOM 2669 O O . ALA A 1 360 ? 47.170 22.338 -55.616 1.00 84.69 360 ALA A O 1
ATOM 2670 N N . ALA A 1 361 ? 47.013 20.221 -54.897 1.00 83.12 361 ALA A N 1
ATOM 2671 C CA . ALA A 1 361 ? 48.142 19.710 -55.670 1.00 83.12 361 ALA A CA 1
ATOM 2672 C C . ALA A 1 361 ? 47.826 19.501 -57.168 1.00 83.12 361 ALA A C 1
ATOM 2674 O O . ALA A 1 361 ? 48.729 19.199 -57.950 1.00 83.12 361 ALA A O 1
ATOM 2675 N N . LYS A 1 362 ? 46.568 19.689 -57.599 1.00 84.50 362 LYS A N 1
ATOM 2676 C CA . LYS A 1 362 ? 46.053 19.343 -58.940 1.00 84.50 362 LYS A CA 1
ATOM 2677 C C . LYS A 1 362 ? 46.325 17.881 -59.334 1.00 84.50 362 LYS A C 1
ATOM 2679 O O . LYS A 1 362 ? 46.615 17.589 -60.495 1.00 84.50 362 LYS A O 1
ATOM 2684 N N . THR A 1 363 ? 46.220 16.971 -58.372 1.00 80.25 363 THR A N 1
ATOM 2685 C CA . THR A 1 363 ? 46.319 15.518 -58.570 1.00 80.25 363 THR A CA 1
ATOM 2686 C C . THR A 1 363 ? 44.979 14.840 -58.254 1.00 80.25 363 THR A C 1
ATOM 2688 O O . THR A 1 363 ? 43.986 15.507 -57.961 1.00 80.25 363 THR A O 1
ATOM 2691 N N . GLN A 1 364 ? 44.904 13.516 -58.377 1.00 78.12 364 GLN A N 1
ATOM 2692 C CA . GLN A 1 364 ? 43.706 12.755 -58.014 1.00 78.12 364 GLN A CA 1
ATOM 2693 C C . GLN A 1 364 ? 43.700 12.451 -56.512 1.00 78.12 364 GLN A C 1
ATOM 2695 O O . GLN A 1 364 ? 44.755 12.266 -55.914 1.00 78.12 364 GLN A O 1
ATOM 2700 N N . ALA A 1 365 ? 42.517 12.360 -55.893 1.00 76.00 365 ALA A N 1
ATOM 2701 C CA . ALA A 1 365 ? 42.388 11.999 -54.472 1.00 76.00 365 ALA A CA 1
ATOM 2702 C C . ALA A 1 365 ? 43.051 10.648 -54.150 1.00 76.00 365 ALA A C 1
ATOM 2704 O O . ALA A 1 365 ? 43.635 10.477 -53.088 1.00 76.00 365 ALA A O 1
ATOM 2705 N N . THR A 1 366 ? 43.033 9.722 -55.111 1.00 73.44 366 THR A N 1
ATOM 2706 C CA . THR A 1 366 ? 43.697 8.414 -55.036 1.00 73.44 366 THR A CA 1
ATOM 2707 C C . THR A 1 366 ? 45.222 8.485 -55.065 1.00 73.44 366 THR A C 1
ATOM 2709 O O . THR A 1 366 ? 45.859 7.467 -54.835 1.00 73.44 366 THR A O 1
ATOM 2712 N N . SER A 1 367 ? 45.795 9.650 -55.373 1.00 77.69 367 SER A N 1
ATOM 2713 C CA . SER A 1 367 ? 47.237 9.908 -55.386 1.00 77.69 367 SER A CA 1
ATOM 2714 C C . SER A 1 367 ? 47.735 10.547 -54.085 1.00 77.69 367 SER A C 1
ATOM 2716 O O . SER A 1 367 ? 48.910 10.900 -53.996 1.00 77.69 367 SER A O 1
ATOM 2718 N N . VAL A 1 368 ? 46.855 10.750 -53.097 1.00 84.38 368 VAL A N 1
ATOM 2719 C CA . VAL A 1 368 ? 47.204 11.242 -51.760 1.00 84.38 368 VAL A CA 1
ATOM 2720 C C . VAL A 1 368 ? 47.073 10.087 -50.777 1.00 84.38 368 VAL A C 1
ATOM 2722 O O . VAL A 1 368 ? 45.981 9.577 -50.540 1.00 84.38 368 VAL A O 1
ATOM 2725 N N . HIS A 1 369 ? 48.194 9.682 -50.196 1.00 81.88 369 HIS A N 1
ATOM 2726 C CA . HIS A 1 369 ? 48.298 8.509 -49.338 1.00 81.88 369 HIS A CA 1
ATOM 2727 C C . HIS A 1 369 ? 48.745 8.921 -47.939 1.00 81.88 369 HIS A C 1
ATOM 2729 O O . HIS A 1 369 ? 49.770 9.579 -47.780 1.00 81.88 369 HIS A O 1
ATOM 2735 N N . ILE A 1 370 ? 48.007 8.518 -46.908 1.00 83.75 370 ILE A N 1
ATOM 2736 C CA . ILE A 1 370 ? 48.436 8.705 -45.518 1.00 83.75 370 ILE A CA 1
ATOM 2737 C C . ILE A 1 370 ? 49.287 7.493 -45.127 1.00 83.75 370 ILE A C 1
ATOM 2739 O O . ILE A 1 370 ? 48.768 6.389 -45.007 1.00 83.75 370 ILE A O 1
ATOM 2743 N N . LYS A 1 371 ? 50.598 7.693 -44.951 1.00 79.81 371 LYS A N 1
ATOM 2744 C CA . LYS A 1 371 ? 51.566 6.622 -44.655 1.00 79.81 371 LYS A CA 1
ATOM 2745 C C . LYS A 1 371 ? 51.563 6.230 -43.183 1.00 79.81 371 LYS A C 1
ATOM 2747 O O . LYS A 1 371 ? 51.650 5.051 -42.858 1.00 79.81 371 LYS A O 1
ATOM 2752 N N . SER A 1 372 ? 51.498 7.208 -42.286 1.00 81.81 372 SER A N 1
ATOM 2753 C CA . SER A 1 372 ? 51.395 6.939 -40.852 1.00 81.81 372 SER A CA 1
ATOM 2754 C C . SER A 1 372 ? 50.738 8.091 -40.106 1.00 81.81 372 SER A C 1
ATOM 2756 O O . SER A 1 372 ? 50.809 9.251 -40.521 1.00 81.81 372 SER A O 1
ATOM 2758 N N . ILE A 1 373 ? 50.107 7.736 -38.990 1.00 85.88 373 ILE A N 1
ATOM 2759 C CA . ILE A 1 373 ? 49.580 8.657 -37.989 1.00 85.88 373 ILE A CA 1
ATOM 2760 C C . ILE A 1 373 ? 50.282 8.289 -36.684 1.00 85.88 373 ILE A C 1
ATOM 2762 O O . ILE A 1 373 ? 50.103 7.192 -36.159 1.00 85.88 373 ILE A O 1
ATOM 2766 N N . GLU A 1 374 ? 51.129 9.182 -36.197 1.00 87.50 374 GLU A N 1
ATOM 2767 C CA . GLU A 1 374 ? 51.924 8.988 -34.988 1.00 87.50 374 GLU A CA 1
ATOM 2768 C C . GLU A 1 374 ? 51.391 9.907 -33.895 1.00 87.50 374 GLU A C 1
ATOM 2770 O O . GLU A 1 374 ? 51.391 11.125 -34.051 1.00 87.50 374 GLU A O 1
ATOM 2775 N N . THR A 1 375 ? 50.942 9.348 -32.777 1.00 87.69 375 THR A N 1
ATOM 2776 C CA . THR A 1 375 ? 50.553 10.162 -31.620 1.00 87.69 375 THR A CA 1
ATOM 2777 C C . THR A 1 375 ? 51.804 10.678 -30.917 1.00 87.69 375 THR A C 1
ATOM 2779 O O . THR A 1 375 ? 52.669 9.892 -30.528 1.00 87.69 375 THR A O 1
ATOM 2782 N N . VAL A 1 376 ? 51.895 11.994 -30.741 1.00 87.88 376 VAL A N 1
ATOM 2783 C CA . VAL A 1 376 ? 52.977 12.670 -30.020 1.00 87.88 376 VAL A CA 1
ATOM 2784 C C . VAL A 1 376 ? 52.333 13.586 -28.986 1.00 87.88 376 VAL A C 1
ATOM 2786 O O . VAL A 1 376 ? 51.798 14.639 -29.329 1.00 87.88 376 VAL A O 1
ATOM 2789 N N . ASP A 1 377 ? 52.366 13.162 -27.724 1.00 89.06 377 ASP A N 1
ATOM 2790 C CA . ASP A 1 377 ? 51.697 13.824 -26.600 1.00 89.06 377 ASP A CA 1
ATOM 2791 C C . ASP A 1 377 ? 50.187 14.030 -26.844 1.00 89.06 377 ASP A C 1
ATOM 2793 O O . ASP A 1 377 ? 49.449 13.058 -27.003 1.00 89.06 377 ASP A O 1
ATOM 2797 N N . ASP A 1 378 ? 49.711 15.278 -26.862 1.00 87.69 378 ASP A N 1
ATOM 2798 C CA . ASP A 1 378 ? 48.314 15.660 -27.108 1.00 87.69 378 ASP A CA 1
ATOM 2799 C C . ASP A 1 378 ? 48.036 16.046 -28.575 1.00 87.69 378 ASP A C 1
ATOM 2801 O O . ASP A 1 378 ? 47.025 16.682 -28.896 1.00 87.69 378 ASP A O 1
ATOM 2805 N N . ALA A 1 379 ? 48.946 15.667 -29.469 1.00 89.88 379 ALA A N 1
ATOM 2806 C CA . ALA A 1 379 ? 48.880 15.917 -30.896 1.00 89.88 379 ALA A CA 1
ATOM 2807 C C . ALA A 1 379 ? 49.129 14.636 -31.700 1.00 89.88 379 ALA A C 1
ATOM 2809 O O . ALA A 1 379 ? 49.570 13.605 -31.188 1.00 89.88 379 ALA A O 1
ATOM 2810 N N . ILE A 1 380 ? 48.862 14.716 -32.998 1.00 90.56 380 ILE A N 1
ATOM 2811 C CA . ILE A 1 380 ? 49.199 13.675 -33.961 1.00 90.56 380 ILE A CA 1
ATOM 2812 C C . ILE A 1 380 ? 50.088 14.240 -35.063 1.00 90.56 380 ILE A C 1
ATOM 2814 O O . ILE A 1 380 ? 49.940 15.380 -35.503 1.00 90.56 380 ILE A O 1
ATOM 2818 N N . VAL A 1 381 ? 51.014 13.414 -35.521 1.00 89.38 381 VAL A N 1
ATOM 2819 C CA . VAL A 1 381 ? 51.881 13.664 -36.661 1.00 89.38 381 VAL A CA 1
ATOM 2820 C C . VAL A 1 381 ? 51.411 12.781 -37.804 1.00 89.38 381 VAL A C 1
ATOM 2822 O O . VAL A 1 381 ? 51.436 11.558 -37.701 1.00 89.38 381 VAL A O 1
ATOM 2825 N N . VAL A 1 382 ? 50.979 13.399 -38.896 1.00 89.62 382 VAL A N 1
ATOM 2826 C CA . VAL A 1 382 ? 50.460 12.701 -40.072 1.00 89.62 382 VAL A CA 1
ATOM 2827 C C . VAL A 1 382 ? 51.489 12.797 -41.187 1.00 89.62 382 VAL A C 1
ATOM 2829 O O . VAL A 1 382 ? 51.825 13.893 -41.639 1.00 89.62 382 VAL A O 1
ATOM 2832 N N . ASN A 1 383 ? 51.993 11.650 -41.630 1.00 85.44 383 ASN A N 1
ATOM 2833 C CA . ASN A 1 383 ? 52.909 11.557 -42.759 1.00 85.44 383 ASN A CA 1
ATOM 2834 C C . ASN A 1 383 ? 52.103 11.229 -44.020 1.00 85.44 383 ASN A C 1
ATOM 2836 O O . ASN A 1 383 ? 51.460 10.183 -44.093 1.00 85.44 383 ASN A O 1
ATOM 2840 N N . ILE A 1 384 ? 52.137 12.121 -45.005 1.00 88.50 384 ILE A N 1
ATOM 2841 C CA . ILE A 1 384 ? 51.342 12.065 -46.233 1.00 88.50 384 ILE A CA 1
ATOM 2842 C C . ILE A 1 384 ? 52.281 12.010 -47.437 1.00 88.50 384 ILE A C 1
ATOM 2844 O O . ILE A 1 384 ? 53.268 12.738 -47.506 1.00 88.50 384 ILE A O 1
ATOM 2848 N N . PHE A 1 385 ? 51.956 11.154 -48.396 1.00 85.00 385 PHE A N 1
ATOM 2849 C CA . PHE A 1 385 ? 52.636 11.013 -49.674 1.00 85.00 385 PHE A CA 1
ATOM 2850 C C . PHE A 1 385 ? 51.695 11.477 -50.776 1.00 85.00 385 PHE A C 1
ATOM 2852 O O . PHE A 1 385 ? 50.576 10.981 -50.887 1.00 85.00 385 PHE A O 1
ATOM 2859 N N . LEU A 1 386 ? 52.145 12.425 -51.589 1.00 84.25 386 LEU A N 1
ATOM 2860 C CA . LEU A 1 386 ? 51.425 12.884 -52.764 1.00 84.25 386 LEU A CA 1
ATOM 2861 C C . LEU A 1 386 ? 52.189 12.462 -54.013 1.00 84.25 386 LEU A C 1
ATOM 2863 O O . LEU A 1 386 ? 53.352 12.826 -54.190 1.00 84.25 386 LEU A O 1
ATOM 2867 N N . LEU A 1 387 ? 51.512 11.730 -54.890 1.00 78.38 387 LEU A N 1
ATOM 2868 C CA . LEU A 1 387 ? 52.021 11.381 -56.208 1.00 78.38 387 LEU A CA 1
ATOM 2869 C C . LEU A 1 387 ? 51.522 12.402 -57.248 1.00 78.38 387 LEU A C 1
ATOM 2871 O O . LEU A 1 387 ? 50.303 12.584 -57.403 1.00 78.38 387 LEU A O 1
ATOM 2875 N N . PRO A 1 388 ? 52.422 13.075 -57.986 1.00 68.88 388 PRO A N 1
ATOM 2876 C CA . PRO A 1 388 ? 52.034 13.821 -59.172 1.00 68.88 388 PRO A CA 1
ATOM 2877 C C . PRO A 1 388 ? 51.478 12.868 -60.239 1.00 68.88 388 PRO A C 1
ATOM 2879 O O . PRO A 1 388 ? 51.664 11.652 -60.207 1.00 68.88 388 PRO A O 1
ATOM 2882 N N . LYS A 1 389 ? 50.735 13.416 -61.196 1.00 68.31 389 LYS A N 1
ATOM 2883 C CA . LYS A 1 389 ? 50.071 12.627 -62.237 1.00 68.31 389 LYS A CA 1
ATOM 2884 C C . LYS A 1 389 ? 51.108 11.893 -63.104 1.00 68.31 389 LYS A C 1
ATOM 2886 O O . LYS A 1 389 ? 52.022 12.518 -63.619 1.00 68.31 389 LYS A O 1
ATOM 2891 N N . ALA A 1 390 ? 50.905 10.599 -63.362 1.00 53.88 390 ALA A N 1
ATOM 2892 C CA . ALA A 1 390 ? 51.846 9.716 -64.076 1.00 53.88 390 ALA A CA 1
ATOM 2893 C C . ALA A 1 390 ? 52.218 10.115 -65.531 1.00 53.88 390 ALA A C 1
ATOM 2895 O O . ALA A 1 390 ? 53.033 9.447 -66.157 1.00 53.88 390 ALA A O 1
ATOM 2896 N N . SER A 1 391 ? 51.623 11.174 -66.095 1.00 51.59 391 SER A N 1
ATOM 2897 C CA . SER A 1 391 ? 51.945 11.711 -67.429 1.00 51.59 391 SER A CA 1
ATOM 2898 C C . SER A 1 391 ? 52.766 13.009 -67.378 1.00 51.59 391 SER A C 1
ATOM 2900 O O . SER A 1 391 ? 52.760 13.767 -68.346 1.00 51.59 391 SER A O 1
ATOM 2902 N N . ALA A 1 392 ? 53.363 13.311 -66.229 1.00 51.75 392 ALA A N 1
ATOM 2903 C CA . ALA A 1 392 ? 54.096 14.537 -65.948 1.00 51.75 392 ALA A CA 1
ATOM 2904 C C . ALA A 1 392 ? 55.491 14.542 -66.593 1.00 51.75 392 ALA A C 1
ATOM 2906 O O . ALA A 1 392 ? 56.216 13.550 -66.532 1.00 51.75 392 ALA A O 1
ATOM 2907 N N . GLU A 1 393 ? 55.887 15.664 -67.195 1.00 55.47 393 GLU A N 1
ATOM 2908 C CA . GLU A 1 393 ? 57.273 15.886 -67.622 1.00 55.47 393 GLU A CA 1
ATOM 2909 C C . GLU A 1 393 ? 58.194 16.048 -66.393 1.00 55.47 393 GLU A C 1
ATOM 2911 O O . GLU A 1 393 ? 57.765 16.502 -65.329 1.00 55.47 393 GLU A O 1
ATOM 2916 N N . ALA A 1 394 ? 59.475 15.684 -66.527 1.00 56.72 394 ALA A N 1
ATOM 2917 C CA . ALA A 1 394 ? 60.452 15.760 -65.438 1.00 56.72 394 ALA A CA 1
ATOM 2918 C C . ALA A 1 394 ? 60.507 17.175 -64.815 1.00 56.72 394 ALA A C 1
ATOM 2920 O O . ALA A 1 394 ? 60.766 18.151 -65.520 1.00 56.72 394 ALA A O 1
ATOM 2921 N N . GLY A 1 395 ? 60.298 17.278 -63.494 1.00 57.44 395 GLY A N 1
ATOM 2922 C CA . GLY A 1 395 ? 60.299 18.548 -62.746 1.00 57.44 395 GLY A CA 1
ATOM 2923 C C . GLY A 1 395 ? 58.929 19.023 -62.240 1.00 57.44 395 GLY A C 1
ATOM 2924 O O . GLY A 1 395 ? 58.840 20.071 -61.600 1.00 57.44 395 GLY A O 1
ATOM 2925 N N . GLU A 1 396 ? 57.843 18.278 -62.469 1.00 62.56 396 GLU A N 1
ATOM 2926 C CA . GLU A 1 396 ? 56.511 18.677 -61.986 1.00 62.56 396 GLU A CA 1
ATOM 2927 C C . GLU A 1 396 ? 56.325 18.533 -60.461 1.00 62.56 396 GLU A C 1
ATOM 2929 O O . GLU A 1 396 ? 55.514 19.246 -59.870 1.00 62.56 396 GLU A O 1
ATOM 2934 N N . SER A 1 397 ? 57.129 17.697 -59.804 1.00 57.78 397 SER A N 1
ATOM 2935 C CA . SER A 1 397 ? 57.193 17.548 -58.343 1.00 57.78 397 SER A CA 1
ATOM 2936 C C . SER A 1 397 ? 57.638 18.838 -57.632 1.00 57.78 397 SER A C 1
ATOM 2938 O O . SER A 1 397 ? 57.039 19.232 -56.629 1.00 57.78 397 SER A O 1
ATOM 2940 N N . GLU A 1 398 ? 58.588 19.579 -58.213 1.00 59.78 398 GLU A N 1
ATOM 2941 C CA . GLU A 1 398 ? 59.013 20.913 -57.747 1.00 59.78 398 GLU A CA 1
ATOM 2942 C C . GLU A 1 398 ? 57.866 21.939 -57.872 1.00 59.78 398 GLU A C 1
ATOM 2944 O O . GLU A 1 398 ? 57.660 22.777 -56.992 1.00 59.78 398 GLU A O 1
ATOM 2949 N N . ASN A 1 399 ? 57.022 21.799 -58.903 1.00 69.31 399 ASN A N 1
ATOM 2950 C CA . ASN A 1 399 ? 55.817 22.613 -59.064 1.00 69.31 399 ASN A CA 1
ATOM 2951 C C . ASN A 1 399 ? 54.692 22.246 -58.083 1.00 69.31 399 ASN A C 1
ATOM 2953 O O . ASN A 1 399 ? 53.849 23.101 -57.818 1.00 69.31 399 ASN A O 1
ATOM 2957 N N . VAL A 1 400 ? 54.614 21.009 -57.578 1.00 76.25 400 VAL A N 1
ATOM 2958 C CA . VAL A 1 400 ? 53.616 20.619 -56.562 1.00 76.25 400 VAL A CA 1
ATOM 2959 C C . VAL A 1 400 ? 54.003 21.179 -55.196 1.00 76.25 400 VAL A C 1
ATOM 2961 O O . VAL A 1 400 ? 53.153 21.776 -54.539 1.00 76.25 400 VAL A O 1
ATOM 2964 N N . VAL A 1 401 ? 55.280 21.073 -54.811 1.00 80.00 401 VAL A N 1
ATOM 2965 C CA . VAL A 1 401 ? 55.801 21.689 -53.577 1.00 80.00 401 VAL A CA 1
ATOM 2966 C C . VAL A 1 401 ? 55.574 23.201 -53.606 1.00 80.00 401 VAL A C 1
ATOM 2968 O O . VAL A 1 401 ? 54.963 23.734 -52.687 1.00 80.00 401 VAL A O 1
ATOM 2971 N N . ALA A 1 402 ? 55.931 23.882 -54.703 1.00 78.38 402 ALA A N 1
ATOM 2972 C CA . ALA A 1 402 ? 55.706 25.323 -54.845 1.00 78.38 402 ALA A CA 1
ATOM 2973 C C . ALA A 1 402 ? 54.215 25.718 -54.811 1.00 78.38 402 ALA A C 1
ATOM 2975 O O . ALA A 1 402 ? 53.864 26.777 -54.292 1.00 78.38 402 ALA A O 1
ATOM 2976 N N . ARG A 1 403 ? 53.320 24.879 -55.353 1.00 81.12 403 ARG A N 1
ATOM 2977 C CA . ARG A 1 403 ? 51.863 25.102 -55.300 1.00 81.12 403 ARG A CA 1
ATOM 2978 C C . ARG A 1 403 ? 51.312 24.949 -53.886 1.00 81.12 403 ARG A C 1
ATOM 2980 O O . ARG A 1 403 ? 50.470 25.748 -53.493 1.00 81.12 403 ARG A O 1
ATOM 2987 N N . LEU A 1 404 ? 51.768 23.940 -53.149 1.00 82.25 404 LEU A N 1
ATOM 2988 C CA . LEU A 1 404 ? 51.356 23.721 -51.766 1.00 82.25 404 LEU A CA 1
ATOM 2989 C C . LEU A 1 404 ? 51.948 24.783 -50.831 1.00 82.25 404 LEU A C 1
ATOM 2991 O O . LEU A 1 404 ? 51.226 25.252 -49.964 1.00 82.25 404 LEU A O 1
ATOM 2995 N N . ASP A 1 405 ? 53.186 25.234 -51.053 1.00 82.38 405 ASP A N 1
ATOM 2996 C CA . ASP A 1 405 ? 53.803 26.339 -50.295 1.00 82.38 405 ASP A CA 1
ATOM 2997 C C . ASP A 1 405 ? 53.096 27.681 -50.538 1.00 82.38 405 ASP A C 1
ATOM 2999 O O . ASP A 1 405 ? 53.054 28.540 -49.659 1.00 82.38 405 ASP A O 1
ATOM 3003 N N . ALA A 1 406 ? 52.523 27.878 -51.730 1.00 82.19 406 ALA A N 1
ATOM 3004 C CA . ALA A 1 406 ? 51.748 29.072 -52.064 1.00 82.19 406 ALA A CA 1
ATOM 3005 C C . ALA A 1 406 ? 50.333 29.080 -51.451 1.00 82.19 406 ALA A C 1
ATOM 3007 O O . ALA A 1 406 ? 49.628 30.087 -51.559 1.00 82.19 406 ALA A O 1
ATOM 3008 N N . ILE A 1 407 ? 49.900 27.975 -50.837 1.00 81.69 407 ILE A N 1
ATOM 3009 C CA . ILE A 1 407 ? 48.587 27.818 -50.208 1.00 81.69 407 ILE A 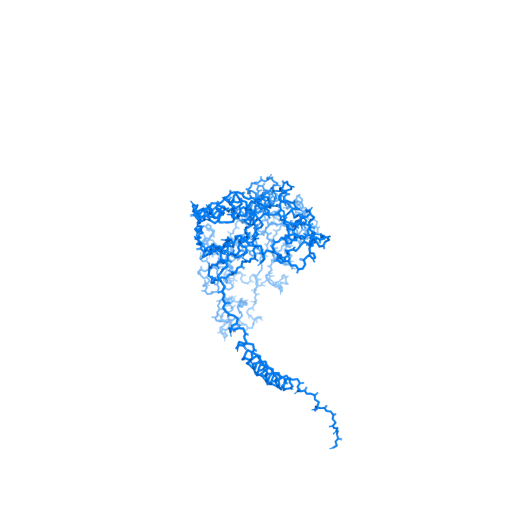CA 1
ATOM 3010 C C . ILE A 1 407 ? 48.784 27.695 -48.694 1.00 81.69 407 ILE A C 1
ATOM 3012 O O . ILE A 1 407 ? 49.716 27.055 -48.218 1.00 81.69 407 ILE A O 1
ATOM 3016 N N . ASP A 1 408 ? 47.874 28.268 -47.907 1.00 84.75 408 ASP A N 1
ATOM 3017 C CA . ASP A 1 408 ? 47.834 28.000 -46.469 1.00 84.75 408 ASP A CA 1
ATOM 3018 C C . ASP A 1 408 ? 47.284 26.582 -46.228 1.00 84.75 408 ASP A C 1
ATOM 3020 O O . ASP A 1 408 ? 46.084 26.369 -46.032 1.00 84.75 408 ASP A O 1
ATOM 3024 N N . VAL A 1 409 ? 48.177 25.589 -46.294 1.00 80.31 409 VAL A N 1
ATOM 3025 C CA . VAL A 1 409 ? 47.861 24.171 -46.055 1.00 80.31 409 VAL A CA 1
ATOM 3026 C C . VAL A 1 409 ? 47.214 23.985 -44.680 1.00 80.31 409 VAL A C 1
ATOM 3028 O O . VAL A 1 409 ? 46.320 23.155 -44.528 1.00 80.31 409 VAL A O 1
ATOM 3031 N N . SER A 1 410 ? 47.589 24.790 -43.684 1.00 79.31 410 SER A N 1
ATOM 3032 C CA . SER A 1 410 ? 46.978 24.740 -42.357 1.00 79.31 410 SER A CA 1
ATOM 3033 C C . SER A 1 410 ? 45.515 25.191 -42.378 1.00 79.31 410 SER A C 1
ATOM 3035 O O . SER A 1 410 ? 44.665 24.529 -41.778 1.00 79.31 410 SER A O 1
ATOM 3037 N N . ALA A 1 411 ? 45.185 26.267 -43.096 1.00 81.06 411 ALA A N 1
ATOM 3038 C CA . ALA A 1 411 ? 43.800 26.707 -43.281 1.00 81.06 411 ALA A CA 1
ATOM 3039 C C . ALA A 1 411 ? 42.967 25.690 -44.081 1.00 81.06 411 ALA A C 1
ATOM 3041 O O . ALA A 1 411 ? 41.819 25.415 -43.728 1.00 81.06 411 ALA A O 1
ATOM 3042 N N . LEU A 1 412 ? 43.569 25.086 -45.108 1.00 80.62 412 LEU A N 1
ATOM 3043 C CA . LEU A 1 412 ? 42.947 24.062 -45.948 1.00 80.62 412 LEU A CA 1
ATOM 3044 C C . LEU A 1 412 ? 42.524 22.829 -45.127 1.00 80.62 412 LEU A C 1
ATOM 3046 O O . LEU A 1 412 ? 41.390 22.358 -45.222 1.00 80.62 412 LEU A O 1
ATOM 3050 N N . VAL A 1 413 ? 43.425 22.331 -44.275 1.00 77.38 413 VAL A N 1
ATOM 3051 C CA . VAL A 1 413 ? 43.173 21.172 -43.403 1.00 77.38 413 VAL A CA 1
ATOM 3052 C C . VAL A 1 413 ? 42.128 21.502 -42.338 1.00 77.38 413 VAL A C 1
ATOM 3054 O O . VAL A 1 413 ? 41.254 20.680 -42.068 1.00 77.38 413 VAL A O 1
ATOM 3057 N N . ARG A 1 414 ? 42.153 22.716 -41.772 1.00 78.19 414 ARG A N 1
ATOM 3058 C CA . ARG A 1 414 ? 41.109 23.168 -40.837 1.00 78.19 414 ARG A CA 1
ATOM 3059 C C . ARG A 1 414 ? 39.727 23.151 -41.493 1.00 78.19 414 ARG A C 1
ATOM 3061 O O . ARG A 1 414 ? 38.784 22.646 -40.892 1.00 78.19 414 ARG A O 1
ATOM 3068 N N . GLN A 1 415 ? 39.607 23.636 -42.729 1.00 77.31 415 GLN A N 1
ATOM 3069 C CA . GLN A 1 415 ? 38.332 23.649 -43.451 1.00 77.31 415 GLN A CA 1
ATOM 3070 C C . GLN A 1 415 ? 37.807 22.236 -43.754 1.00 77.31 415 GLN A C 1
ATOM 3072 O O . GLN A 1 415 ? 36.606 21.996 -43.636 1.00 77.31 415 GLN A O 1
ATOM 3077 N N . ALA A 1 416 ? 38.695 21.296 -44.089 1.00 72.69 416 ALA A N 1
ATOM 3078 C CA . ALA A 1 416 ? 38.335 19.897 -44.324 1.00 72.69 416 ALA A CA 1
ATOM 3079 C C . ALA A 1 416 ? 37.758 19.204 -43.072 1.00 72.69 416 ALA A C 1
ATOM 3081 O O . ALA A 1 416 ? 36.892 18.344 -43.195 1.00 72.69 416 ALA A O 1
ATOM 3082 N N . TYR A 1 417 ? 38.204 19.593 -41.873 1.00 68.88 417 TYR A N 1
ATOM 3083 C CA . TYR A 1 417 ? 37.767 18.983 -40.612 1.00 68.88 417 TYR A CA 1
ATOM 3084 C C . TYR A 1 417 ? 36.519 19.632 -39.998 1.00 68.88 417 TYR A C 1
ATOM 3086 O O . TYR A 1 417 ? 35.687 18.932 -39.426 1.00 68.88 417 TYR A O 1
ATOM 3094 N N . VAL A 1 418 ? 36.343 20.949 -40.144 1.00 65.12 418 VAL A N 1
ATOM 3095 C CA . VAL A 1 418 ? 35.209 21.689 -39.548 1.00 65.12 418 VAL A CA 1
ATOM 3096 C C . VAL A 1 418 ? 33.850 21.285 -40.143 1.00 65.12 418 VAL A C 1
ATOM 3098 O O . VAL A 1 418 ? 32.826 21.457 -39.493 1.00 65.12 418 VAL A O 1
ATOM 3101 N N . HIS A 1 419 ? 33.811 20.711 -41.348 1.00 58.19 419 HIS A N 1
ATOM 3102 C CA . HIS A 1 419 ? 32.556 20.325 -42.003 1.00 58.19 419 HIS A CA 1
ATOM 3103 C C . HIS A 1 419 ? 31.983 18.959 -41.585 1.00 58.19 419 HIS A C 1
ATOM 3105 O O . HIS A 1 419 ? 30.881 18.634 -42.025 1.00 58.19 419 HIS A O 1
ATOM 3111 N N . HIS A 1 420 ? 32.688 18.162 -40.771 1.00 54.47 420 HIS A N 1
ATOM 3112 C CA . HIS A 1 420 ? 32.290 16.776 -40.483 1.00 54.47 420 HIS A CA 1
ATOM 3113 C C . HIS A 1 420 ? 31.773 16.530 -39.050 1.00 54.47 420 HIS A C 1
ATOM 3115 O O . HIS A 1 420 ? 31.072 15.548 -38.814 1.00 54.47 420 HIS A O 1
ATOM 3121 N N . GLU A 1 421 ? 32.061 17.404 -38.088 1.00 52.94 421 GLU A N 1
ATOM 3122 C CA . GLU A 1 421 ? 31.508 17.298 -36.732 1.00 52.94 421 GLU A CA 1
ATOM 3123 C C . GLU A 1 421 ? 30.660 18.528 -36.397 1.00 52.94 421 GLU A C 1
ATOM 3125 O O . GLU A 1 421 ? 30.974 19.637 -36.830 1.00 52.94 421 GLU A O 1
ATOM 3130 N N . ASP A 1 422 ? 29.637 18.341 -35.556 1.00 48.56 422 ASP A N 1
ATOM 3131 C CA . ASP A 1 422 ? 28.922 19.381 -34.789 1.00 48.56 422 ASP A CA 1
ATOM 3132 C C . ASP A 1 422 ? 29.882 20.068 -33.775 1.00 48.56 422 ASP A C 1
ATOM 3134 O O . ASP A 1 422 ? 29.629 20.207 -32.578 1.00 48.56 422 ASP A O 1
ATOM 3138 N N . ALA A 1 423 ? 31.070 20.457 -34.238 1.00 46.66 423 ALA A N 1
ATOM 3139 C CA . ALA A 1 423 ? 32.189 20.923 -33.442 1.00 46.66 423 ALA A CA 1
ATOM 3140 C C . ALA A 1 423 ? 32.157 22.447 -33.328 1.00 46.66 423 ALA A C 1
ATOM 3142 O O . ALA A 1 423 ? 33.060 23.156 -33.770 1.00 46.66 423 ALA A O 1
ATOM 3143 N N . SER A 1 424 ? 31.147 22.973 -32.641 1.00 47.53 424 SER A N 1
ATOM 3144 C CA . SER A 1 424 ? 31.102 24.382 -32.248 1.00 47.53 424 SER A CA 1
ATOM 3145 C C . SER A 1 424 ? 32.096 24.750 -31.127 1.00 47.53 424 SER A C 1
ATOM 3147 O O . SER A 1 424 ? 31.878 25.747 -30.444 1.00 47.53 424 SER A O 1
ATOM 3149 N N . SER A 1 425 ? 33.174 23.986 -30.871 1.00 52.25 425 SER A N 1
ATOM 3150 C CA . SER A 1 425 ? 34.060 24.303 -29.731 1.00 52.25 425 SER A CA 1
ATOM 3151 C C . SER A 1 425 ? 35.522 23.828 -29.765 1.00 52.25 425 SER A C 1
ATOM 3153 O O . SER A 1 425 ? 36.271 24.235 -28.874 1.00 52.25 425 SER A O 1
ATOM 3155 N N . ARG A 1 426 ? 35.989 22.998 -30.708 1.00 61.78 426 ARG A N 1
ATOM 3156 C CA . ARG A 1 426 ? 37.393 22.530 -30.686 1.00 61.78 426 ARG A CA 1
ATOM 3157 C C . ARG A 1 426 ? 38.179 23.078 -31.870 1.00 61.78 426 ARG A C 1
ATOM 3159 O O . ARG A 1 426 ? 37.996 22.666 -33.007 1.00 61.78 426 ARG A O 1
ATOM 3166 N N . THR A 1 427 ? 39.066 24.028 -31.589 1.00 74.25 427 THR A N 1
ATOM 3167 C CA . THR A 1 427 ? 40.005 24.572 -32.572 1.00 74.25 427 THR A CA 1
ATOM 3168 C C . THR A 1 427 ? 41.094 23.539 -32.854 1.00 74.25 427 THR A C 1
ATOM 3170 O O . THR A 1 427 ? 41.923 23.278 -31.982 1.00 74.25 427 THR A O 1
ATOM 3173 N N . VAL A 1 428 ? 41.104 22.956 -34.055 1.00 82.19 428 VAL A N 1
ATOM 3174 C CA . VAL A 1 428 ? 42.211 22.103 -34.512 1.00 82.19 428 VAL A CA 1
ATOM 3175 C C . VAL A 1 428 ? 43.366 22.997 -34.960 1.00 82.19 428 VAL A C 1
ATOM 3177 O O . VAL A 1 428 ? 43.230 23.797 -35.893 1.00 82.19 428 VAL A O 1
ATOM 3180 N N . ASP A 1 429 ? 44.511 22.882 -34.290 1.00 86.56 429 ASP A N 1
ATOM 3181 C CA . ASP A 1 429 ? 45.725 23.585 -34.694 1.00 86.56 429 ASP A CA 1
ATOM 3182 C C . ASP A 1 429 ? 46.542 22.719 -35.653 1.00 86.56 429 ASP A C 1
ATOM 3184 O O . ASP A 1 429 ? 46.783 21.545 -35.378 1.00 86.56 429 ASP A O 1
ATOM 3188 N N . VAL A 1 430 ? 46.946 23.290 -36.788 1.00 89.25 430 VAL A N 1
ATOM 3189 C CA . VAL A 1 430 ? 47.605 22.568 -37.881 1.00 89.25 430 VAL A CA 1
ATOM 3190 C C . VAL A 1 430 ? 48.919 23.252 -38.204 1.00 89.25 430 VAL A C 1
ATOM 3192 O O . VAL A 1 430 ? 48.945 24.445 -38.510 1.00 89.25 430 VAL A O 1
ATOM 3195 N N . LYS A 1 431 ? 50.007 22.485 -38.204 1.00 89.75 431 LYS A N 1
ATOM 3196 C CA . LYS A 1 431 ? 51.341 22.961 -38.566 1.00 89.75 431 LYS A CA 1
ATOM 3197 C C . LYS A 1 431 ? 51.999 22.017 -39.565 1.00 89.75 431 LYS A C 1
ATOM 3199 O O . LYS A 1 431 ? 52.108 20.822 -39.313 1.00 89.75 431 LYS A O 1
ATOM 3204 N N . VAL A 1 432 ? 52.496 22.558 -40.673 1.00 90.19 432 VAL A N 1
ATOM 3205 C CA . VAL A 1 432 ? 53.358 21.811 -41.598 1.00 90.19 432 VAL A CA 1
ATOM 3206 C C . VAL A 1 432 ? 54.749 21.690 -40.969 1.00 90.19 432 VAL A C 1
ATOM 3208 O O . VAL A 1 432 ? 55.380 22.697 -40.649 1.00 90.19 432 VAL A O 1
ATOM 3211 N N . LEU A 1 433 ? 55.208 20.461 -40.729 1.00 87.62 433 LEU A N 1
ATOM 3212 C CA . LEU A 1 433 ? 56.530 20.175 -40.163 1.00 87.62 433 LEU A CA 1
ATOM 3213 C C . LEU A 1 433 ? 57.604 20.089 -41.243 1.00 87.62 433 LEU A C 1
ATOM 3215 O O . LEU A 1 433 ? 58.709 20.592 -41.053 1.00 87.62 433 LEU A O 1
ATOM 3219 N N . SER A 1 434 ? 57.285 19.442 -42.360 1.00 85.69 434 SER A N 1
ATOM 3220 C CA . SER A 1 434 ? 58.157 19.364 -43.525 1.00 85.69 434 SER A CA 1
ATOM 3221 C C . SER A 1 434 ? 57.333 19.120 -44.779 1.00 85.69 434 SER A C 1
ATOM 3223 O O . SER A 1 434 ? 56.278 18.486 -44.737 1.00 85.69 434 SER A O 1
ATOM 3225 N N . MET A 1 435 ? 57.840 19.620 -45.898 1.00 85.25 435 MET A N 1
ATOM 3226 C CA . MET A 1 435 ? 57.359 19.280 -47.225 1.00 85.25 435 MET A CA 1
ATOM 3227 C C . MET A 1 435 ? 58.586 19.077 -48.108 1.00 85.25 435 MET A C 1
ATOM 3229 O O . MET A 1 435 ? 59.346 20.012 -48.347 1.00 85.25 435 MET A O 1
ATOM 3233 N N . GLU A 1 436 ? 58.837 17.836 -48.508 1.00 80.50 436 GLU A N 1
ATOM 3234 C CA . GLU A 1 436 ? 60.033 17.453 -49.260 1.00 80.50 436 GLU A CA 1
ATOM 3235 C C . GLU A 1 436 ? 59.632 16.726 -50.543 1.00 80.50 436 GLU A C 1
ATOM 3237 O O . GLU A 1 436 ? 58.806 15.825 -50.510 1.00 80.50 436 GLU A O 1
ATOM 3242 N N . GLY A 1 437 ? 60.216 17.100 -51.678 1.00 70.75 437 GLY A N 1
ATOM 3243 C CA . GLY A 1 437 ? 59.961 16.481 -52.981 1.00 70.75 437 GLY A CA 1
ATOM 3244 C C . GLY A 1 437 ? 60.690 17.241 -54.089 1.00 70.75 437 GLY A C 1
ATOM 3245 O O . GLY A 1 437 ? 61.050 18.403 -53.896 1.00 70.75 437 GLY A O 1
ATOM 3246 N N . GLY A 1 438 ? 60.952 16.587 -55.223 1.00 59.16 438 GLY A N 1
ATOM 3247 C CA . GLY A 1 438 ? 61.659 17.177 -56.364 1.00 59.16 438 GLY A CA 1
ATOM 3248 C C . GLY A 1 438 ? 63.039 16.571 -56.619 1.00 59.16 438 GLY A C 1
ATOM 3249 O O . GLY A 1 438 ? 63.800 16.275 -55.691 1.00 59.16 438 GLY A O 1
ATOM 3250 N N . ALA A 1 439 ? 63.380 16.409 -57.900 1.00 50.78 439 ALA A N 1
ATOM 3251 C CA . ALA A 1 439 ? 64.650 15.855 -58.360 1.00 50.78 439 ALA A CA 1
ATOM 3252 C C . ALA A 1 439 ? 65.854 16.636 -57.793 1.00 50.78 439 ALA A C 1
ATOM 3254 O O . ALA A 1 439 ? 66.289 17.656 -58.333 1.00 50.78 439 ALA A O 1
ATOM 3255 N N . LYS A 1 440 ? 66.444 16.148 -56.694 1.00 49.12 440 LYS A N 1
ATOM 3256 C CA . LYS A 1 440 ? 67.672 16.727 -56.133 1.00 49.12 440 LYS A CA 1
ATOM 3257 C C . LYS A 1 440 ? 68.791 16.611 -57.172 1.00 49.12 440 LYS A C 1
ATOM 3259 O O . LYS A 1 440 ? 69.192 15.503 -57.528 1.00 49.12 440 LYS A O 1
ATOM 3264 N N . LYS A 1 441 ? 69.361 17.745 -57.608 1.00 45.00 441 LYS A N 1
ATOM 3265 C CA . LYS A 1 441 ? 70.641 17.771 -58.343 1.00 45.00 441 LYS A CA 1
ATOM 3266 C C . LYS A 1 441 ? 71.671 16.970 -57.545 1.00 45.00 441 LYS A C 1
ATOM 3268 O O . LYS A 1 441 ? 72.073 17.368 -56.452 1.00 45.00 441 LYS A O 1
ATOM 3273 N N . THR A 1 442 ? 72.074 15.829 -58.093 1.00 37.97 442 THR A N 1
ATOM 3274 C CA . THR A 1 442 ? 73.008 14.877 -57.489 1.00 37.97 442 THR A CA 1
ATOM 3275 C C . THR A 1 442 ? 74.296 15.574 -57.058 1.00 37.97 442 THR A C 1
ATOM 3277 O O . THR A 1 442 ? 75.103 15.980 -57.895 1.00 37.97 442 THR A O 1
ATOM 3280 N N . ARG A 1 443 ? 74.516 15.691 -55.745 1.00 42.16 443 ARG A N 1
ATOM 3281 C CA . ARG A 1 443 ? 75.802 16.098 -55.171 1.00 42.16 443 ARG A CA 1
ATOM 3282 C C . ARG A 1 443 ? 76.599 14.828 -54.877 1.00 42.16 443 ARG A C 1
ATOM 3284 O O . ARG A 1 443 ? 76.244 14.053 -53.996 1.00 42.16 443 ARG A O 1
ATOM 3291 N N . THR A 1 444 ? 77.651 14.589 -55.652 1.00 36.81 444 THR A N 1
ATOM 3292 C CA . THR A 1 444 ? 78.555 13.440 -55.503 1.00 36.81 444 THR A CA 1
ATOM 3293 C C . THR A 1 444 ? 79.315 13.510 -54.176 1.00 36.81 444 THR A C 1
ATOM 3295 O O . THR A 1 444 ? 80.085 14.445 -53.962 1.00 36.81 444 THR A O 1
ATOM 3298 N N . VAL A 1 445 ? 79.129 12.516 -53.302 1.00 38.16 445 VAL A N 1
ATOM 3299 C CA . VAL A 1 445 ? 79.892 12.352 -52.051 1.00 38.16 445 VAL A CA 1
ATOM 3300 C C . VAL A 1 445 ? 81.003 11.303 -52.258 1.00 38.16 445 VAL A C 1
ATOM 3302 O O . VAL A 1 445 ? 80.744 10.279 -52.897 1.00 38.16 445 VAL A O 1
ATOM 3305 N N . PRO A 1 446 ? 82.241 11.506 -51.760 1.00 45.09 446 PRO A N 1
ATOM 3306 C CA . PRO A 1 446 ? 83.357 10.594 -52.015 1.00 45.09 446 PRO A CA 1
ATOM 3307 C C . PRO A 1 446 ? 83.216 9.256 -51.271 1.00 45.09 446 PRO A C 1
ATOM 3309 O O . PRO A 1 446 ? 82.899 9.219 -50.083 1.00 45.09 446 PRO A O 1
ATOM 3312 N N . LYS A 1 447 ? 83.562 8.155 -51.952 1.00 47.53 447 LYS A N 1
ATOM 3313 C CA . LYS A 1 447 ? 83.461 6.749 -51.494 1.00 47.53 447 LYS A CA 1
ATOM 3314 C C . LYS A 1 447 ? 84.247 6.387 -50.213 1.00 47.53 447 LYS A C 1
ATOM 3316 O O . LYS A 1 447 ? 84.144 5.256 -49.749 1.00 47.53 447 LYS A O 1
ATOM 3321 N N . ALA A 1 448 ? 85.006 7.307 -49.617 1.00 48.72 448 ALA A N 1
ATOM 3322 C CA . ALA A 1 448 ? 85.855 7.034 -48.451 1.00 48.72 448 ALA A CA 1
ATOM 3323 C C . ALA A 1 448 ? 85.074 6.818 -47.136 1.00 48.72 448 ALA A C 1
ATOM 3325 O O . ALA A 1 448 ? 85.578 6.162 -46.229 1.00 48.72 448 ALA A O 1
ATOM 3326 N N . TRP A 1 449 ? 83.833 7.305 -47.032 1.00 49.19 449 TRP A N 1
ATOM 3327 C CA . TRP A 1 449 ? 83.025 7.165 -45.810 1.00 49.19 449 TRP A CA 1
ATOM 3328 C C . TRP A 1 449 ? 82.399 5.774 -45.621 1.00 49.19 449 TRP A C 1
ATOM 3330 O O . TRP A 1 449 ? 82.087 5.387 -44.497 1.00 49.19 449 TRP A O 1
ATOM 3340 N N . TYR A 1 450 ? 82.261 4.987 -46.692 1.00 49.81 450 TYR A N 1
ATOM 3341 C CA . TYR A 1 450 ? 81.552 3.703 -46.638 1.00 49.81 450 TYR A CA 1
ATOM 3342 C C . TYR A 1 450 ? 82.343 2.577 -45.954 1.00 49.81 450 TYR A C 1
ATOM 3344 O O . TYR A 1 450 ? 81.743 1.671 -45.381 1.00 49.81 450 TYR A O 1
ATOM 3352 N N . PHE A 1 451 ? 83.679 2.634 -45.954 1.00 48.91 451 PHE A N 1
ATOM 3353 C CA . PHE A 1 451 ? 84.503 1.545 -45.411 1.00 48.91 451 PHE A CA 1
ATOM 3354 C C . PHE A 1 451 ? 84.815 1.674 -43.910 1.00 48.91 451 PHE A C 1
ATOM 3356 O O . PHE A 1 451 ? 85.100 0.666 -43.270 1.00 48.91 451 PHE A O 1
ATOM 3363 N N . GLY A 1 452 ? 84.699 2.868 -43.315 1.00 48.03 452 GLY A N 1
ATOM 3364 C CA . GLY A 1 452 ? 84.935 3.065 -41.876 1.00 48.03 452 GLY A CA 1
ATOM 3365 C C . GLY A 1 452 ? 83.753 2.665 -40.981 1.00 48.03 452 GLY A C 1
ATOM 3366 O O . GLY A 1 452 ? 83.953 2.180 -39.870 1.00 48.03 452 GLY A O 1
ATOM 3367 N N . GLY A 1 453 ? 82.515 2.827 -41.464 1.00 50.66 453 GLY A N 1
ATOM 3368 C CA . GLY A 1 453 ? 81.304 2.609 -40.659 1.00 50.66 453 GLY A CA 1
ATOM 3369 C C . GLY A 1 453 ? 80.910 1.140 -40.466 1.00 50.66 453 GLY A C 1
ATOM 3370 O O . GLY A 1 453 ? 80.385 0.774 -39.415 1.00 50.66 453 GLY A O 1
ATOM 3371 N N . LEU A 1 454 ? 81.200 0.276 -41.444 1.00 50.00 454 LEU A N 1
ATOM 3372 C CA . LEU A 1 454 ? 80.746 -1.120 -41.427 1.00 50.00 454 LEU A CA 1
ATOM 3373 C C . LEU A 1 454 ? 81.507 -2.003 -40.424 1.00 50.00 454 LEU A C 1
ATOM 3375 O O . LEU A 1 454 ? 80.907 -2.896 -39.830 1.00 50.00 454 LEU A O 1
ATOM 3379 N N . ALA A 1 455 ? 82.791 -1.735 -40.167 1.00 53.50 455 ALA A N 1
ATOM 3380 C CA . ALA A 1 455 ? 83.571 -2.523 -39.208 1.00 53.50 455 ALA A CA 1
ATOM 3381 C C . ALA A 1 455 ? 83.246 -2.169 -37.742 1.00 53.50 455 ALA A C 1
ATOM 3383 O O . ALA A 1 455 ? 83.176 -3.055 -36.892 1.00 53.50 455 ALA A O 1
ATOM 3384 N N . GLY A 1 456 ? 82.991 -0.890 -37.441 1.00 54.66 456 GLY A N 1
ATOM 3385 C CA . GLY A 1 456 ? 82.655 -0.438 -36.084 1.00 54.66 456 GLY A CA 1
ATOM 3386 C C . GLY A 1 456 ? 81.236 -0.816 -35.645 1.00 54.66 456 GLY A C 1
ATOM 3387 O O . GLY A 1 456 ? 81.028 -1.221 -34.500 1.00 54.66 456 GLY A O 1
ATOM 3388 N N . GLY A 1 457 ? 80.262 -0.745 -36.562 1.00 59.03 457 GLY A N 1
ATOM 3389 C CA . GLY A 1 457 ? 78.862 -1.066 -36.262 1.00 59.03 457 GLY A CA 1
ATOM 3390 C C . GLY A 1 457 ? 78.628 -2.542 -35.932 1.00 59.03 457 GLY A C 1
ATOM 3391 O O . GLY A 1 457 ? 77.824 -2.864 -35.058 1.00 59.03 457 GLY A O 1
ATOM 3392 N N . LEU A 1 458 ? 79.373 -3.445 -36.575 1.00 60.97 458 LEU A N 1
ATOM 3393 C CA . LEU A 1 458 ? 79.171 -4.887 -36.420 1.00 60.97 458 LEU A CA 1
ATOM 3394 C C . LEU A 1 458 ? 79.698 -5.400 -35.067 1.00 60.97 458 LEU A C 1
ATOM 3396 O O . LEU A 1 458 ? 79.045 -6.214 -34.417 1.00 60.97 458 LEU A O 1
ATOM 3400 N N . VAL A 1 459 ? 80.812 -4.847 -34.575 1.00 65.88 459 VAL A N 1
ATOM 3401 C CA . VAL A 1 459 ? 81.361 -5.187 -33.248 1.00 65.88 459 VAL A CA 1
ATOM 3402 C C . VAL A 1 459 ? 80.485 -4.629 -32.120 1.00 65.88 459 VAL A C 1
ATOM 3404 O O . VAL A 1 459 ? 80.208 -5.333 -31.147 1.00 65.88 459 VAL A O 1
ATOM 3407 N N . ALA A 1 460 ? 79.989 -3.395 -32.264 1.00 66.12 460 ALA A N 1
ATOM 3408 C CA . ALA A 1 460 ? 79.092 -2.788 -31.282 1.00 66.12 460 ALA A CA 1
ATOM 3409 C C . ALA A 1 460 ? 77.740 -3.518 -31.202 1.00 66.12 460 ALA A C 1
ATOM 3411 O O . ALA A 1 460 ? 77.221 -3.732 -30.106 1.00 66.12 460 ALA A O 1
ATOM 3412 N N . SER A 1 461 ? 77.202 -3.957 -32.346 1.00 71.62 461 SER A N 1
ATOM 3413 C CA . SER A 1 461 ? 75.952 -4.717 -32.412 1.00 71.62 461 SER A CA 1
ATOM 3414 C C . SER A 1 461 ? 76.064 -6.054 -31.678 1.00 71.62 461 SER A C 1
ATOM 3416 O O . SER A 1 461 ? 75.254 -6.316 -30.789 1.00 71.62 461 SER A O 1
ATOM 3418 N N . ILE A 1 462 ? 77.117 -6.842 -31.945 1.00 75.06 462 ILE A N 1
ATOM 3419 C CA . ILE A 1 462 ? 77.328 -8.149 -31.299 1.00 75.06 462 ILE A CA 1
ATOM 3420 C C . ILE A 1 462 ? 77.444 -8.000 -29.775 1.00 75.06 462 ILE A C 1
ATOM 3422 O O . ILE A 1 462 ? 76.805 -8.753 -29.029 1.00 75.06 462 ILE A O 1
ATOM 3426 N N . ALA A 1 463 ? 78.198 -7.003 -29.300 1.00 75.00 463 ALA A N 1
ATOM 3427 C CA . ALA A 1 463 ? 78.350 -6.731 -27.872 1.00 75.00 463 ALA A CA 1
ATOM 3428 C C . ALA A 1 463 ? 77.011 -6.360 -27.207 1.00 75.00 463 ALA A C 1
ATOM 3430 O O . ALA A 1 463 ? 76.687 -6.890 -26.140 1.00 75.00 463 ALA A O 1
ATOM 3431 N N . LEU A 1 464 ? 76.197 -5.521 -27.862 1.00 70.56 464 LEU A N 1
ATOM 3432 C CA . LEU A 1 464 ? 74.881 -5.125 -27.356 1.00 70.56 464 LEU A CA 1
ATOM 3433 C C . LEU A 1 464 ? 73.923 -6.319 -27.266 1.00 70.56 464 LEU A C 1
ATOM 3435 O O . LEU A 1 464 ? 73.298 -6.526 -26.225 1.00 70.56 464 LEU A O 1
ATOM 3439 N N . THR A 1 465 ? 73.828 -7.141 -28.319 1.00 75.94 465 THR A N 1
ATOM 3440 C CA . THR A 1 465 ? 72.957 -8.330 -28.309 1.00 75.94 465 THR A CA 1
ATOM 3441 C C . THR A 1 465 ? 73.365 -9.328 -27.234 1.00 75.94 465 THR A C 1
ATOM 3443 O O . THR A 1 465 ? 72.505 -9.848 -26.524 1.00 75.94 465 THR A O 1
ATOM 3446 N N . THR A 1 466 ? 74.668 -9.547 -27.042 1.00 78.00 466 THR A N 1
ATOM 3447 C CA . THR A 1 466 ? 75.164 -10.471 -26.013 1.00 78.00 466 THR A CA 1
ATOM 3448 C C . THR A 1 466 ? 74.802 -9.976 -24.609 1.00 78.00 466 THR A C 1
ATOM 3450 O O . THR A 1 466 ? 74.355 -10.754 -23.764 1.00 78.00 466 THR A O 1
ATOM 3453 N N . TRP A 1 467 ? 74.906 -8.665 -24.370 1.00 81.38 467 TRP A N 1
ATOM 3454 C CA . TRP A 1 467 ? 74.513 -8.051 -23.102 1.00 81.38 467 TRP A CA 1
ATOM 3455 C C . TRP A 1 467 ? 73.002 -8.157 -22.836 1.00 81.38 467 TRP A C 1
ATOM 3457 O O . TRP A 1 467 ? 72.595 -8.525 -21.729 1.00 81.38 467 TRP A O 1
ATOM 3467 N N . PHE A 1 468 ? 72.158 -7.914 -23.846 1.00 76.50 468 PHE A N 1
ATOM 3468 C CA . PHE A 1 468 ? 70.703 -8.044 -23.708 1.00 76.50 468 PHE A CA 1
ATOM 3469 C C . PHE A 1 468 ? 70.257 -9.487 -23.442 1.00 76.50 468 PHE A C 1
ATOM 3471 O O . PHE A 1 468 ? 69.395 -9.710 -22.586 1.00 76.50 468 PHE A O 1
ATOM 3478 N N . VAL A 1 469 ? 70.876 -10.475 -24.098 1.00 80.38 469 VAL A N 1
ATOM 3479 C CA . VAL A 1 469 ? 70.580 -11.899 -23.867 1.00 80.38 469 VAL A CA 1
ATOM 3480 C C . VAL A 1 469 ? 70.970 -12.314 -22.444 1.00 80.38 469 VAL A C 1
ATOM 3482 O O . VAL A 1 469 ? 70.160 -12.914 -21.736 1.00 80.38 469 VAL A O 1
ATOM 3485 N N . GLN A 1 470 ? 72.153 -11.911 -21.964 1.00 79.25 470 GLN A N 1
ATOM 3486 C CA . GLN A 1 470 ? 72.581 -12.198 -20.589 1.00 79.25 470 GLN A CA 1
ATOM 3487 C C . GLN A 1 470 ? 71.701 -11.518 -19.530 1.00 79.25 470 GLN A C 1
ATOM 3489 O O . GLN A 1 470 ? 71.497 -12.066 -18.444 1.00 79.25 470 GLN A O 1
ATOM 3494 N N . ARG A 1 471 ? 71.175 -10.321 -19.818 1.00 81.19 471 ARG A N 1
ATOM 3495 C CA . ARG A 1 471 ? 70.258 -9.614 -18.915 1.00 81.19 471 ARG A CA 1
ATOM 3496 C C . ARG A 1 471 ? 68.897 -10.309 -18.832 1.00 81.19 471 ARG A C 1
ATOM 3498 O O . ARG A 1 471 ? 68.340 -10.405 -17.738 1.00 81.19 471 ARG A O 1
ATOM 3505 N N . ARG A 1 472 ? 68.379 -10.820 -19.954 1.00 82.25 472 ARG A N 1
ATOM 3506 C CA . ARG A 1 472 ? 67.115 -11.571 -19.999 1.00 82.25 472 ARG A CA 1
ATOM 3507 C C . ARG A 1 472 ? 67.212 -12.905 -19.252 1.00 82.25 472 ARG A C 1
ATOM 3509 O O . ARG A 1 472 ? 66.304 -13.216 -18.487 1.00 82.25 472 ARG A O 1
ATOM 3516 N N . ASP A 1 473 ? 68.318 -13.638 -19.400 1.00 82.62 473 ASP A N 1
ATOM 3517 C CA . ASP A 1 473 ? 68.530 -14.921 -18.706 1.00 82.62 473 ASP A CA 1
ATOM 3518 C C . ASP A 1 473 ? 68.589 -14.759 -17.175 1.00 82.62 473 ASP A C 1
ATOM 3520 O O . ASP A 1 473 ? 67.976 -15.523 -16.428 1.00 82.62 473 ASP A O 1
ATOM 3524 N N . ARG A 1 474 ? 69.240 -13.693 -16.680 1.00 81.56 474 ARG A N 1
ATOM 3525 C CA . ARG A 1 474 ? 69.248 -13.378 -15.239 1.00 81.56 474 ARG A CA 1
ATOM 3526 C C . ARG A 1 474 ? 67.851 -13.079 -14.694 1.00 81.56 474 ARG A C 1
ATOM 3528 O O . ARG A 1 474 ? 67.545 -13.488 -13.576 1.00 81.56 474 ARG A O 1
ATOM 3535 N N . ARG A 1 475 ? 67.009 -12.392 -15.474 1.00 79.00 475 ARG A N 1
ATOM 3536 C CA . ARG A 1 475 ? 65.629 -12.070 -15.081 1.00 79.00 475 ARG A CA 1
ATOM 3537 C C . ARG A 1 475 ? 64.759 -13.330 -15.039 1.00 79.00 475 ARG A C 1
ATOM 3539 O O . ARG A 1 475 ? 64.130 -13.586 -14.023 1.00 79.00 475 ARG A O 1
ATOM 3546 N N . LEU A 1 476 ? 64.849 -14.182 -16.063 1.00 78.44 476 LEU A N 1
ATOM 3547 C CA . LEU A 1 476 ? 64.140 -15.468 -16.117 1.00 78.44 476 LEU A CA 1
ATOM 3548 C C . LEU A 1 476 ? 64.510 -16.406 -14.959 1.00 78.44 476 LEU A C 1
ATOM 3550 O O . LEU A 1 476 ? 63.628 -17.013 -14.359 1.00 78.44 476 LEU A O 1
ATOM 3554 N N . LYS A 1 477 ? 65.794 -16.494 -14.590 1.00 78.50 477 LYS A N 1
ATOM 3555 C CA . LYS A 1 477 ? 66.228 -17.298 -13.431 1.00 78.50 477 LYS A CA 1
ATOM 3556 C C . LYS A 1 477 ? 65.702 -16.759 -12.100 1.00 78.50 477 LYS A C 1
ATOM 3558 O O . LYS A 1 477 ? 65.428 -17.552 -11.202 1.00 78.50 477 LYS A O 1
ATOM 3563 N N . SER A 1 478 ? 65.571 -15.439 -11.961 1.00 78.19 478 SER A N 1
ATOM 3564 C CA . SER A 1 478 ? 64.961 -14.816 -10.779 1.00 78.19 478 SER A CA 1
ATOM 3565 C C . SER A 1 478 ? 63.474 -15.158 -10.688 1.00 78.19 478 SER A C 1
ATOM 3567 O O . SER A 1 478 ? 63.014 -15.628 -9.647 1.00 78.19 478 SER A O 1
ATOM 3569 N N . ASP A 1 479 ? 62.750 -15.004 -11.796 1.00 77.00 479 ASP A N 1
ATOM 3570 C CA . ASP A 1 479 ? 61.307 -15.237 -11.846 1.00 77.00 479 ASP A CA 1
ATOM 3571 C C . ASP A 1 479 ? 60.973 -16.729 -11.658 1.00 77.00 479 ASP A C 1
ATOM 3573 O O . ASP A 1 479 ? 60.059 -17.061 -10.906 1.00 77.00 479 ASP A O 1
ATOM 3577 N N . MET A 1 480 ? 61.768 -17.651 -12.226 1.00 71.75 480 MET A N 1
ATOM 3578 C CA . MET A 1 480 ? 61.598 -19.095 -11.990 1.00 71.75 480 MET A CA 1
ATOM 3579 C C . MET A 1 480 ? 61.836 -19.492 -10.530 1.00 71.75 480 MET A C 1
ATOM 3581 O O . MET A 1 480 ? 61.107 -20.333 -10.010 1.00 71.75 480 MET A O 1
ATOM 3585 N N . ARG A 1 481 ? 62.813 -18.894 -9.832 1.00 74.38 481 ARG A N 1
ATOM 3586 C CA . ARG A 1 481 ? 63.024 -19.172 -8.398 1.00 74.38 481 ARG A CA 1
ATOM 3587 C C . ARG A 1 481 ? 61.847 -18.697 -7.549 1.00 74.38 481 ARG A C 1
ATOM 3589 O O . ARG A 1 481 ? 61.456 -19.401 -6.624 1.00 74.38 481 ARG A O 1
ATOM 3596 N N . GLN A 1 482 ? 61.269 -17.540 -7.874 1.00 72.62 482 GLN A N 1
ATOM 3597 C CA . GLN A 1 482 ? 60.065 -17.051 -7.195 1.00 72.62 482 GLN A CA 1
ATOM 3598 C C . GLN A 1 482 ? 58.837 -17.923 -7.487 1.00 72.62 482 GLN A C 1
ATOM 3600 O O . GLN A 1 482 ? 58.033 -18.160 -6.588 1.00 72.62 482 GLN A O 1
ATOM 3605 N N . LEU A 1 483 ? 58.715 -18.448 -8.710 1.00 69.75 483 LEU A N 1
ATOM 3606 C CA . LEU A 1 483 ? 57.667 -19.398 -9.086 1.00 69.75 483 LEU A CA 1
ATOM 3607 C C . LEU A 1 483 ? 57.789 -20.727 -8.325 1.00 69.75 483 LEU A C 1
ATOM 3609 O O . LEU A 1 483 ? 56.804 -21.170 -7.741 1.00 69.75 483 LEU A O 1
ATOM 3613 N N . PHE A 1 484 ? 58.981 -21.325 -8.235 1.00 69.69 484 PHE A N 1
ATOM 3614 C CA . PHE A 1 484 ? 59.167 -22.565 -7.465 1.00 69.69 484 PHE A CA 1
ATOM 3615 C C . PHE A 1 484 ? 58.972 -22.372 -5.957 1.00 69.69 484 PHE A C 1
ATOM 3617 O O . PHE A 1 484 ? 58.410 -23.243 -5.298 1.00 69.69 484 PHE A O 1
ATOM 3624 N N . ALA A 1 485 ? 59.345 -21.212 -5.411 1.00 66.94 485 ALA A N 1
ATOM 3625 C CA . ALA A 1 485 ? 59.072 -20.887 -4.011 1.00 66.94 485 ALA A CA 1
ATOM 3626 C C . ALA A 1 485 ? 57.567 -20.728 -3.710 1.00 66.94 485 ALA A C 1
ATOM 3628 O O . ALA A 1 485 ? 57.153 -20.957 -2.579 1.00 66.94 485 ALA A O 1
ATOM 3629 N N . ARG A 1 486 ? 56.741 -20.358 -4.703 1.00 63.34 486 ARG A N 1
ATOM 3630 C CA . ARG A 1 486 ? 55.278 -20.241 -4.552 1.00 63.34 486 ARG A CA 1
ATOM 3631 C C . ARG A 1 486 ? 54.514 -21.547 -4.764 1.00 63.34 486 ARG A C 1
ATOM 3633 O O . ARG A 1 486 ? 53.447 -21.695 -4.183 1.00 63.34 486 ARG A O 1
ATOM 3640 N N . TYR A 1 487 ? 55.031 -22.466 -5.577 1.00 56.12 487 TYR A N 1
ATOM 3641 C CA . TYR A 1 487 ? 54.334 -23.708 -5.947 1.00 56.12 487 TYR A CA 1
ATOM 3642 C C . TYR A 1 487 ? 54.816 -24.960 -5.205 1.00 56.12 487 TYR A C 1
ATOM 3644 O O . TYR A 1 487 ? 54.380 -26.058 -5.535 1.00 56.12 487 TYR A O 1
ATOM 3652 N N . THR A 1 488 ? 55.664 -24.811 -4.184 1.00 59.31 488 THR A N 1
ATOM 3653 C CA . THR A 1 488 ? 56.004 -25.923 -3.286 1.00 59.31 488 THR A CA 1
ATOM 3654 C C . THR A 1 488 ? 55.374 -25.703 -1.910 1.00 59.31 488 THR A C 1
ATOM 3656 O O . THR A 1 488 ? 56.014 -25.171 -1.004 1.00 59.31 488 THR A O 1
ATOM 3659 N N . PRO A 1 489 ? 54.106 -26.100 -1.743 1.00 53.78 489 PRO A N 1
ATOM 3660 C CA . PRO A 1 489 ? 53.751 -26.822 -0.530 1.00 53.78 489 PRO A CA 1
ATOM 3661 C C . PRO A 1 489 ? 52.971 -28.102 -0.867 1.00 53.78 489 PRO A C 1
ATOM 3663 O O . PRO A 1 489 ? 52.216 -28.127 -1.833 1.00 53.78 489 PRO A O 1
ATOM 3666 N N . LEU A 1 490 ? 53.108 -29.117 -0.003 1.00 51.41 490 LEU A N 1
ATOM 3667 C CA . LEU A 1 490 ? 52.337 -30.376 0.049 1.00 51.41 490 LEU A CA 1
ATOM 3668 C C . LEU A 1 490 ? 52.922 -31.584 -0.711 1.00 51.41 490 LEU A C 1
ATOM 3670 O O . LEU A 1 490 ? 52.299 -32.112 -1.621 1.00 51.41 490 LEU A O 1
ATOM 3674 N N . VAL A 1 491 ? 54.069 -32.094 -0.247 1.00 48.91 491 VAL A N 1
ATOM 3675 C CA . VAL A 1 491 ? 54.265 -33.552 -0.075 1.00 48.91 491 VAL A CA 1
ATOM 3676 C C . VAL A 1 491 ? 55.037 -33.761 1.228 1.00 48.91 491 VAL A C 1
ATOM 3678 O O . VAL A 1 491 ? 56.245 -33.965 1.236 1.00 48.91 491 VAL A O 1
ATOM 3681 N N . ALA A 1 492 ? 54.349 -33.577 2.348 1.00 51.72 492 ALA A N 1
ATOM 3682 C CA . ALA A 1 492 ? 54.809 -34.029 3.657 1.00 51.72 492 ALA A CA 1
ATOM 3683 C C . ALA A 1 492 ? 53.596 -34.126 4.582 1.00 51.72 492 ALA A C 1
ATOM 3685 O O . ALA A 1 492 ? 53.498 -33.366 5.537 1.00 51.72 492 ALA A O 1
ATOM 3686 N N . MET A 1 493 ? 52.649 -35.000 4.244 1.00 49.44 493 MET A N 1
ATOM 3687 C CA . MET A 1 493 ? 51.769 -35.656 5.208 1.00 49.44 493 MET A CA 1
ATOM 3688 C C . MET A 1 493 ? 51.422 -37.040 4.650 1.00 49.44 493 MET A C 1
ATOM 3690 O O . MET A 1 493 ? 51.158 -37.158 3.456 1.00 49.44 493 MET A O 1
ATOM 3694 N N . ASP A 1 494 ? 51.459 -38.018 5.553 1.00 51.31 494 ASP A N 1
ATOM 3695 C CA . ASP A 1 494 ? 51.047 -39.424 5.448 1.00 51.31 494 ASP A CA 1
ATOM 3696 C C . ASP A 1 494 ? 52.152 -40.451 5.156 1.00 51.31 494 ASP A C 1
ATOM 3698 O O . ASP A 1 494 ? 52.354 -40.890 4.033 1.00 51.31 494 ASP A O 1
ATOM 3702 N N . GLU A 1 495 ? 52.835 -40.820 6.242 1.00 52.09 495 GLU A N 1
ATOM 3703 C CA . GLU A 1 495 ? 53.394 -42.133 6.620 1.00 52.09 495 GLU A CA 1
ATOM 3704 C C . GLU A 1 495 ? 53.869 -41.935 8.080 1.00 52.09 495 GLU A C 1
ATOM 3706 O O . GLU A 1 495 ? 54.498 -40.923 8.381 1.00 52.09 495 GLU A O 1
ATOM 3711 N N . GLU A 1 496 ? 53.651 -42.763 9.092 1.00 51.25 496 GLU A N 1
ATOM 3712 C CA . GLU A 1 496 ? 52.791 -43.909 9.385 1.00 51.25 496 GLU A CA 1
ATOM 3713 C C . GLU A 1 496 ? 52.958 -44.127 10.918 1.00 51.25 496 GLU A C 1
ATOM 3715 O O . GLU A 1 496 ? 53.904 -43.614 11.523 1.00 51.25 496 GLU A O 1
ATOM 3720 N N . GLU A 1 497 ? 52.037 -44.837 11.571 1.00 58.53 497 GLU A N 1
ATOM 3721 C CA . GLU A 1 497 ? 52.067 -45.141 13.013 1.00 58.53 497 GLU A CA 1
ATOM 3722 C C . GLU A 1 497 ? 53.256 -46.035 13.435 1.00 58.53 497 GLU A C 1
ATOM 3724 O O . GLU A 1 497 ? 53.522 -47.051 12.793 1.00 58.53 497 GLU A O 1
ATOM 3729 N N . SER A 1 498 ? 53.878 -45.735 14.589 1.00 49.19 498 SER A N 1
ATOM 3730 C CA . SER A 1 498 ? 54.371 -46.729 15.572 1.00 49.19 498 SER A CA 1
ATOM 3731 C C . SER A 1 498 ? 54.664 -46.097 16.931 1.00 49.19 498 SER A C 1
ATOM 3733 O O . SER A 1 498 ? 55.503 -45.162 16.950 1.00 49.19 498 SER A O 1
#

InterPro domains:
  IPR056858 Vacuolar sorting receptor, thioredoxin-like domain [PF25011] (17-138)

Radius of gyration: 50.24 Å; chains: 1; bounding box: 123×76×121 Å

Foldseek 3Di:
DPDFAPCPLVVCVQQPPQWDKDWADAKDFCVVVVNPPCVPDPLSVQADDLRIGHQDPVNDSPKFHTNVLSLLLVLLLCLLLVQDPSNVVSSSLSVSQCVVVVTIPRGSVNSLVVSLVVDDPVSSVSSVVSSVPCSNVVNVVSNVLCVVLVPDDPRWMDIVSHTDPDGSQQDPLGAVVRGVVLVVVLVVCVVVVPDGDPCSNPRVVSLQDADPPWDQAPVRDTDRPPDPCRLVVQQFPVRDGVPPWHQDPQRDTNFQWDQAPLRDTDGPPDPCGQQPQAEPVRHRVDPWHQELQRHTNFPWDQALQQDIDTPPPPVRPPPDPCLVVDLLKKKWKKKKAQDDPVRCSPPQLLLLLLCLLCVLLVHHSVQKTFNDWDDDPRIIITIIIGHDDPVDDAWSSVVSLVSVVVDPSQVSSQVSPVVPDPCPDTRMGMDTPDIDHHDPPDDDDDPPVPVPPPVVVVVVVVVVVVVVVVVVVVVVVVVVVVVVVVPDDDDPDDDDDD

Sequence (498 aa):
MDSGYSGYPTLLATFGDLVRFTPHFEMYRADAWGCGDVSEASLCAALCVDGACTYDPEDDATLGLDGKDVLAHDILAFCAYEHSTTNASAFWDVANRIMTECPAGVDPTTCRARVLTSFTPAVGAAIAACVDNNATHFYSAELAHAYAAGVATYPLVTINDQPLYEDWTCDEPISMTTCAPLSVLCRYLEYSNVTLPDGVCDPAYWQSRCLPPRAIDDCGVCNAHNSANWNLACRGCDNILHSNKTIDVCGVCGGDGSFDICGECLPAKDKRRDTICADCKGEPWGPATRDACGVCGGHGSFDACGLCFQADDPRRQNYGCQLDVDPDAVHLKLFLRGISAEAFGQSAAVTTLASTLAAAAKTQATSVHIKSIETVDDAIVVNIFLLPKASAEAGESENVVARLDAIDVSALVRQAYVHHEDASSRTVDVKVLSMEGGAKKTRTVPKAWYFGGLAGGLVASIALTTWFVQRRDRRLKSDMRQLFARYTPLVAMDEEES

Secondary structure (DSSP, 8-state):
---S-TTHHHHHHHHGGG--EEEE---EETTTTT-SSTTT-TTHHHHEETTEE---TTS-TTSS--HHHHHHHHHHHHHHHHHSTTTHHHHHHHHHHHHHH--TT--HHHHHHHHHTTS-HHHHHHHHHHHHHHHHHHHHHHHHHHHHHT--SSSEEEETTEE--S---BPSSP-TTTBHHHHHHHHHHHHTT---STTTTSHHHHHT---TTEEE-TTS-EEETTSTTTTTTTB-TTS-BT----B-TTS-BT---EE-TTS-EE-TT-TTTTTTTB-TTS-BT----B-TTS-BT---EE-TTS-EE-TT-GGGG----GGGG-TT-EEEEEEEES--HHHHTSHHHHHHHHHHHHHHHTS-GGGEEEEEEEEETTEEEEEEEEPPPTTPPTTHHHHHHHHHHTS-HHHHHHHHHHTTS--SS---EEEEEEEE-S-----PPPGGGHHHHHHHHHHHHHHHHHHHHHHHHHHHHHHHHHHHHHH-----------

Organism: Saprolegnia parasitica (strain CBS 223.65) (NCBI:txid695850)